Protein AF-A0A822ZJU2-F1 (afdb_monomer_lite)

Sequence (472 aa):
MAMVLAILSFLSIFSFTVSFGQLDDYEWPGPEYSVVGDPGMRNSNLRLAIDSWNYCNKVGSEAPKMGSPAAADCFDVHPKTFSFIQGTTHLSHLNDPDLYAVQKELYLGSKCEVHGNDLRFISDYYQFWMITLRNGNLDTHAGLCPSKGRKVGPFEHSEDGFSCFGKGCMNQPLMFHNYTSLQTVGKENFLRGRVTRNISYYSVSWEKKLGEDKSWAFHHFLRTSDKYPSLKLTLKSDTAGGKFGYGTRGMTKDLTISPDFEVIFTLNVLKGGGANSQFNLLEMRSCWRNEGLRCEGNSRIDVNRYFRMILSPNTTALCSPTNLKACPPYHITRGGSPPIYRNDTANFPYEAYHSYCAPSNAEHLQELYQLCDPYSNPMPQEIIKILPHPVWESYGFPKKQGDGWIGDSRKWKLKAGQLAFTLPFYQDPGTVPIDRSWDSIGVGTEVFMNPDQVVEWTISDFDILMHPRPHD

Foldseek 3Di:
DDDDDDDPDPPPPPPPPPQPDQPQPPDFPDDWDFLFLQFQQQAPFAFEKEFEFELQPQCLDPPPPQAGLIDIAGWHDDPPDTDQQDDDDDQPPPPDRRSSNLVVLVSSLVRQKDADDDPPDPQRIAGHWYKYKYFHADALQPQRGAFLLHRDHRDDDDPDDHQHYDPPLRHIFHWDWDHWDWDDDPNWIKTKIKTDDPPDQKMWMWMDTPPDSFHIKIKIKGAFASSGQWMWIWTKFFDAQDPPRSRRHGRRRDWAWFQFKKKKKWKAWAFQWDLQKWWFQKKFKAKDFQQQHHDDNRSNGIEMEIETETQALNQFAPQACVQVQFPDQFFQFSGSPPTHGSPNNPPGPRRFWNGWAAWPNDPDDDPSHHHDGRGSHSHTYIYTYTYQDCSQVVQQGHHHHPACHHPHIDITIGSCRHVVVRDDHHHHPPHDHHRDTTRMMITIMIRGSGHGIMIIMMMTRITMIGRDDPPD

Secondary structure (DSSP, 8-state):
----------------------GGG---SS--EE-BSSGGG--SS-EEEEEEEESSSS-SSPPTT-----EEEEEEEETTEEEE---------TT-HHHHHHHHHHHHHHHH-EE-S-TT-TT-EE--EEEEEEE----TTTT-S-BTTB-----PPPTTS-S--STTTTPPPPP-EEEEEEEEETTEEEEEEEE--TT-SEEEEEEEETTS----EEEEEEE-BTTB--EEEEEEEEBTT-SSSS----SB-S-EETTSEEEEEEEEEEEE--TTEEEEEEEEEEEEETTS-B--S-TTTEEEEEEEEE--TTPPPS--TT-GGGS-SEE--TTTPPPEETT-TTTS-GGGEEEEEB-TT-SSPPSS--BPPSSSSSS-EEEEEE---GGGGGGT--SSTTTTSTT--EEEEE-HHHHHHHS-----TTSPPP--EESEEEEEEEE-S-TT-EEEEEEEEEEEEE---TT-

InterPro domains:
  IPR056122 Domain of unknown function DUF7705 [PF24804] (34-83)
  IPR056122 Domain of unknown function DUF7705 [PF24804] (90-466)

pLDDT: mean 80.73, std 18.38, range [27.17, 98.69]

Organism: Nelumbo nucifera (NCBI:txid4432)

Structure (mmCIF, N/CA/C/O backbone):
data_AF-A0A822ZJU2-F1
#
_entry.id   AF-A0A822ZJU2-F1
#
loop_
_atom_site.group_PDB
_atom_site.id
_atom_site.type_symbol
_atom_site.label_atom_id
_atom_site.label_alt_id
_atom_site.label_comp_id
_atom_site.label_asym_id
_atom_site.label_entity_id
_atom_site.label_seq_id
_atom_site.pdbx_PDB_ins_code
_atom_site.Cartn_x
_atom_site.Cartn_y
_atom_site.Cartn_z
_atom_site.occupancy
_atom_site.B_iso_or_equiv
_atom_site.auth_seq_id
_atom_site.auth_comp_id
_atom_site.auth_asym_id
_atom_site.auth_atom_id
_atom_site.pdbx_PDB_model_num
ATOM 1 N N . MET A 1 1 ? 24.320 -18.791 -68.225 1.00 34.00 1 MET A N 1
ATOM 2 C CA . MET A 1 1 ? 25.154 -17.586 -68.047 1.00 34.00 1 MET A CA 1
ATOM 3 C C . MET A 1 1 ? 24.195 -16.446 -67.714 1.00 34.00 1 MET A C 1
ATOM 5 O O . MET A 1 1 ? 23.350 -16.185 -68.552 1.00 34.00 1 MET A O 1
ATOM 9 N N . ALA A 1 2 ? 24.287 -15.894 -66.492 1.00 31.38 2 ALA A N 1
ATOM 10 C CA . ALA A 1 2 ? 23.481 -14.802 -65.891 1.00 31.38 2 ALA A CA 1
ATOM 11 C C . ALA A 1 2 ? 21.956 -15.074 -65.760 1.00 31.38 2 ALA A C 1
ATOM 13 O O . ALA A 1 2 ? 21.286 -15.292 -66.756 1.00 31.38 2 ALA A O 1
ATOM 14 N N . MET A 1 3 ? 21.320 -15.229 -64.588 1.00 29.36 3 MET A N 1
ATOM 15 C CA . MET A 1 3 ? 21.315 -14.455 -63.329 1.00 29.36 3 MET A CA 1
ATOM 16 C C . MET A 1 3 ? 20.769 -13.033 -63.517 1.00 29.36 3 MET A C 1
ATOM 18 O O . MET A 1 3 ? 21.531 -12.184 -63.945 1.00 29.36 3 MET A O 1
ATOM 22 N N . VAL A 1 4 ? 19.486 -12.804 -63.187 1.00 31.48 4 VAL A N 1
ATOM 23 C CA . VAL A 1 4 ? 18.978 -11.721 -62.308 1.00 31.48 4 VAL A CA 1
ATOM 24 C C . VAL A 1 4 ? 17.553 -12.099 -61.857 1.00 31.48 4 VAL A C 1
ATOM 26 O O . VAL A 1 4 ? 16.622 -12.144 -62.656 1.00 31.48 4 VAL A O 1
ATOM 29 N N . LEU A 1 5 ? 17.412 -12.386 -60.558 1.00 32.22 5 LEU A N 1
ATOM 30 C CA . LEU A 1 5 ? 16.151 -12.398 -59.816 1.00 32.22 5 LEU A CA 1
ATOM 31 C C . LEU A 1 5 ? 15.711 -10.950 -59.550 1.00 32.22 5 LEU A C 1
ATOM 33 O O . LEU A 1 5 ? 16.522 -10.145 -59.101 1.00 32.22 5 LEU A O 1
ATOM 37 N N . ALA A 1 6 ? 14.418 -10.662 -59.688 1.00 29.92 6 ALA A N 1
ATOM 38 C CA . ALA A 1 6 ? 13.771 -9.529 -59.030 1.00 29.92 6 ALA A CA 1
ATOM 39 C C . ALA A 1 6 ? 12.509 -10.042 -58.321 1.00 29.92 6 ALA A C 1
ATOM 41 O O . ALA A 1 6 ? 11.409 -10.016 -58.865 1.00 29.92 6 ALA A O 1
ATOM 42 N N . ILE A 1 7 ? 12.692 -10.576 -57.111 1.00 34.09 7 ILE A N 1
ATOM 43 C CA . ILE A 1 7 ? 11.601 -10.810 -56.164 1.00 34.09 7 ILE A CA 1
ATOM 44 C C . ILE A 1 7 ? 11.430 -9.498 -55.399 1.00 34.09 7 ILE A C 1
ATOM 46 O O . ILE A 1 7 ? 12.267 -9.140 -54.575 1.00 34.09 7 ILE A O 1
ATOM 50 N N . LEU A 1 8 ? 10.360 -8.766 -55.701 1.00 31.50 8 LEU A N 1
ATOM 51 C CA . LEU A 1 8 ? 9.885 -7.654 -54.883 1.00 31.50 8 LEU A CA 1
ATOM 52 C C . LEU A 1 8 ? 9.288 -8.238 -53.596 1.00 31.50 8 LEU A C 1
ATOM 54 O O . LEU A 1 8 ? 8.107 -8.574 -53.533 1.00 31.50 8 LEU A O 1
ATOM 58 N N . SER A 1 9 ? 10.123 -8.400 -52.573 1.00 32.25 9 SER A N 1
ATOM 59 C CA . SER A 1 9 ? 9.675 -8.661 -51.209 1.00 32.25 9 SER A CA 1
ATOM 60 C C . SER A 1 9 ? 9.077 -7.375 -50.639 1.00 32.25 9 SER A C 1
ATOM 62 O O . SER A 1 9 ? 9.806 -6.441 -50.300 1.00 32.25 9 SER A O 1
ATOM 64 N N . PHE A 1 10 ? 7.750 -7.329 -50.530 1.00 31.88 10 PHE A N 1
ATOM 65 C CA . PHE A 1 10 ? 7.046 -6.391 -49.660 1.00 31.88 10 PHE A CA 1
ATOM 66 C C . PHE A 1 10 ? 7.455 -6.677 -48.208 1.00 31.88 10 PHE A C 1
ATOM 68 O O . PHE A 1 10 ? 6.868 -7.514 -47.528 1.00 31.88 10 PHE A O 1
ATOM 75 N N . LEU A 1 11 ? 8.486 -5.986 -47.727 1.00 30.56 11 LEU A N 1
ATOM 76 C CA . LEU A 1 11 ? 8.717 -5.795 -46.301 1.00 30.56 11 LEU A CA 1
ATOM 77 C C . LEU A 1 11 ? 7.651 -4.813 -45.806 1.00 30.56 11 LEU A C 1
ATOM 79 O O . LEU A 1 11 ? 7.868 -3.603 -45.798 1.00 30.56 11 LEU A O 1
ATOM 83 N N . SER A 1 12 ? 6.479 -5.322 -45.415 1.00 32.22 12 SER A N 1
ATOM 84 C CA . SER A 1 12 ? 5.596 -4.557 -44.537 1.00 32.22 12 SER A CA 1
ATOM 85 C C . SER A 1 12 ? 6.270 -4.502 -43.169 1.00 32.22 12 SER A C 1
ATOM 87 O O . SER A 1 12 ? 6.099 -5.385 -42.327 1.00 32.22 12 SER A O 1
ATOM 89 N N . ILE A 1 13 ? 7.086 -3.477 -42.957 1.00 33.44 13 ILE A N 1
ATOM 90 C CA . ILE A 1 13 ? 7.473 -3.062 -41.617 1.00 33.44 13 ILE A CA 1
ATOM 91 C C . ILE A 1 13 ? 6.196 -2.479 -41.008 1.00 33.44 13 ILE A C 1
ATOM 93 O O . ILE A 1 13 ? 5.903 -1.295 -41.155 1.00 33.44 13 ILE A O 1
ATOM 97 N N . PHE A 1 14 ? 5.385 -3.331 -40.381 1.00 29.89 14 PHE A N 1
ATOM 98 C CA . PHE A 1 14 ? 4.414 -2.871 -39.401 1.00 29.89 14 PHE A CA 1
ATOM 99 C C . PHE A 1 14 ? 5.224 -2.390 -38.198 1.00 29.89 14 PHE A C 1
ATOM 101 O O . PHE A 1 14 ? 5.493 -3.139 -37.261 1.00 29.89 14 PHE A O 1
ATOM 108 N N . SER A 1 15 ? 5.657 -1.133 -38.250 1.00 28.06 15 SER A N 1
ATOM 109 C CA . SER A 1 15 ? 6.011 -0.392 -37.050 1.00 28.06 15 SER A CA 1
ATOM 110 C C . SER A 1 15 ? 4.733 -0.266 -36.230 1.00 28.06 15 SER A C 1
ATOM 112 O O . SER A 1 15 ? 3.952 0.661 -36.423 1.00 28.06 15 SER A O 1
ATOM 114 N N . PHE A 1 16 ? 4.486 -1.219 -35.332 1.00 29.39 16 PHE A N 1
ATOM 115 C CA . PHE A 1 16 ? 3.587 -0.993 -34.209 1.00 29.39 16 PHE A CA 1
ATOM 116 C C . PHE A 1 16 ? 4.266 0.029 -33.295 1.00 29.39 16 PHE A C 1
ATOM 118 O O . PHE A 1 16 ? 4.914 -0.312 -32.309 1.00 29.39 16 PHE A O 1
ATOM 125 N N . THR A 1 17 ? 4.158 1.311 -33.643 1.00 27.17 17 THR A N 1
ATOM 126 C CA . THR A 1 17 ? 4.259 2.369 -32.646 1.00 27.17 17 THR A CA 1
ATOM 127 C C . THR A 1 17 ? 3.085 2.151 -31.705 1.00 27.17 17 THR A C 1
ATOM 129 O O . THR A 1 17 ? 1.946 2.478 -32.041 1.00 27.17 17 THR A O 1
ATOM 132 N N . VAL A 1 18 ? 3.345 1.543 -30.547 1.00 35.56 18 VAL A N 1
ATOM 133 C CA . VAL A 1 18 ? 2.448 1.668 -29.401 1.00 35.56 18 VAL A CA 1
ATOM 134 C C . VAL A 1 18 ? 2.401 3.161 -29.118 1.00 35.56 18 VAL A C 1
ATOM 136 O O . VAL A 1 18 ? 3.343 3.728 -28.568 1.00 35.56 18 VAL A O 1
ATOM 139 N N . SER A 1 19 ? 1.357 3.822 -29.611 1.00 34.81 19 SER A N 1
ATOM 140 C CA . SER A 1 19 ? 1.091 5.208 -29.276 1.00 34.81 19 SER A CA 1
ATOM 141 C C . SER A 1 19 ? 0.711 5.196 -27.805 1.00 34.81 19 SER A C 1
ATOM 143 O O . SER A 1 19 ? -0.436 4.919 -27.459 1.00 34.81 19 SER A O 1
ATOM 145 N N . PHE A 1 20 ? 1.683 5.433 -26.927 1.00 44.81 20 PHE A N 1
ATOM 146 C CA . PHE A 1 20 ? 1.380 5.904 -25.587 1.00 44.81 20 PHE A CA 1
ATOM 147 C C . PHE A 1 20 ? 0.645 7.224 -25.798 1.00 44.81 20 PHE A C 1
ATOM 149 O O . PHE A 1 20 ? 1.258 8.221 -26.173 1.00 44.81 20 PHE A O 1
ATOM 156 N N . GLY A 1 21 ? -0.688 7.186 -25.710 1.00 44.06 21 GLY A N 1
ATOM 157 C CA . GLY A 1 21 ? -1.522 8.374 -25.827 1.00 44.06 21 GLY A CA 1
ATOM 158 C C . GLY A 1 21 ? -0.946 9.472 -24.941 1.00 44.06 21 GLY A C 1
ATOM 159 O O . GLY A 1 21 ? -0.522 9.212 -23.815 1.00 44.06 21 GLY A O 1
ATOM 160 N N . GLN A 1 22 ? -0.863 10.672 -25.502 1.00 45.41 22 GLN A N 1
ATOM 161 C CA . GLN A 1 22 ? -0.286 11.854 -24.884 1.00 45.41 22 GLN A CA 1
ATOM 162 C C . GLN A 1 22 ? -1.045 12.152 -23.575 1.00 45.41 22 GLN A C 1
ATOM 164 O O . GLN A 1 22 ? -2.127 12.727 -23.585 1.00 45.41 22 GLN A O 1
ATOM 169 N N . LEU A 1 23 ? -0.506 11.702 -22.437 1.00 52.94 23 LEU A N 1
ATOM 170 C CA . LEU A 1 23 ? -1.070 11.897 -21.088 1.00 52.94 23 LEU A CA 1
ATOM 171 C C . LEU A 1 23 ? -0.929 13.345 -20.582 1.00 52.94 23 LEU A C 1
ATOM 173 O O . LEU A 1 23 ? -1.247 13.628 -19.427 1.00 52.94 23 LEU A O 1
ATOM 177 N N . ASP A 1 24 ? -0.405 14.248 -21.410 1.00 47.53 24 ASP A N 1
ATOM 178 C CA . ASP A 1 24 ? 0.019 15.582 -20.985 1.00 47.53 24 ASP A CA 1
ATOM 179 C C . ASP A 1 24 ? -1.141 16.494 -20.620 1.00 47.53 24 ASP A C 1
ATOM 181 O O . ASP A 1 24 ? -1.054 17.174 -19.597 1.00 47.53 24 ASP A O 1
ATOM 185 N N . ASP A 1 25 ? -2.241 16.385 -21.367 1.00 46.97 25 ASP A N 1
ATOM 186 C CA . ASP A 1 25 ? -3.433 17.227 -21.252 1.00 46.97 25 ASP A CA 1
ATOM 187 C C . ASP A 1 25 ? -4.718 16.387 -21.183 1.00 46.97 25 ASP A C 1
ATOM 189 O O . ASP A 1 25 ? -5.765 16.796 -21.684 1.00 46.97 25 ASP A O 1
ATOM 193 N N . TYR A 1 26 ? -4.668 15.185 -20.587 1.00 54.19 26 TYR A N 1
ATOM 194 C CA . TYR A 1 26 ? -5.906 14.456 -20.296 1.00 54.19 26 TYR A CA 1
ATOM 195 C C . TYR A 1 26 ? -6.662 15.194 -19.184 1.00 54.19 26 TYR A C 1
ATOM 197 O O . TYR A 1 26 ? -6.456 14.964 -17.988 1.00 54.19 26 TYR A O 1
ATOM 205 N N . GLU A 1 27 ? -7.489 16.147 -19.597 1.00 57.91 27 GLU A N 1
ATOM 206 C CA . GLU A 1 27 ? -8.479 16.797 -18.760 1.00 57.91 27 GLU A CA 1
ATOM 207 C C . GLU A 1 27 ? -9.646 15.826 -18.594 1.00 57.91 27 GLU A C 1
ATOM 209 O O . GLU A 1 27 ? -10.268 15.391 -19.564 1.00 57.91 27 GLU A O 1
ATOM 214 N N . TRP A 1 28 ? -9.884 15.422 -17.349 1.00 65.94 28 TRP A N 1
ATOM 215 C CA . TRP A 1 28 ? -10.928 14.473 -17.001 1.00 65.94 28 TRP A CA 1
ATOM 216 C C . TRP A 1 28 ? -12.298 15.006 -17.449 1.00 65.94 28 TRP A C 1
ATOM 218 O O . TRP A 1 28 ? -12.710 16.082 -17.007 1.00 65.94 28 TRP A O 1
ATOM 228 N N . PRO A 1 29 ? -13.017 14.293 -18.331 1.00 62.03 29 PRO A N 1
ATOM 229 C CA . PRO A 1 29 ? -14.309 14.746 -18.812 1.00 62.03 29 PRO A CA 1
ATOM 230 C C . PRO A 1 29 ? -15.370 14.481 -17.743 1.00 62.03 29 PRO A C 1
ATOM 232 O O . PRO A 1 29 ? -15.975 13.417 -17.684 1.00 62.03 29 PRO A O 1
ATOM 235 N N . GLY A 1 30 ? -15.603 15.472 -16.889 1.00 65.69 30 GLY A N 1
ATOM 236 C CA . GLY A 1 30 ? -16.678 15.456 -15.899 1.00 65.69 30 GLY A CA 1
ATOM 237 C C . GLY A 1 30 ? -16.194 15.587 -14.455 1.00 65.69 30 GLY A C 1
ATOM 238 O O . GLY A 1 30 ? -14.993 15.578 -14.188 1.00 65.69 30 GLY A O 1
ATOM 239 N N . PRO A 1 31 ? -17.129 15.770 -13.507 1.00 78.38 31 PRO A N 1
ATOM 240 C CA . PRO A 1 31 ? -16.784 15.899 -12.101 1.00 78.38 31 PRO A CA 1
ATOM 241 C C . PRO A 1 31 ? -16.247 14.574 -11.549 1.00 78.38 31 PRO A C 1
ATOM 243 O O . PRO A 1 31 ? -16.819 13.510 -11.785 1.00 78.38 31 PRO A O 1
ATOM 246 N N . GLU A 1 32 ? -15.167 14.663 -10.775 1.00 87.00 32 GLU A N 1
ATOM 247 C CA . GLU A 1 32 ? -14.633 13.542 -10.004 1.00 87.00 32 GLU A CA 1
ATOM 248 C C . GLU A 1 32 ? -15.671 13.025 -8.994 1.00 87.00 32 GLU A C 1
ATOM 250 O O . GLU A 1 32 ? -16.449 13.802 -8.428 1.00 87.00 32 GLU A O 1
ATOM 255 N N . TYR A 1 33 ? -15.685 11.716 -8.746 1.00 89.38 33 TYR A N 1
ATOM 256 C CA . TYR A 1 33 ? -16.562 11.096 -7.751 1.00 89.38 33 TYR A CA 1
ATOM 257 C C . TYR A 1 33 ? -15.796 10.104 -6.881 1.00 89.38 33 TYR A C 1
ATOM 259 O O . TYR A 1 33 ? -14.865 9.437 -7.330 1.00 89.38 33 TYR A O 1
ATOM 267 N N . SER A 1 34 ? -16.189 10.000 -5.611 1.00 91.69 34 SER A N 1
ATOM 268 C CA . SER A 1 34 ? -15.578 9.033 -4.703 1.00 91.69 34 SER A CA 1
ATOM 269 C C . SER A 1 34 ? -16.083 7.622 -4.982 1.00 91.69 34 SER A C 1
ATOM 271 O O . SER A 1 34 ? -17.292 7.356 -4.987 1.00 91.69 34 SER A O 1
ATOM 273 N N . VAL A 1 35 ? -15.136 6.701 -5.126 1.00 90.81 35 VAL A N 1
ATOM 274 C CA . VAL A 1 35 ? -15.409 5.259 -5.179 1.00 90.81 35 VAL A CA 1
ATOM 275 C C . VAL A 1 35 ? -15.316 4.593 -3.815 1.00 90.81 35 VAL A C 1
ATOM 277 O O . VAL A 1 35 ? -15.510 3.390 -3.699 1.00 90.81 35 VAL A O 1
ATOM 280 N N . VAL A 1 36 ? -15.046 5.351 -2.759 1.00 91.62 36 VAL A N 1
ATOM 281 C CA . VAL A 1 36 ? -14.978 4.858 -1.383 1.00 91.62 36 VAL A CA 1
ATOM 282 C C . VAL A 1 36 ? -16.385 4.912 -0.777 1.00 91.62 36 VAL A C 1
ATOM 284 O O . VAL A 1 36 ? -17.151 5.844 -1.018 1.00 91.62 36 VAL A O 1
ATOM 287 N N . GLY A 1 37 ? -16.778 3.890 -0.016 1.00 90.75 37 GLY A N 1
ATOM 288 C CA . GLY A 1 37 ? -18.068 3.855 0.687 1.00 90.75 37 GLY A CA 1
ATOM 289 C C . GLY A 1 37 ? -18.197 4.899 1.802 1.00 90.75 37 GLY A C 1
ATOM 290 O O . GLY A 1 37 ? -19.300 5.323 2.142 1.00 90.75 37 GLY A O 1
ATOM 291 N N . ASP A 1 38 ? -17.057 5.352 2.320 1.00 92.06 38 ASP A N 1
ATOM 292 C CA . ASP A 1 38 ? -16.899 6.387 3.340 1.00 92.06 38 ASP A CA 1
ATOM 293 C C . ASP A 1 38 ? -15.934 7.494 2.849 1.00 92.06 38 ASP A C 1
ATOM 295 O O . ASP A 1 38 ? -14.773 7.537 3.273 1.00 92.06 38 ASP A O 1
ATOM 299 N N . PRO A 1 39 ? -16.374 8.371 1.922 1.00 94.06 39 PRO A N 1
ATOM 300 C CA . PRO A 1 39 ? -15.524 9.398 1.320 1.00 94.06 39 PRO A CA 1
ATOM 301 C C . PRO A 1 39 ? -14.883 10.310 2.370 1.00 94.06 39 PRO A C 1
ATOM 303 O O . PRO A 1 39 ? -15.565 10.908 3.212 1.00 94.06 39 PRO A O 1
ATOM 306 N N . GLY A 1 40 ? -13.554 10.406 2.343 1.00 95.50 40 GLY A N 1
ATOM 307 C CA . GLY A 1 40 ? -12.786 11.209 3.291 1.00 95.50 40 GLY A CA 1
ATOM 308 C C . GLY A 1 40 ? -12.901 10.739 4.744 1.00 95.50 40 GLY A C 1
ATOM 309 O O . GLY A 1 40 ? -12.647 11.536 5.647 1.00 95.50 40 GLY A O 1
ATOM 310 N N . MET A 1 41 ? -13.323 9.493 4.986 1.00 95.69 41 MET A N 1
ATOM 311 C CA . MET A 1 41 ? -13.547 8.927 6.322 1.00 95.69 41 MET A CA 1
ATOM 312 C C . MET A 1 41 ? -14.532 9.747 7.181 1.00 95.69 41 MET A C 1
ATOM 314 O O . MET A 1 41 ? -14.347 9.936 8.392 1.00 95.69 41 MET A O 1
ATOM 318 N N . ARG A 1 42 ? -15.562 10.331 6.563 1.00 93.81 42 ARG A N 1
ATOM 319 C CA . ARG A 1 42 ? -16.474 11.286 7.216 1.00 93.81 42 ARG A CA 1
ATOM 320 C C . ARG A 1 42 ? -17.709 10.651 7.835 1.00 93.81 42 ARG A C 1
ATOM 322 O O . ARG A 1 42 ? -18.309 11.266 8.720 1.00 93.81 42 ARG A O 1
ATOM 329 N N . ASN A 1 43 ? -18.067 9.431 7.474 1.00 90.56 43 ASN A N 1
ATOM 330 C CA . ASN A 1 43 ? -19.219 8.745 8.033 1.00 90.56 43 ASN A CA 1
ATOM 331 C C . ASN A 1 43 ? -19.002 8.458 9.527 1.00 90.56 43 ASN A C 1
ATOM 333 O O . ASN A 1 43 ? -17.966 7.943 9.938 1.00 90.56 43 ASN A O 1
ATOM 337 N N . SER A 1 44 ? -19.969 8.811 10.377 1.00 90.50 44 SER A N 1
ATOM 338 C CA . SER A 1 44 ? -19.897 8.477 11.810 1.00 90.50 44 SER A CA 1
ATOM 339 C C . SER A 1 44 ? -20.143 6.989 12.077 1.00 90.50 44 SER A C 1
ATOM 341 O O . SER A 1 44 ? -19.749 6.488 13.130 1.00 90.50 44 SER A O 1
ATOM 343 N N . ASN A 1 45 ? -20.763 6.284 11.130 1.00 90.75 45 ASN A N 1
ATOM 344 C CA . ASN A 1 45 ? -20.959 4.842 11.174 1.00 90.75 45 ASN A CA 1
ATOM 345 C C . ASN A 1 45 ? -19.650 4.166 10.765 1.00 90.75 45 ASN A C 1
ATOM 347 O O . ASN A 1 45 ? -19.336 4.066 9.579 1.00 90.75 45 ASN A O 1
ATOM 351 N N . LEU A 1 46 ? -18.856 3.742 11.749 1.00 92.25 46 LEU A N 1
ATOM 352 C CA . LEU A 1 46 ? -17.567 3.121 11.469 1.00 92.25 46 LEU A CA 1
ATOM 353 C C . LEU A 1 46 ? -17.775 1.743 10.846 1.00 92.25 46 LEU A C 1
ATOM 355 O O . LEU A 1 46 ? -18.631 0.967 11.287 1.00 92.25 46 LEU A O 1
ATOM 359 N N . ARG A 1 47 ? -16.935 1.434 9.861 1.00 93.12 47 ARG A N 1
ATOM 360 C CA . ARG A 1 47 ? -16.709 0.082 9.372 1.00 93.12 47 ARG A CA 1
ATOM 361 C C . ARG A 1 47 ? -15.215 -0.189 9.295 1.00 93.12 47 ARG A C 1
ATOM 363 O O . ARG A 1 47 ? -14.521 0.344 8.429 1.00 93.12 47 ARG A O 1
ATOM 370 N N . LEU A 1 48 ? -14.719 -0.998 10.220 1.00 92.50 48 LEU A N 1
ATOM 371 C CA . LEU A 1 48 ? -13.298 -1.283 10.356 1.00 92.50 48 LEU A CA 1
ATOM 372 C C . LEU A 1 48 ? -13.080 -2.780 10.540 1.00 92.50 48 LEU A C 1
ATOM 374 O O . LEU A 1 48 ? -13.710 -3.390 11.397 1.00 92.50 48 LEU A O 1
ATOM 378 N N . ALA A 1 49 ? -12.145 -3.354 9.794 1.00 89.94 49 ALA A N 1
ATOM 379 C CA . ALA A 1 49 ? -11.604 -4.673 10.071 1.00 89.94 49 ALA A CA 1
ATOM 380 C C . ALA A 1 49 ? -10.132 -4.565 10.447 1.00 89.94 49 ALA A C 1
ATOM 382 O O . ALA A 1 49 ? -9.390 -3.721 9.937 1.00 89.94 49 ALA A O 1
ATOM 383 N N . ILE A 1 50 ? -9.713 -5.449 11.342 1.00 87.62 50 ILE A N 1
ATOM 384 C CA . ILE A 1 50 ? -8.318 -5.628 11.706 1.00 87.62 50 ILE A CA 1
ATOM 385 C C . ILE A 1 50 ? -7.950 -7.060 11.388 1.00 87.62 50 ILE A C 1
ATOM 387 O O . ILE A 1 50 ? -8.657 -7.996 11.759 1.00 87.62 50 ILE A O 1
ATOM 391 N N . ASP A 1 51 ? -6.820 -7.207 10.724 1.00 83.75 51 ASP A N 1
ATOM 392 C CA . ASP A 1 51 ? -6.356 -8.479 10.232 1.00 83.75 51 ASP A CA 1
ATOM 393 C C . ASP A 1 51 ? -4.851 -8.628 10.467 1.00 83.75 51 ASP A C 1
ATOM 395 O O . ASP A 1 51 ? -4.086 -7.672 10.319 1.00 83.75 51 ASP A O 1
ATOM 399 N N . SER A 1 52 ? -4.413 -9.802 10.910 1.00 79.38 52 SER A N 1
ATOM 400 C CA . SER A 1 52 ? -3.012 -10.054 11.271 1.00 79.38 52 SER A CA 1
ATOM 401 C C . SER A 1 52 ? -2.528 -11.368 10.664 1.00 79.38 52 SER A C 1
ATOM 403 O O . SER A 1 52 ? -3.045 -12.431 10.970 1.00 79.38 52 SER A O 1
ATOM 405 N N . TRP A 1 53 ? -1.508 -11.341 9.814 1.00 72.25 53 TRP A N 1
ATOM 406 C CA . TRP A 1 53 ? -1.016 -12.563 9.161 1.00 72.25 53 TRP A CA 1
ATOM 407 C C . TRP A 1 53 ? 0.501 -12.654 9.166 1.00 72.25 53 TRP A C 1
ATOM 409 O O . TRP A 1 53 ? 1.220 -11.671 9.339 1.00 72.25 53 TRP A O 1
ATOM 419 N N . ASN A 1 54 ? 1.016 -13.851 8.912 1.00 68.81 54 ASN A N 1
ATOM 420 C CA . ASN A 1 54 ? 2.394 -14.022 8.467 1.00 68.81 54 ASN A CA 1
ATOM 421 C C . ASN A 1 54 ? 2.463 -13.765 6.950 1.00 68.81 54 ASN A C 1
ATOM 423 O O . ASN A 1 54 ? 1.441 -13.669 6.265 1.00 68.81 54 ASN A O 1
ATOM 427 N N . TYR A 1 55 ? 3.670 -13.586 6.416 1.00 61.81 55 TYR A N 1
ATOM 428 C CA . TYR A 1 55 ? 3.849 -13.367 4.972 1.00 61.81 55 TYR A CA 1
ATOM 429 C C . TYR A 1 55 ? 3.598 -14.641 4.142 1.00 61.81 55 TYR A C 1
ATOM 431 O O . TYR A 1 55 ? 3.348 -14.560 2.941 1.00 61.81 55 TYR A O 1
ATOM 439 N N . CYS A 1 56 ? 3.553 -15.815 4.774 1.00 60.94 56 CYS A N 1
ATOM 440 C CA . CYS A 1 56 ? 3.131 -17.046 4.116 1.00 60.94 56 CYS A CA 1
ATOM 441 C C . CYS A 1 56 ? 1.609 -17.117 4.026 1.00 60.94 56 CYS A C 1
ATOM 443 O O . CYS A 1 56 ? 0.939 -17.587 4.939 1.00 60.94 56 CYS A O 1
ATOM 445 N N . ASN A 1 57 ? 1.038 -16.630 2.926 1.00 51.97 57 ASN A N 1
ATOM 446 C CA . ASN A 1 57 ? -0.410 -16.711 2.758 1.00 51.97 57 ASN A CA 1
ATOM 447 C C . ASN A 1 57 ? -0.859 -18.177 2.574 1.00 51.97 57 ASN A C 1
ATOM 449 O O . ASN A 1 57 ? -0.321 -18.895 1.726 1.00 51.97 57 ASN A O 1
ATOM 453 N N . LYS A 1 58 ? -1.935 -18.525 3.297 1.00 48.91 58 LYS A N 1
ATOM 454 C CA . LYS A 1 58 ? -2.501 -19.862 3.571 1.00 48.91 58 LYS A CA 1
ATOM 455 C C . LYS A 1 58 ? -1.728 -20.588 4.658 1.00 48.91 58 LYS A C 1
ATOM 457 O O . LYS A 1 58 ? -0.522 -20.787 4.549 1.00 48.91 58 LYS A O 1
ATOM 462 N N . VAL A 1 59 ? -2.434 -20.934 5.729 1.00 44.34 59 VAL A N 1
ATOM 463 C CA . VAL A 1 59 ? -1.794 -21.234 6.999 1.00 44.34 59 VAL A CA 1
ATOM 464 C C . VAL A 1 59 ? -1.029 -22.545 6.924 1.00 44.34 59 VAL A C 1
ATOM 466 O O . VAL A 1 59 ? -0.021 -22.663 7.609 1.00 44.34 59 VAL A O 1
ATOM 469 N N . GLY A 1 60 ? -1.429 -23.489 6.060 1.00 42.12 60 GLY A N 1
ATOM 470 C CA . GLY A 1 60 ? -0.767 -24.786 5.858 1.00 42.12 60 GLY A CA 1
ATOM 471 C C . GLY A 1 60 ? -0.933 -25.694 7.081 1.00 42.12 60 GLY A C 1
ATOM 472 O O . GLY A 1 60 ? -1.448 -26.802 6.982 1.00 42.12 60 GLY A O 1
ATOM 473 N N . SER A 1 61 ? -0.554 -25.169 8.242 1.00 42.34 61 SER A N 1
ATOM 474 C CA . SER A 1 61 ? -1.002 -25.471 9.591 1.00 42.34 61 SER A CA 1
ATOM 475 C C . SER A 1 61 ? -0.840 -24.202 10.447 1.00 42.34 61 SER A C 1
ATOM 477 O O . SER A 1 61 ? 0.265 -23.655 10.513 1.00 42.34 61 SER A O 1
ATOM 479 N N . GLU A 1 62 ? -1.890 -23.735 11.137 1.00 46.53 62 GLU A N 1
ATOM 480 C CA . GLU A 1 62 ? -1.723 -22.732 12.208 1.00 46.53 62 GLU A CA 1
ATOM 481 C C . GLU A 1 62 ? -0.666 -23.223 13.202 1.00 46.53 62 GLU A C 1
ATOM 483 O O . GLU A 1 62 ? -0.631 -24.413 13.535 1.00 46.53 62 GLU A O 1
ATOM 488 N N . ALA A 1 63 ? 0.161 -22.319 13.747 1.00 46.62 63 ALA A N 1
ATOM 489 C CA . ALA A 1 63 ? 0.845 -22.691 14.980 1.00 46.62 63 ALA A CA 1
ATOM 490 C C . ALA A 1 63 ? -0.257 -23.035 16.004 1.00 46.62 63 ALA A C 1
ATOM 492 O O . ALA A 1 63 ? -1.204 -22.253 16.145 1.00 46.62 63 ALA A O 1
ATOM 493 N N . PRO A 1 64 ? -0.191 -24.193 16.684 1.00 41.38 64 PRO A N 1
ATOM 494 C CA . PRO A 1 64 ? -1.300 -24.678 17.494 1.00 41.38 64 PRO A CA 1
ATOM 495 C C . PRO A 1 64 ? -1.837 -23.605 18.451 1.00 41.38 64 PRO A C 1
ATOM 497 O O . PRO A 1 64 ? -1.057 -23.003 19.191 1.00 41.38 64 PRO A O 1
ATOM 500 N N . LYS A 1 65 ? -3.169 -23.427 18.482 1.00 46.91 65 LYS A N 1
ATOM 501 C CA . LYS A 1 65 ? -3.908 -22.499 19.369 1.00 46.91 65 LYS A CA 1
ATOM 502 C C . LYS A 1 65 ? -3.813 -21.004 19.016 1.00 46.91 65 LYS A C 1
ATOM 504 O O . LYS A 1 65 ? -4.088 -20.177 19.884 1.00 46.91 65 LYS A O 1
ATOM 509 N N . MET A 1 66 ? -3.429 -20.644 17.791 1.00 53.03 66 MET A N 1
ATOM 510 C CA . MET A 1 66 ? -3.361 -19.236 17.383 1.00 53.03 66 MET A CA 1
ATOM 511 C C . MET A 1 66 ? -4.731 -18.668 16.986 1.00 53.03 66 MET A C 1
ATOM 513 O O . MET A 1 66 ? -5.050 -17.553 17.397 1.00 53.03 66 MET A O 1
ATOM 517 N N . GLY A 1 67 ? -5.555 -19.449 16.274 1.00 54.84 67 GLY A N 1
ATOM 518 C CA . GLY A 1 67 ? -6.818 -18.998 15.692 1.00 54.84 67 GLY A CA 1
ATOM 519 C C . GLY A 1 67 ? -6.622 -17.903 14.636 1.00 54.84 67 GLY A C 1
ATOM 520 O O . GLY A 1 67 ? -5.573 -17.270 14.559 1.00 54.84 67 GLY A O 1
ATOM 521 N N . SER A 1 68 ? -7.667 -17.613 13.853 1.00 62.50 68 SER A N 1
ATOM 522 C CA . SER A 1 68 ? -7.662 -16.457 12.945 1.00 62.50 68 SER A CA 1
ATOM 523 C C . SER A 1 68 ? -7.638 -15.149 13.755 1.00 62.50 68 SER A C 1
ATOM 525 O O . SER A 1 68 ? -8.620 -14.857 14.458 1.00 62.50 68 SER A O 1
ATOM 527 N N . PRO A 1 69 ? -6.585 -14.318 13.659 1.00 74.62 69 PRO A N 1
ATOM 528 C CA . PRO A 1 69 ? -6.486 -13.047 14.372 1.00 74.62 69 PRO A CA 1
ATOM 529 C C . PRO A 1 69 ? -7.170 -11.920 13.574 1.00 74.62 69 PRO A C 1
ATOM 531 O O . PRO A 1 69 ? -6.627 -10.832 13.427 1.00 74.62 69 PRO A O 1
ATOM 534 N N . ALA A 1 70 ? -8.359 -12.196 13.037 1.00 81.06 70 ALA A N 1
ATOM 535 C CA . ALA A 1 70 ? -9.221 -11.199 12.419 1.00 81.06 70 ALA A CA 1
ATOM 536 C C . ALA A 1 70 ? -10.269 -10.691 13.423 1.00 81.06 70 ALA A C 1
ATOM 538 O O . ALA A 1 70 ? -10.826 -11.469 14.211 1.00 81.06 70 ALA A O 1
ATOM 539 N N . ALA A 1 71 ? -10.571 -9.400 13.382 1.00 84.94 71 ALA A N 1
ATOM 540 C CA . ALA A 1 71 ? -11.649 -8.765 14.134 1.00 84.94 71 ALA A CA 1
ATOM 541 C C . ALA A 1 71 ? -12.294 -7.661 13.294 1.00 84.94 71 ALA A C 1
ATOM 543 O O . ALA A 1 71 ? -11.718 -7.206 12.308 1.00 84.94 71 ALA A O 1
ATOM 544 N N . ALA A 1 72 ? -13.484 -7.217 13.692 1.00 88.69 72 ALA A N 1
ATOM 545 C CA . ALA A 1 72 ? -14.123 -6.060 13.084 1.00 88.69 72 ALA A CA 1
ATOM 546 C C . ALA A 1 72 ? -14.838 -5.205 14.129 1.00 88.69 72 ALA A C 1
ATOM 548 O O . ALA A 1 72 ? -15.319 -5.716 15.142 1.00 88.69 72 ALA A O 1
ATOM 549 N N . ASP A 1 73 ? -14.913 -3.907 13.857 1.00 91.00 73 ASP A N 1
ATOM 550 C CA . ASP A 1 73 ? -15.636 -2.904 14.626 1.00 91.00 73 ASP A CA 1
ATOM 551 C C . ASP A 1 73 ? -16.575 -2.144 13.686 1.00 91.00 73 ASP A C 1
ATOM 553 O O . ASP A 1 73 ? -16.146 -1.306 12.887 1.00 91.00 73 ASP A O 1
ATOM 557 N N . CYS A 1 74 ? -17.853 -2.520 13.733 1.00 90.75 74 CYS A N 1
ATOM 558 C CA . CYS A 1 74 ? -18.877 -2.053 12.809 1.00 90.75 74 CYS A CA 1
ATOM 559 C C . CYS A 1 74 ? -20.160 -1.735 13.576 1.00 90.75 74 CYS A C 1
ATOM 561 O O . CYS A 1 74 ? -20.729 -2.596 14.256 1.00 90.75 74 CYS A O 1
ATOM 563 N N . PHE A 1 75 ? -20.596 -0.481 13.492 1.00 89.25 75 PHE A N 1
ATOM 564 C CA . PHE A 1 75 ? -21.773 0.018 14.198 1.00 89.25 75 PHE A CA 1
ATOM 565 C C . PHE A 1 75 ? -22.386 1.212 13.474 1.00 89.25 75 PHE A C 1
ATOM 567 O O . PHE A 1 75 ? -21.719 1.918 12.717 1.00 89.25 75 PHE A O 1
ATOM 574 N N . ASP A 1 76 ? -23.650 1.478 13.784 1.00 86.94 76 ASP A N 1
ATOM 575 C CA . ASP A 1 76 ? -24.367 2.647 13.290 1.00 86.94 76 ASP A CA 1
ATOM 576 C C . ASP A 1 76 ? -24.728 3.579 14.443 1.00 86.94 76 ASP A C 1
ATOM 578 O O . ASP A 1 76 ? -25.264 3.159 15.477 1.00 86.94 76 ASP A O 1
ATOM 582 N N . VAL A 1 77 ? -24.460 4.868 14.262 1.00 82.25 77 VAL A N 1
ATOM 583 C CA . VAL A 1 77 ? -24.814 5.908 15.226 1.00 82.25 77 VAL A CA 1
ATOM 584 C C . VAL A 1 77 ? -26.269 6.293 15.005 1.00 82.25 77 VAL A C 1
ATOM 586 O O . VAL A 1 77 ? -26.612 6.876 13.980 1.00 82.25 77 VAL A O 1
ATOM 589 N N . HIS A 1 78 ? -27.134 5.994 15.976 1.00 75.88 78 HIS A N 1
ATOM 590 C CA . HIS A 1 78 ? -28.527 6.431 15.941 1.00 75.88 78 HIS A CA 1
ATOM 591 C C . HIS A 1 78 ? -28.741 7.610 16.904 1.00 75.88 78 HIS A C 1
ATOM 593 O O . HIS A 1 78 ? -28.115 7.655 17.964 1.00 75.88 78 HIS A O 1
ATOM 599 N N . PRO A 1 79 ? -29.676 8.538 16.616 1.00 57.28 79 PRO A N 1
ATOM 600 C CA . PRO A 1 79 ? -29.913 9.731 17.440 1.00 57.28 79 PRO A CA 1
ATOM 601 C C . PRO A 1 79 ? -30.282 9.473 18.915 1.00 57.28 79 PRO A C 1
ATOM 603 O O . PRO A 1 79 ? -30.343 10.420 19.695 1.00 57.28 79 PRO A O 1
ATOM 606 N N . LYS A 1 80 ? -30.586 8.224 19.304 1.00 48.81 80 LYS A N 1
ATOM 607 C CA . LYS A 1 80 ? -31.034 7.850 20.659 1.00 48.81 80 LYS A CA 1
ATOM 608 C C . LYS A 1 80 ? -30.354 6.605 21.248 1.00 48.81 80 LYS A C 1
ATOM 610 O O . LYS A 1 80 ? -30.542 6.340 22.431 1.00 48.81 80 LYS A O 1
ATOM 615 N N . THR A 1 81 ? -29.574 5.855 20.469 1.00 51.09 81 THR A N 1
ATOM 616 C CA . THR A 1 81 ? -28.959 4.582 20.887 1.00 51.09 81 THR A CA 1
ATOM 617 C C . THR A 1 81 ? -27.713 4.274 20.054 1.00 51.09 81 THR A C 1
ATOM 619 O O . THR A 1 81 ? -27.636 4.623 18.881 1.00 51.09 81 THR A O 1
ATOM 622 N N . PHE A 1 82 ? -26.742 3.577 20.645 1.00 51.72 82 PHE A N 1
ATOM 623 C CA . PHE A 1 82 ? -25.702 2.878 19.887 1.00 51.72 82 PHE A CA 1
ATOM 624 C C . PHE A 1 82 ? -26.163 1.442 19.676 1.00 51.72 82 PHE A C 1
ATOM 626 O O . PHE A 1 82 ? -26.408 0.731 20.651 1.00 51.72 82 PHE A O 1
ATOM 633 N N . SER A 1 83 ? -26.302 1.017 18.423 1.00 49.47 83 SER A N 1
ATOM 634 C CA . SER A 1 83 ? -26.619 -0.371 18.086 1.00 49.47 83 SER A CA 1
ATOM 635 C C . SER A 1 83 ? -25.434 -1.008 17.375 1.00 49.47 83 SER A C 1
ATOM 637 O O . SER A 1 83 ? -25.023 -0.562 16.304 1.00 49.47 83 SER A O 1
ATOM 639 N N . PHE A 1 84 ? -24.892 -2.066 17.973 1.00 52.72 84 PHE A N 1
ATOM 640 C CA . PHE A 1 84 ? -23.935 -2.940 17.304 1.00 52.72 84 PHE A CA 1
ATOM 641 C C . PHE A 1 84 ? -24.668 -3.813 16.285 1.00 52.72 84 PHE A C 1
ATOM 643 O O . PHE A 1 84 ? -25.722 -4.374 16.596 1.00 52.72 84 PHE A O 1
ATOM 650 N N . ILE A 1 85 ? -24.097 -3.971 15.091 1.00 53.78 85 ILE A N 1
ATOM 651 C CA . ILE A 1 85 ? -24.654 -4.866 14.075 1.00 53.78 85 ILE A CA 1
ATOM 652 C C . ILE A 1 85 ? -24.293 -6.307 14.462 1.00 53.78 85 ILE A C 1
ATOM 654 O O . ILE A 1 85 ? -23.139 -6.736 14.383 1.00 53.78 85 ILE A O 1
ATOM 658 N N . GLN A 1 86 ? -25.285 -7.075 14.914 1.00 41.84 86 GLN A N 1
ATOM 659 C CA . GLN A 1 86 ? -25.140 -8.508 15.166 1.00 41.84 86 GLN A CA 1
ATOM 660 C C . GLN A 1 86 ? -25.702 -9.311 13.990 1.00 41.84 86 GLN A C 1
ATOM 662 O O . GLN A 1 86 ? -26.873 -9.672 13.966 1.00 41.84 86 GLN A O 1
ATOM 667 N N . GLY A 1 87 ? -24.842 -9.643 13.027 1.00 42.84 87 GLY A N 1
ATOM 668 C CA . GLY A 1 87 ? -25.102 -10.752 12.110 1.00 42.84 87 GLY A CA 1
ATOM 669 C C . GLY A 1 87 ? -24.972 -12.091 12.844 1.00 42.84 87 GLY A C 1
ATOM 670 O O . GLY A 1 87 ? -24.022 -12.294 13.613 1.00 42.84 87 GLY A O 1
ATOM 671 N N . THR A 1 88 ? -25.906 -13.012 12.611 1.00 38.59 88 THR A N 1
ATOM 672 C CA . THR A 1 88 ? -25.798 -14.408 13.049 1.00 38.59 88 THR A CA 1
ATOM 673 C C . THR A 1 88 ? -25.417 -15.268 11.848 1.00 38.59 88 THR A C 1
ATOM 675 O O . THR A 1 88 ? -26.229 -15.527 10.969 1.00 38.59 88 THR A O 1
ATOM 678 N N . THR A 1 89 ? -24.168 -15.727 11.797 1.00 50.31 89 THR A N 1
ATOM 679 C CA . THR A 1 89 ? -23.798 -16.871 10.955 1.00 50.31 89 THR A CA 1
ATOM 680 C C . THR A 1 89 ? -23.147 -17.919 11.830 1.00 50.31 89 THR A C 1
ATOM 682 O O . THR A 1 89 ? -22.309 -17.611 12.680 1.00 50.31 89 THR A O 1
ATOM 685 N N . HIS A 1 90 ? -23.541 -19.166 11.620 1.00 51.88 90 HIS A N 1
ATOM 686 C CA . HIS A 1 90 ? -22.956 -20.303 12.302 1.00 51.88 90 HIS A CA 1
ATOM 687 C C . HIS A 1 90 ? -21.564 -20.559 11.710 1.00 51.88 90 HIS A C 1
ATOM 689 O O . HIS A 1 90 ? -21.454 -20.998 10.568 1.00 51.88 90 HIS A O 1
ATOM 695 N N . LEU A 1 91 ? -20.498 -20.269 12.463 1.00 61.19 91 LEU A N 1
ATOM 696 C CA . LEU A 1 91 ? -19.148 -20.676 12.071 1.00 61.19 91 LEU A CA 1
ATOM 697 C C . LEU A 1 91 ? -19.096 -22.207 12.127 1.00 61.19 91 LEU A C 1
ATOM 699 O O . LEU A 1 91 ? -19.379 -22.819 13.158 1.00 61.19 91 LEU A O 1
ATOM 703 N N . SER A 1 92 ? -18.802 -22.830 10.995 1.00 58.09 92 SER A N 1
ATOM 704 C CA . SER A 1 92 ? -18.638 -24.278 10.861 1.00 58.09 92 SER A CA 1
ATOM 705 C C . SER A 1 92 ? -17.142 -24.593 10.731 1.00 58.09 92 SER A C 1
ATOM 707 O O . SER A 1 92 ? -16.334 -23.695 10.537 1.00 58.09 92 SER A O 1
ATOM 709 N N . HIS A 1 93 ? -16.731 -25.852 10.885 1.00 61.94 93 HIS A N 1
ATOM 710 C CA . HIS A 1 93 ? -15.323 -26.260 10.712 1.00 61.94 93 HIS A CA 1
ATOM 711 C C . HIS A 1 93 ? -14.318 -25.684 11.728 1.00 61.94 93 HIS A C 1
ATOM 713 O O . HIS A 1 93 ? -13.194 -25.356 11.373 1.00 61.94 93 HIS A O 1
ATOM 719 N N . LEU A 1 94 ? -14.655 -25.691 13.024 1.00 64.00 94 LEU A N 1
ATOM 720 C CA . LEU A 1 94 ? -13.694 -25.398 14.109 1.00 64.00 94 LEU A CA 1
ATOM 721 C C . LEU A 1 94 ? -12.432 -26.292 14.093 1.00 64.00 94 LEU A C 1
ATOM 723 O O . LEU A 1 94 ? -11.449 -25.977 14.757 1.00 64.00 94 LEU A O 1
ATOM 727 N N . ASN A 1 95 ? -12.469 -27.403 13.350 1.00 68.31 95 ASN A N 1
ATOM 728 C CA . ASN A 1 95 ? -11.377 -28.366 13.234 1.00 68.31 95 ASN A CA 1
ATOM 729 C C . ASN A 1 95 ? -10.466 -28.128 12.012 1.00 68.31 95 ASN A C 1
ATOM 731 O O . ASN A 1 95 ? -9.416 -28.762 11.938 1.00 68.31 95 ASN A O 1
ATOM 735 N N . ASP A 1 96 ? -10.852 -27.262 11.065 1.00 70.12 96 ASP A N 1
ATOM 736 C CA . ASP A 1 96 ? -10.028 -26.884 9.908 1.00 70.12 96 ASP A CA 1
ATOM 737 C C . ASP A 1 96 ? -9.704 -25.382 9.998 1.00 70.12 96 ASP A C 1
ATOM 739 O O . ASP A 1 96 ? -10.580 -24.550 9.753 1.00 70.12 96 ASP A O 1
ATOM 743 N N . PRO A 1 97 ? -8.472 -25.012 10.384 1.00 66.19 97 PRO A N 1
ATOM 744 C CA . PRO A 1 97 ? -8.113 -23.619 10.621 1.00 66.19 97 PRO A CA 1
ATOM 745 C C . PRO A 1 97 ? -8.099 -22.768 9.344 1.00 66.19 97 PRO A C 1
ATOM 747 O O . PRO A 1 97 ? -8.444 -21.587 9.408 1.00 66.19 97 PRO A O 1
ATOM 750 N N . ASP A 1 98 ? -7.753 -23.348 8.188 1.00 68.00 98 ASP A N 1
ATOM 751 C CA . ASP A 1 98 ? -7.753 -22.624 6.913 1.00 68.00 98 ASP A CA 1
ATOM 752 C C . ASP A 1 98 ? -9.197 -22.274 6.526 1.00 68.00 98 ASP A C 1
ATOM 754 O O . ASP A 1 98 ? -9.500 -21.118 6.220 1.00 68.00 98 ASP A O 1
ATOM 758 N N . LEU A 1 99 ? -10.120 -23.240 6.621 1.00 71.94 99 LEU A N 1
ATOM 759 C CA . LEU A 1 99 ? -11.545 -22.993 6.370 1.00 71.94 99 LEU A CA 1
ATOM 760 C C . LEU A 1 99 ? -12.172 -22.073 7.420 1.00 71.94 99 LEU A C 1
ATOM 762 O O . LEU A 1 99 ? -12.971 -21.203 7.071 1.00 71.94 99 LEU A O 1
ATOM 766 N N . TYR A 1 100 ? -11.813 -22.227 8.692 1.00 73.19 100 TYR A N 1
ATOM 767 C CA . TYR A 1 100 ? -12.304 -21.359 9.758 1.00 73.19 100 TYR A CA 1
ATOM 768 C C . TYR A 1 100 ? -11.907 -19.900 9.523 1.00 73.19 100 TYR A C 1
ATOM 770 O O . TYR A 1 100 ? -12.742 -19.008 9.678 1.00 73.19 100 TYR A O 1
ATOM 778 N N . ALA A 1 101 ? -10.660 -19.640 9.120 1.00 74.12 101 ALA A N 1
ATOM 779 C CA . ALA A 1 101 ? -10.204 -18.288 8.829 1.00 74.12 101 ALA A CA 1
ATOM 780 C C . ALA A 1 101 ? -10.987 -17.661 7.664 1.00 74.12 101 ALA A C 1
ATOM 782 O O . ALA A 1 101 ? -11.433 -16.520 7.788 1.00 74.12 101 ALA A O 1
ATOM 783 N N . VAL A 1 102 ? -11.238 -18.433 6.598 1.00 75.00 102 VAL A N 1
ATOM 784 C CA . VAL A 1 102 ? -12.097 -18.027 5.469 1.00 75.00 102 VAL A CA 1
ATOM 785 C C . VAL A 1 102 ? -13.487 -17.636 5.962 1.00 75.00 102 VAL A C 1
ATOM 787 O O . VAL A 1 102 ? -13.968 -16.533 5.703 1.00 75.00 102 VAL A O 1
ATOM 790 N N . GLN A 1 103 ? -14.141 -18.536 6.699 1.00 77.38 103 GLN A N 1
ATOM 791 C CA . GLN A 1 103 ? -15.510 -18.328 7.169 1.00 77.38 103 GLN A CA 1
ATOM 792 C C . GLN A 1 103 ? -15.612 -17.163 8.148 1.00 77.38 103 GLN A C 1
ATOM 794 O O . GLN A 1 103 ? -16.589 -16.415 8.113 1.00 77.38 103 GLN A O 1
ATOM 799 N N . LYS A 1 104 ? -14.606 -16.979 9.006 1.00 79.19 104 LYS A N 1
ATOM 800 C CA . LYS A 1 104 ? -14.554 -15.855 9.935 1.00 79.19 104 LYS A CA 1
ATOM 801 C C . LYS A 1 104 ? -14.412 -14.529 9.194 1.00 79.19 104 LYS A C 1
ATOM 803 O O . LYS A 1 104 ? -15.120 -13.591 9.544 1.00 79.19 104 LYS A O 1
ATOM 808 N N . GLU A 1 105 ? -13.555 -14.437 8.180 1.00 78.44 105 GLU A N 1
ATOM 809 C CA . GLU A 1 105 ? -13.412 -13.205 7.391 1.00 78.44 105 GLU A CA 1
ATOM 810 C C . GLU A 1 105 ? -14.715 -12.860 6.655 1.00 78.44 105 GLU A C 1
ATOM 812 O O . GLU A 1 105 ? -15.191 -11.729 6.749 1.00 78.44 105 GLU A O 1
ATOM 817 N N . LEU A 1 106 ? -15.357 -13.852 6.023 1.00 79.50 106 LEU A N 1
ATOM 818 C CA . LEU A 1 106 ? -16.669 -13.689 5.385 1.00 79.50 106 LEU A CA 1
ATOM 819 C C . LEU A 1 106 ? -17.746 -13.247 6.386 1.00 79.50 106 LEU A C 1
ATOM 821 O O . LEU A 1 106 ? -18.541 -12.353 6.093 1.00 79.50 106 LEU A O 1
ATOM 825 N N . TYR A 1 107 ? -17.752 -13.830 7.586 1.00 82.06 107 TYR A N 1
ATOM 826 C CA . TYR A 1 107 ? -18.661 -13.429 8.656 1.00 82.06 107 TYR A CA 1
ATOM 827 C C . TYR A 1 107 ? -18.451 -11.972 9.075 1.00 82.06 107 TYR A C 1
ATOM 829 O O . TYR A 1 107 ? -19.415 -11.209 9.167 1.00 82.06 107 TYR A O 1
ATOM 837 N N . LEU A 1 108 ? -17.202 -11.569 9.319 1.00 83.94 108 LEU A N 1
ATOM 838 C CA . LEU A 1 108 ? -16.874 -10.188 9.671 1.00 83.94 108 LEU A CA 1
ATOM 839 C C . LEU A 1 108 ? -17.266 -9.221 8.544 1.00 83.94 108 LEU A C 1
ATOM 841 O O . LEU A 1 108 ? -17.864 -8.187 8.832 1.00 83.94 108 LEU A O 1
ATOM 845 N N . GLY A 1 109 ? -17.034 -9.595 7.282 1.00 83.88 109 GLY A N 1
ATOM 846 C CA . GLY A 1 109 ? -17.533 -8.880 6.105 1.00 83.88 109 GLY A CA 1
ATOM 847 C C . GLY A 1 109 ? -19.041 -8.662 6.160 1.00 83.88 109 GLY A C 1
ATOM 848 O O . GLY A 1 109 ? -19.494 -7.522 6.114 1.00 83.88 109 GLY A O 1
ATOM 849 N N . SER A 1 110 ? -19.813 -9.731 6.371 1.00 82.56 110 SER A N 1
ATOM 850 C CA . SER A 1 110 ? -21.282 -9.657 6.429 1.00 82.56 110 SER A CA 1
ATOM 851 C C . SER A 1 110 ? -21.820 -8.746 7.543 1.00 82.56 110 SER A C 1
ATOM 853 O O . SER A 1 110 ? -22.872 -8.138 7.380 1.00 82.56 110 SER A O 1
ATOM 855 N N . LYS A 1 111 ? -21.103 -8.599 8.666 1.00 82.12 111 LYS A N 1
ATOM 856 C CA . LYS A 1 111 ? -21.478 -7.663 9.744 1.00 82.12 111 LYS A CA 1
ATOM 857 C C . LYS A 1 111 ? -21.263 -6.198 9.397 1.00 82.12 111 LYS A C 1
ATOM 859 O O . LYS A 1 111 ? -21.904 -5.332 9.984 1.00 82.12 111 LYS A O 1
ATOM 864 N N . CYS A 1 112 ? -20.296 -5.932 8.537 1.00 87.19 112 CYS A N 1
ATOM 865 C CA . CYS A 1 112 ? -19.871 -4.587 8.188 1.00 87.19 112 CYS A CA 1
ATOM 866 C C . CYS A 1 112 ? -20.448 -4.126 6.854 1.00 87.19 112 CYS A C 1
ATOM 868 O O . CYS A 1 112 ? -20.325 -2.952 6.525 1.00 87.19 112 CYS A O 1
ATOM 870 N N . GLU A 1 113 ? -21.056 -5.037 6.098 1.00 87.50 113 GLU A N 1
ATOM 871 C CA . GLU A 1 113 ? -21.625 -4.759 4.791 1.00 87.50 113 GLU A CA 1
ATOM 872 C C . GLU A 1 113 ? -22.688 -3.658 4.878 1.00 87.50 113 GLU A C 1
ATOM 874 O O . GLU A 1 113 ? -23.601 -3.687 5.706 1.00 87.50 113 GLU A O 1
ATOM 879 N N . VAL A 1 114 ? -22.531 -2.657 4.022 1.00 86.56 114 VAL A N 1
ATOM 880 C CA . VAL A 1 114 ? -23.477 -1.569 3.811 1.00 86.56 114 VAL A CA 1
ATOM 881 C C . VAL A 1 114 ? -23.926 -1.643 2.369 1.00 86.56 114 VAL A C 1
ATOM 883 O O . VAL A 1 114 ? -23.093 -1.572 1.473 1.00 86.56 114 VAL A O 1
ATOM 886 N N . HIS A 1 115 ? -25.233 -1.756 2.154 1.00 81.25 115 HIS A N 1
ATOM 887 C CA . HIS A 1 115 ? -25.833 -1.706 0.827 1.00 81.25 115 HIS A CA 1
ATOM 888 C C . HIS A 1 115 ? -26.259 -0.278 0.477 1.00 81.25 115 HIS A C 1
ATOM 890 O O . HIS A 1 115 ? -26.804 0.442 1.316 1.00 81.25 115 HIS A O 1
ATOM 896 N N . GLY A 1 116 ? -26.013 0.110 -0.767 1.00 67.38 116 GLY A N 1
ATOM 897 C CA . GLY A 1 116 ? -26.504 1.327 -1.392 1.00 67.38 116 GLY A CA 1
ATOM 898 C C . GLY A 1 116 ? -27.983 1.232 -1.754 1.00 67.38 116 GLY A C 1
ATOM 899 O O . GLY A 1 116 ? -28.619 0.182 -1.641 1.00 67.38 116 GLY A O 1
ATOM 900 N N . ASN A 1 117 ? -28.538 2.369 -2.169 1.00 57.78 117 ASN A N 1
ATOM 901 C CA . ASN A 1 117 ? -29.961 2.514 -2.472 1.00 57.78 117 ASN A CA 1
ATOM 902 C C . ASN A 1 117 ? -30.270 2.415 -3.980 1.00 57.78 117 ASN A C 1
ATOM 904 O O . ASN A 1 117 ? -31.451 2.390 -4.335 1.00 57.78 117 ASN A O 1
ATOM 908 N N . ASP A 1 118 ? -29.266 2.385 -4.869 1.00 50.41 118 ASP A N 1
ATOM 909 C CA . ASP A 1 118 ? -29.475 2.398 -6.322 1.00 50.41 118 ASP A CA 1
ATOM 910 C C . ASP A 1 118 ? -29.280 1.004 -6.939 1.00 50.41 118 ASP A C 1
ATOM 912 O O . ASP A 1 118 ? -28.181 0.556 -7.253 1.00 50.41 118 ASP A O 1
ATOM 916 N N . LEU A 1 119 ? -30.399 0.310 -7.159 1.00 45.72 119 LEU A N 1
ATOM 917 C CA . LEU A 1 119 ? -30.448 -1.050 -7.713 1.00 45.72 119 LEU A CA 1
ATOM 918 C C . LEU A 1 119 ? -29.990 -1.158 -9.184 1.00 45.72 119 LEU A C 1
ATOM 920 O O . LEU A 1 119 ? -30.015 -2.256 -9.743 1.00 45.72 119 LEU A O 1
ATOM 924 N N . ARG A 1 120 ? -29.613 -0.052 -9.843 1.00 46.53 120 ARG A N 1
ATOM 925 C CA . ARG A 1 120 ? -29.130 -0.054 -11.239 1.00 46.53 120 ARG A CA 1
ATOM 926 C C . ARG A 1 120 ? -27.685 -0.532 -11.377 1.00 46.53 120 ARG A C 1
ATOM 928 O O . ARG A 1 120 ? -27.307 -0.961 -12.465 1.00 46.53 120 ARG A O 1
ATOM 935 N N . PHE A 1 121 ? -26.909 -0.512 -10.294 1.00 50.00 121 PHE A N 1
ATOM 936 C CA . PHE A 1 121 ? -25.534 -0.999 -10.268 1.00 50.00 121 PHE A CA 1
ATOM 937 C C . PHE A 1 121 ? -25.444 -2.250 -9.387 1.00 50.00 121 PHE A C 1
ATOM 939 O O . PHE A 1 121 ? -25.795 -2.241 -8.211 1.00 50.00 121 PHE A O 1
ATOM 946 N N . ILE A 1 122 ? -24.951 -3.354 -9.953 1.00 45.28 122 ILE A N 1
ATOM 947 C CA . ILE A 1 122 ? -24.755 -4.641 -9.254 1.00 45.28 122 ILE A CA 1
ATOM 948 C C . ILE A 1 122 ? -23.689 -4.530 -8.119 1.00 45.28 122 ILE A C 1
ATOM 950 O O . ILE A 1 122 ? -23.520 -5.468 -7.338 1.00 45.28 122 ILE A O 1
ATOM 954 N N . SER A 1 123 ? -22.999 -3.384 -7.984 1.00 53.47 123 SER A N 1
ATOM 955 C CA . SER A 1 123 ? -21.822 -3.130 -7.128 1.00 53.47 123 SER A CA 1
ATOM 956 C C . SER A 1 123 ? -22.029 -2.175 -5.938 1.00 53.47 123 SER A C 1
ATOM 958 O O . SER A 1 123 ? -21.055 -1.787 -5.302 1.00 53.47 123 SER A O 1
ATOM 960 N N . ASP A 1 124 ? -23.258 -1.804 -5.581 1.00 66.00 124 ASP A N 1
ATOM 961 C CA . ASP A 1 124 ? -23.502 -0.651 -4.695 1.00 66.00 124 ASP A CA 1
ATOM 962 C C . ASP A 1 124 ? -23.254 -0.900 -3.187 1.00 66.00 124 ASP A C 1
ATOM 964 O O . ASP A 1 124 ? -23.879 -0.269 -2.342 1.00 66.00 124 ASP A O 1
ATOM 968 N N . TYR A 1 125 ? -22.384 -1.834 -2.795 1.00 79.25 125 TYR A N 1
ATOM 969 C CA . TYR A 1 125 ? -22.136 -2.162 -1.387 1.00 79.25 125 TYR A CA 1
ATOM 970 C C . TYR A 1 125 ? -20.640 -2.154 -1.037 1.00 79.25 125 TYR A C 1
ATOM 972 O O . TYR A 1 125 ? -19.777 -2.416 -1.871 1.00 79.25 125 TYR A O 1
ATOM 980 N N . TYR A 1 126 ? -20.331 -1.855 0.222 1.00 87.19 126 TYR A N 1
ATOM 981 C CA . TYR A 1 126 ? -18.970 -1.812 0.767 1.00 87.19 126 TYR A CA 1
ATOM 982 C C . TYR A 1 126 ? -18.947 -2.401 2.175 1.00 87.19 126 TYR A C 1
ATOM 984 O O . TYR A 1 126 ? -19.984 -2.486 2.832 1.00 87.19 126 TYR A O 1
ATOM 992 N N . GLN A 1 127 ? -17.776 -2.816 2.654 1.00 86.75 127 GLN A N 1
ATOM 993 C CA . GLN A 1 127 ? -17.619 -3.348 4.009 1.00 86.75 127 GLN A CA 1
ATOM 994 C C . GLN A 1 127 ? -16.802 -2.388 4.854 1.00 86.75 127 GLN A C 1
ATOM 996 O O . GLN A 1 127 ? -17.380 -1.512 5.477 1.00 86.75 127 GLN A O 1
ATOM 1001 N N . PHE A 1 128 ? -15.478 -2.521 4.899 1.00 89.94 128 PHE A N 1
ATOM 1002 C CA . PHE A 1 128 ? -14.664 -1.860 5.919 1.00 89.94 128 PHE A CA 1
ATOM 1003 C C . PHE A 1 128 ? -13.352 -1.284 5.386 1.00 89.94 128 PHE A C 1
ATOM 1005 O O . PHE A 1 128 ? -12.779 -1.770 4.408 1.00 89.94 128 PHE A O 1
ATOM 1012 N N . TRP A 1 129 ? -12.846 -0.273 6.094 1.00 93.88 129 TRP A N 1
ATOM 1013 C CA . TRP A 1 129 ? -11.423 0.054 6.093 1.00 93.88 129 TRP A CA 1
ATOM 1014 C C . TRP A 1 129 ? -10.652 -1.119 6.696 1.00 93.88 129 TRP A C 1
ATOM 1016 O O . TRP A 1 129 ? -11.130 -1.743 7.647 1.00 93.88 129 TRP A O 1
ATOM 1026 N N . MET A 1 130 ? -9.461 -1.420 6.184 1.00 91.50 130 MET A N 1
ATOM 1027 C CA . MET A 1 130 ? -8.681 -2.550 6.682 1.00 91.50 130 MET A CA 1
ATOM 1028 C C . MET A 1 130 ? -7.364 -2.106 7.306 1.00 91.50 130 MET A C 1
ATOM 1030 O O . MET A 1 130 ? -6.504 -1.531 6.640 1.00 91.50 130 MET A O 1
ATOM 1034 N N . ILE A 1 131 ? -7.189 -2.438 8.583 1.00 93.38 131 ILE A N 1
ATOM 1035 C CA . ILE A 1 131 ? -5.892 -2.422 9.255 1.00 93.38 131 ILE A CA 1
ATOM 1036 C C . ILE A 1 131 ? -5.273 -3.801 9.077 1.00 93.38 131 ILE A C 1
ATOM 1038 O O . ILE A 1 131 ? -5.854 -4.806 9.482 1.00 93.38 131 ILE A O 1
ATOM 1042 N N . THR A 1 132 ? -4.073 -3.857 8.514 1.00 89.75 132 THR A N 1
ATOM 1043 C CA . THR A 1 132 ? -3.334 -5.112 8.375 1.00 89.75 132 THR A CA 1
ATOM 1044 C C . THR A 1 132 ? -2.001 -5.033 9.087 1.00 89.75 132 THR A C 1
ATOM 1046 O O . THR A 1 132 ? -1.192 -4.154 8.793 1.00 89.75 132 THR A O 1
ATOM 1049 N N . LEU A 1 133 ? -1.764 -5.996 9.975 1.00 89.31 133 LEU A N 1
ATOM 1050 C CA . LEU A 1 133 ? -0.450 -6.317 10.510 1.00 89.31 133 LEU A CA 1
ATOM 1051 C C . LEU A 1 133 ? 0.106 -7.537 9.765 1.00 89.31 133 LEU A C 1
ATOM 1053 O O . LEU A 1 133 ? -0.555 -8.571 9.668 1.00 89.31 133 LEU A O 1
ATOM 1057 N N . ARG A 1 134 ? 1.330 -7.448 9.253 1.00 85.88 134 ARG A N 1
ATOM 1058 C CA . ARG A 1 134 ? 2.067 -8.598 8.727 1.00 85.88 134 ARG A CA 1
ATOM 1059 C C . ARG A 1 134 ? 3.333 -8.830 9.538 1.00 85.88 134 ARG A C 1
ATOM 1061 O O . ARG A 1 134 ? 4.055 -7.884 9.839 1.00 85.88 134 ARG A O 1
ATOM 1068 N N . ASN A 1 135 ? 3.605 -10.090 9.861 1.00 80.44 135 ASN A N 1
ATOM 1069 C CA . ASN A 1 135 ? 4.831 -10.527 10.527 1.00 80.44 135 ASN A CA 1
ATOM 1070 C C . ASN A 1 135 ? 5.721 -11.307 9.554 1.00 80.44 135 ASN A C 1
ATOM 1072 O O . ASN A 1 135 ? 5.341 -12.396 9.119 1.00 80.44 135 ASN A O 1
ATOM 1076 N N . GLY A 1 136 ? 6.885 -10.737 9.229 1.00 76.00 136 GLY A N 1
ATOM 1077 C CA . GLY A 1 136 ? 7.864 -11.274 8.274 1.00 76.00 136 GLY A CA 1
ATOM 1078 C C . GLY A 1 136 ? 8.714 -12.417 8.816 1.00 76.00 136 GLY A C 1
ATOM 1079 O O . GLY A 1 136 ? 9.563 -12.939 8.102 1.00 76.00 136 GLY A O 1
ATOM 1080 N N . ASN A 1 137 ? 8.511 -12.813 10.067 1.00 74.56 137 ASN A N 1
ATOM 1081 C CA . ASN A 1 137 ? 9.182 -13.969 10.631 1.00 74.56 137 ASN A CA 1
ATOM 1082 C C . ASN A 1 137 ? 8.688 -15.258 9.975 1.00 74.56 137 ASN A C 1
ATOM 1084 O O . ASN A 1 137 ? 7.483 -15.500 9.923 1.00 74.56 137 ASN A O 1
ATOM 1088 N N . LEU A 1 138 ? 9.632 -16.081 9.519 1.00 73.12 138 LEU A N 1
ATOM 1089 C CA . LEU A 1 138 ? 9.379 -17.267 8.714 1.00 73.12 138 LEU A CA 1
ATOM 1090 C C . LEU A 1 138 ? 10.146 -18.482 9.246 1.00 73.12 138 LEU A C 1
ATOM 1092 O O . LEU A 1 138 ? 11.366 -18.489 9.186 1.00 73.12 138 LEU A O 1
ATOM 1096 N N . ASP A 1 139 ? 9.438 -19.531 9.683 1.00 72.19 139 ASP A N 1
ATOM 1097 C CA . ASP A 1 139 ? 10.041 -20.841 9.972 1.00 72.19 139 ASP A CA 1
ATOM 1098 C C . ASP A 1 139 ? 10.257 -21.640 8.671 1.00 72.19 139 ASP A C 1
ATOM 1100 O O . ASP A 1 139 ? 9.357 -22.334 8.186 1.00 72.19 139 ASP A O 1
ATOM 1104 N N . THR A 1 140 ? 11.457 -21.535 8.096 1.00 72.25 140 THR A N 1
ATOM 1105 C CA . THR A 1 140 ? 11.829 -22.225 6.846 1.00 72.25 140 THR A CA 1
ATOM 1106 C C . THR A 1 140 ? 11.947 -23.744 7.002 1.00 72.25 140 THR A C 1
ATOM 1108 O O . THR A 1 140 ? 11.858 -24.472 6.013 1.00 72.25 140 THR A O 1
ATOM 1111 N N . HIS A 1 141 ? 12.096 -24.247 8.233 1.00 73.25 141 HIS A N 1
ATOM 1112 C CA . HIS A 1 141 ? 12.230 -25.678 8.514 1.00 73.25 141 HIS A CA 1
ATOM 1113 C C . HIS A 1 141 ? 10.876 -26.375 8.663 1.00 73.25 141 HIS A C 1
ATOM 1115 O O . HIS A 1 141 ? 10.799 -27.598 8.559 1.00 73.25 141 HIS A O 1
ATOM 1121 N N . ALA A 1 142 ? 9.797 -25.617 8.872 1.00 72.69 142 ALA A N 1
ATOM 1122 C CA . ALA A 1 142 ? 8.451 -26.171 8.959 1.00 72.69 142 ALA A CA 1
ATOM 1123 C C . ALA A 1 142 ? 7.908 -26.659 7.600 1.00 72.69 142 ALA A C 1
ATOM 1125 O O . ALA A 1 142 ? 6.966 -27.447 7.573 1.00 72.69 142 ALA A O 1
ATOM 1126 N N . GLY A 1 143 ? 8.468 -26.191 6.473 1.00 72.75 143 GLY A N 1
ATOM 1127 C CA . GLY A 1 143 ? 7.999 -26.554 5.125 1.00 72.75 143 GLY A CA 1
ATOM 1128 C C . GLY A 1 143 ? 6.557 -26.112 4.826 1.00 72.75 143 GLY A C 1
ATOM 1129 O O . GLY A 1 143 ? 5.884 -26.705 3.987 1.00 72.75 143 GLY A O 1
ATOM 1130 N N . LEU A 1 144 ? 6.051 -25.104 5.547 1.00 71.69 144 LEU A N 1
ATOM 1131 C CA . LEU A 1 144 ? 4.661 -24.641 5.428 1.00 71.69 144 LEU A CA 1
ATOM 1132 C C . LEU A 1 144 ? 4.467 -23.625 4.303 1.00 71.69 144 LEU A C 1
ATOM 1134 O O . LEU A 1 144 ? 3.378 -23.522 3.740 1.00 71.69 144 LEU A O 1
ATOM 1138 N N . CYS A 1 145 ? 5.512 -22.872 3.973 1.00 72.06 145 CYS A N 1
ATOM 1139 C CA . CYS A 1 145 ? 5.404 -21.754 3.052 1.00 72.06 145 CYS A CA 1
ATOM 1140 C C . CYS A 1 145 ? 5.639 -22.206 1.613 1.00 72.06 145 CYS A C 1
ATOM 1142 O O . CYS A 1 145 ? 6.689 -22.780 1.317 1.00 72.06 145 CYS A O 1
ATOM 1144 N N . PRO A 1 146 ? 4.685 -21.965 0.699 1.00 72.12 146 PRO A N 1
ATOM 1145 C CA . PRO A 1 146 ? 4.883 -22.291 -0.700 1.00 72.12 146 PRO A CA 1
ATOM 1146 C C . PRO A 1 146 ? 5.925 -21.363 -1.332 1.00 72.12 146 PRO A C 1
ATOM 1148 O O . PRO A 1 146 ? 6.043 -20.197 -0.970 1.00 72.12 146 PRO A O 1
ATOM 1151 N N . SER A 1 147 ? 6.624 -21.877 -2.340 1.00 76.38 147 SER A N 1
ATOM 1152 C CA . SER A 1 147 ? 7.474 -21.091 -3.232 1.00 76.38 147 SER A CA 1
ATOM 1153 C C . SER A 1 147 ? 6.778 -20.980 -4.582 1.00 76.38 147 SER A C 1
ATOM 1155 O O . SER A 1 147 ? 6.535 -22.005 -5.228 1.00 76.38 147 SER A O 1
ATOM 1157 N N . LYS A 1 148 ? 6.418 -19.764 -5.014 1.00 72.31 148 LYS A N 1
ATOM 1158 C CA . LYS A 1 148 ? 5.788 -19.524 -6.336 1.00 72.31 148 LYS A CA 1
ATOM 1159 C C . LYS A 1 148 ? 4.579 -20.443 -6.601 1.00 72.31 148 LYS A C 1
ATOM 1161 O O . LYS A 1 148 ? 4.464 -21.085 -7.647 1.00 72.31 148 LYS A O 1
ATOM 1166 N N . GLY A 1 149 ? 3.731 -20.612 -5.594 1.00 70.31 149 GLY A N 1
ATOM 1167 C CA . GLY A 1 149 ? 2.507 -21.410 -5.677 1.00 70.31 149 GLY A CA 1
ATOM 1168 C C . GLY A 1 149 ? 2.718 -22.916 -5.563 1.00 70.31 149 GLY A C 1
ATOM 1169 O O . GLY A 1 149 ? 1.750 -23.672 -5.672 1.00 70.31 149 GLY A O 1
ATOM 1170 N N . ARG A 1 150 ? 3.954 -23.372 -5.336 1.00 74.38 150 ARG A N 1
ATOM 1171 C CA . ARG A 1 150 ? 4.307 -24.786 -5.179 1.00 74.38 150 ARG A CA 1
ATOM 1172 C C . ARG A 1 150 ? 4.627 -25.077 -3.720 1.00 74.38 150 ARG A C 1
ATOM 1174 O O . ARG A 1 150 ? 5.400 -24.352 -3.101 1.00 74.38 150 ARG A O 1
ATOM 1181 N N . LYS A 1 151 ? 4.056 -26.156 -3.177 1.00 76.56 151 LYS A N 1
ATOM 1182 C CA . LYS A 1 151 ? 4.487 -26.682 -1.877 1.00 76.56 151 LYS A CA 1
ATOM 1183 C C . LYS A 1 151 ? 5.954 -27.084 -1.992 1.00 76.56 151 LYS A C 1
ATOM 1185 O O . LYS A 1 151 ? 6.305 -27.847 -2.892 1.00 76.56 151 LYS A O 1
ATOM 1190 N N . VAL A 1 152 ? 6.779 -26.558 -1.103 1.00 74.19 152 VAL A N 1
ATOM 1191 C CA . VAL A 1 152 ? 8.188 -26.924 -0.972 1.00 74.19 152 VAL A CA 1
ATOM 1192 C C . VAL A 1 152 ? 8.401 -27.514 0.415 1.00 74.19 152 VAL A C 1
ATOM 1194 O O . VAL A 1 152 ? 7.653 -27.205 1.339 1.00 74.19 152 VAL A O 1
ATOM 1197 N N . GLY A 1 153 ? 9.369 -28.420 0.540 1.00 77.19 153 GLY A N 1
ATOM 1198 C CA . GLY A 1 153 ? 9.773 -28.933 1.845 1.00 77.19 153 GLY A CA 1
ATOM 1199 C C . GLY A 1 153 ? 10.537 -27.880 2.656 1.00 77.19 153 GLY A C 1
ATOM 1200 O O . GLY A 1 153 ? 10.621 -26.721 2.245 1.00 77.19 153 GLY A O 1
ATOM 1201 N N . PRO A 1 154 ? 11.124 -28.287 3.791 1.00 78.00 154 PRO A N 1
ATOM 1202 C CA . PRO A 1 154 ? 12.111 -27.479 4.495 1.00 78.00 154 PRO A CA 1
ATOM 1203 C C . PRO A 1 154 ? 13.199 -26.982 3.537 1.00 78.00 154 PRO A C 1
ATOM 1205 O O . PRO A 1 154 ? 13.643 -27.735 2.666 1.00 78.00 154 PRO A O 1
ATOM 1208 N N . PHE A 1 155 ? 13.630 -25.735 3.697 1.00 73.69 155 PHE A N 1
ATOM 1209 C CA . PHE A 1 155 ? 14.705 -25.161 2.893 1.00 73.69 155 PHE A CA 1
ATOM 1210 C C . PHE A 1 155 ? 15.702 -24.395 3.766 1.00 73.69 155 PHE A C 1
ATOM 1212 O O . PHE A 1 155 ? 15.325 -23.713 4.722 1.00 73.69 155 PHE A O 1
ATOM 1219 N N . GLU A 1 156 ? 16.985 -24.524 3.426 1.00 69.44 156 GLU A N 1
ATOM 1220 C CA . GLU A 1 156 ? 18.064 -23.735 4.022 1.00 69.44 156 GLU A CA 1
ATOM 1221 C C . GLU A 1 156 ? 18.119 -22.358 3.354 1.00 69.44 156 GLU A C 1
ATOM 1223 O O . GLU A 1 156 ? 17.901 -22.232 2.145 1.00 69.44 156 GLU A O 1
ATOM 1228 N N . HIS A 1 157 ? 18.372 -21.312 4.139 1.00 60.62 157 HIS A N 1
ATOM 1229 C CA . HIS A 1 157 ? 18.424 -19.947 3.624 1.00 60.62 157 HIS A CA 1
ATOM 1230 C C . HIS A 1 157 ? 19.858 -19.569 3.224 1.00 60.62 157 HIS A C 1
ATOM 1232 O O . HIS A 1 157 ? 20.804 -19.856 3.952 1.00 60.62 157 HIS A O 1
ATOM 1238 N N . SER A 1 158 ? 20.017 -18.876 2.090 1.00 52.97 158 SER A N 1
ATOM 1239 C CA . SER A 1 158 ? 21.219 -18.083 1.789 1.00 52.97 158 SER A CA 1
ATOM 1240 C C . SER A 1 158 ? 21.313 -16.873 2.731 1.00 52.97 158 SER A C 1
ATOM 1242 O O . SER A 1 158 ? 20.279 -16.346 3.119 1.00 52.97 158 SER A O 1
ATOM 1244 N N . GLU A 1 159 ? 22.516 -16.406 3.056 1.00 46.28 159 GLU A N 1
ATOM 1245 C CA . GLU A 1 159 ? 22.879 -15.516 4.184 1.00 46.28 159 GLU A CA 1
ATOM 1246 C C . GLU A 1 159 ? 22.127 -14.158 4.351 1.00 46.28 159 GLU A C 1
ATOM 1248 O O . GLU A 1 159 ? 22.368 -13.464 5.333 1.00 46.28 159 GLU A O 1
ATOM 1253 N N . ASP A 1 160 ? 21.160 -13.798 3.492 1.00 50.31 160 ASP A N 1
ATOM 1254 C CA . ASP A 1 160 ? 20.572 -12.447 3.383 1.00 50.31 160 ASP A CA 1
ATOM 1255 C C . ASP A 1 160 ? 19.031 -12.325 3.592 1.00 50.31 160 ASP A C 1
ATOM 1257 O O . ASP A 1 160 ? 18.449 -11.310 3.197 1.00 50.31 160 ASP A O 1
ATOM 1261 N N . GLY A 1 161 ? 18.310 -13.295 4.183 1.00 54.34 161 GLY A N 1
ATOM 1262 C CA . GLY A 1 161 ? 16.834 -13.196 4.298 1.00 54.34 161 GLY A CA 1
ATOM 1263 C C . GLY A 1 161 ? 16.163 -13.766 5.559 1.00 54.34 161 GLY A C 1
ATOM 1264 O O . GLY A 1 161 ? 16.635 -14.730 6.145 1.00 54.34 161 GLY A O 1
ATOM 1265 N N . PHE A 1 162 ? 15.054 -13.104 5.942 1.00 58.03 162 PHE A N 1
ATOM 1266 C CA . PHE A 1 162 ? 14.039 -13.367 6.991 1.00 58.03 162 PHE A CA 1
ATOM 1267 C C . PHE A 1 162 ? 14.513 -13.891 8.358 1.00 58.03 162 PHE A C 1
ATOM 1269 O O . PHE A 1 162 ? 15.020 -14.985 8.494 1.00 58.03 162 PHE A O 1
ATOM 1276 N N . SER A 1 163 ? 14.225 -13.167 9.439 1.00 59.53 163 SER A N 1
ATOM 1277 C CA . SER A 1 163 ? 14.937 -13.327 10.719 1.00 59.53 163 SER A CA 1
ATOM 1278 C C . SER A 1 163 ? 14.637 -14.557 11.603 1.00 59.53 163 SER A C 1
ATOM 1280 O O . SER A 1 163 ? 15.219 -14.621 12.683 1.00 59.53 163 SER A O 1
ATOM 1282 N N . CYS A 1 164 ? 13.732 -15.493 11.274 1.00 61.25 164 CYS A N 1
ATOM 1283 C CA . CYS A 1 164 ? 13.178 -16.382 12.318 1.00 61.25 164 CYS A CA 1
ATOM 1284 C C . CYS A 1 164 ? 13.434 -17.891 12.163 1.00 61.25 164 CYS A C 1
ATOM 1286 O O . CYS A 1 164 ? 12.609 -18.636 11.646 1.00 61.25 164 CYS A O 1
ATOM 1288 N N . PHE A 1 165 ? 14.528 -18.369 12.762 1.00 60.81 165 PHE A N 1
ATOM 1289 C CA . PHE A 1 165 ? 15.022 -19.742 12.601 1.00 60.81 165 PHE A CA 1
ATOM 1290 C C . PHE A 1 165 ? 14.996 -20.562 13.901 1.00 60.81 165 PHE A C 1
ATOM 1292 O O . PHE A 1 165 ? 16.016 -20.793 14.547 1.00 60.81 165 PHE A O 1
ATOM 1299 N N . GLY A 1 166 ? 13.808 -21.028 14.290 1.00 50.91 166 GLY A N 1
ATOM 1300 C CA . GLY A 1 166 ? 13.625 -21.953 15.408 1.00 50.91 166 GLY A CA 1
ATOM 1301 C C . GLY A 1 166 ? 12.156 -22.298 15.648 1.00 50.91 166 GLY A C 1
ATOM 1302 O O . GLY A 1 166 ? 11.251 -21.585 15.212 1.00 50.91 166 GLY A O 1
ATOM 1303 N N . LYS A 1 167 ? 11.898 -23.394 16.373 1.00 53.78 167 LYS A N 1
ATOM 1304 C CA . LYS A 1 167 ? 10.533 -23.853 16.675 1.00 53.78 167 LYS A CA 1
ATOM 1305 C C . LYS A 1 167 ? 9.717 -22.733 17.340 1.00 53.78 167 LYS A C 1
ATOM 1307 O O . LYS A 1 167 ? 10.010 -22.337 18.466 1.00 53.78 167 LYS A O 1
ATOM 1312 N N . GLY A 1 168 ? 8.656 -22.272 16.671 1.00 57.50 168 GLY A N 1
ATOM 1313 C CA . GLY A 1 168 ? 7.722 -21.261 17.198 1.00 57.50 168 GLY A CA 1
ATOM 1314 C C . GLY A 1 168 ? 7.851 -19.852 16.604 1.00 57.50 168 GLY A C 1
ATOM 1315 O O . GLY A 1 168 ? 7.186 -18.937 17.090 1.00 57.50 168 GLY A O 1
ATOM 1316 N N . CYS A 1 169 ? 8.658 -19.691 15.556 1.00 61.91 169 CYS A N 1
ATOM 1317 C CA . CYS A 1 169 ? 8.951 -18.431 14.871 1.00 61.91 169 CYS A CA 1
ATOM 1318 C C . CYS A 1 169 ? 7.802 -17.809 14.053 1.00 61.91 169 CYS A C 1
ATOM 1320 O O . CYS A 1 169 ? 7.807 -16.615 13.771 1.00 61.91 169 CYS A O 1
ATOM 1322 N N . MET A 1 170 ? 6.780 -18.601 13.735 1.00 60.84 170 MET A N 1
ATOM 1323 C CA . MET A 1 170 ? 5.606 -18.191 12.953 1.00 60.84 170 MET A CA 1
ATOM 1324 C C . MET A 1 170 ? 4.434 -17.685 13.809 1.00 60.84 170 MET A C 1
ATOM 1326 O O . MET A 1 170 ? 3.297 -17.670 13.341 1.00 60.84 170 MET A O 1
ATOM 1330 N N . ASN A 1 171 ? 4.661 -17.311 15.074 1.00 65.69 171 ASN A N 1
ATOM 1331 C CA . ASN A 1 171 ? 3.583 -16.806 15.926 1.00 65.69 171 ASN A CA 1
ATOM 1332 C C . ASN A 1 171 ? 3.165 -15.377 15.555 1.00 65.69 171 ASN A C 1
ATOM 1334 O O . ASN A 1 171 ? 3.995 -14.519 15.279 1.00 65.69 171 ASN A O 1
ATOM 1338 N N . GLN A 1 172 ? 1.859 -15.111 15.547 1.00 69.06 172 GLN A N 1
ATOM 1339 C CA . GLN A 1 172 ? 1.347 -13.747 15.448 1.00 69.06 172 GLN A CA 1
ATOM 1340 C C . GLN A 1 172 ? 1.320 -13.086 16.827 1.00 69.06 172 GLN A C 1
ATOM 1342 O O . GLN A 1 172 ? 1.041 -13.757 17.831 1.00 69.06 172 GLN A O 1
ATOM 1347 N N . PRO A 1 173 ? 1.556 -11.765 16.909 1.00 70.19 173 PRO A N 1
ATOM 1348 C CA . PRO A 1 173 ? 1.170 -10.996 18.079 1.00 70.19 173 PRO A CA 1
ATOM 1349 C C . PRO A 1 173 ? -0.323 -11.188 18.369 1.00 70.19 173 PRO A C 1
ATOM 1351 O O . PRO A 1 173 ? -1.157 -11.134 17.468 1.00 70.19 173 PRO A O 1
ATOM 1354 N N . LEU A 1 174 ? -0.667 -11.401 19.640 1.00 75.38 174 LEU A N 1
ATOM 1355 C CA . LEU A 1 174 ? -2.067 -11.460 20.056 1.00 75.38 174 LEU A CA 1
ATOM 1356 C C . LEU A 1 174 ? -2.750 -10.112 19.801 1.00 75.38 174 LEU A C 1
ATOM 1358 O O . LEU A 1 174 ? -2.174 -9.054 20.064 1.00 75.38 174 LEU A O 1
ATOM 1362 N N . MET A 1 175 ? -4.001 -10.165 19.351 1.00 80.88 175 MET A N 1
ATOM 1363 C CA . MET A 1 175 ? -4.842 -8.990 19.159 1.00 80.88 175 MET A CA 1
ATOM 1364 C C . MET A 1 175 ? -5.703 -8.737 20.398 1.00 80.88 175 MET A C 1
ATOM 1366 O O . MET A 1 175 ? -6.395 -9.632 20.881 1.00 80.88 175 MET A O 1
ATOM 1370 N N . PHE A 1 176 ? -5.690 -7.496 20.885 1.00 84.19 176 PHE A N 1
ATOM 1371 C CA . PHE A 1 176 ? -6.547 -7.034 21.978 1.00 84.19 176 PHE A CA 1
ATOM 1372 C C . PHE A 1 176 ? -7.388 -5.867 21.480 1.00 84.19 176 PHE A C 1
ATOM 1374 O O . PHE A 1 176 ? -6.906 -4.739 21.408 1.00 84.19 176 PHE A O 1
ATOM 1381 N N . HIS A 1 177 ? -8.626 -6.153 21.092 1.00 86.81 177 HIS A N 1
ATOM 1382 C CA . HIS A 1 177 ? -9.541 -5.167 20.527 1.00 86.81 177 HIS A CA 1
ATOM 1383 C C . HIS A 1 177 ? -10.492 -4.636 21.599 1.00 86.81 177 HIS A C 1
ATOM 1385 O O . HIS A 1 177 ? -11.268 -5.386 22.190 1.00 86.81 177 HIS A O 1
ATOM 1391 N N . ASN A 1 178 ? -10.435 -3.326 21.822 1.00 87.88 178 ASN A N 1
ATOM 1392 C CA . ASN A 1 178 ? -11.450 -2.585 22.551 1.00 87.88 178 ASN A CA 1
ATOM 1393 C C . ASN A 1 178 ? -12.388 -1.932 21.536 1.00 87.88 178 ASN A C 1
ATOM 1395 O O . ASN A 1 178 ? -11.979 -1.008 20.825 1.00 87.88 178 ASN A O 1
ATOM 1399 N N . TYR A 1 179 ? -13.630 -2.415 21.514 1.00 89.12 179 TYR A N 1
ATOM 1400 C CA . TYR A 1 179 ? -14.690 -1.883 20.667 1.00 89.12 179 TYR A CA 1
ATOM 1401 C C . TYR A 1 179 ? -14.917 -0.395 20.901 1.00 89.12 179 TYR A C 1
ATOM 1403 O O . TYR A 1 179 ? -14.733 0.124 22.009 1.00 89.12 179 TYR A O 1
ATOM 1411 N N . THR A 1 180 ? -15.350 0.264 19.836 1.00 91.12 180 THR A N 1
ATOM 1412 C CA . THR A 1 180 ? -15.670 1.680 19.841 1.00 91.12 180 THR A CA 1
ATOM 1413 C C . THR A 1 180 ? -16.745 1.985 20.874 1.00 91.12 180 THR A C 1
ATOM 1415 O O . THR A 1 180 ? -17.778 1.318 20.946 1.00 91.12 180 THR A O 1
ATOM 1418 N N . SER A 1 181 ? -16.506 3.017 21.677 1.00 90.00 181 SER A N 1
ATOM 1419 C CA . SER A 1 181 ? -17.466 3.524 22.650 1.00 90.00 181 SER A CA 1
ATOM 1420 C C . SER A 1 181 ? -17.567 5.042 22.588 1.00 90.00 181 SER A C 1
ATOM 1422 O O . SER A 1 181 ? -16.633 5.737 22.176 1.00 90.00 181 SER A O 1
ATOM 1424 N N . LEU A 1 182 ? -18.725 5.557 23.005 1.00 89.12 182 LEU A N 1
ATOM 1425 C CA . LEU A 1 182 ? -18.919 6.980 23.234 1.00 89.12 182 LEU A CA 1
ATOM 1426 C C . LEU A 1 182 ? -18.201 7.394 24.520 1.00 89.12 182 LEU A C 1
ATOM 1428 O O . LEU A 1 182 ? -18.443 6.827 25.585 1.00 89.12 182 LEU A O 1
ATOM 1432 N N . GLN A 1 183 ? -17.353 8.410 24.423 1.00 89.12 183 GLN A N 1
ATOM 1433 C CA . GLN A 1 183 ? -16.623 8.986 25.544 1.00 89.12 183 GLN A CA 1
ATOM 1434 C C . GLN A 1 183 ? -16.858 10.494 25.591 1.00 89.12 183 GLN A C 1
ATOM 1436 O O . GLN A 1 183 ? -16.634 11.197 24.605 1.00 89.12 183 GLN A O 1
ATOM 1441 N N . THR A 1 184 ? -17.280 10.996 26.749 1.00 88.56 184 THR A N 1
ATOM 1442 C CA . THR A 1 184 ? -17.462 12.431 26.984 1.00 88.56 184 THR A CA 1
ATOM 1443 C C . THR A 1 184 ? -16.227 12.991 27.680 1.00 88.56 184 THR A C 1
ATOM 1445 O O . THR A 1 184 ? -15.868 12.549 28.772 1.00 88.56 184 THR A O 1
ATOM 1448 N N . VAL A 1 185 ? -15.573 13.968 27.053 1.00 87.38 185 VAL A N 1
ATOM 1449 C CA . VAL A 1 185 ? -14.414 14.680 27.604 1.00 87.38 185 VAL A CA 1
ATOM 1450 C C . VAL A 1 185 ? -14.780 16.156 27.712 1.00 87.38 185 VAL A C 1
ATOM 1452 O O . VAL A 1 185 ? -14.927 16.857 26.713 1.00 87.38 185 VAL A O 1
ATOM 1455 N N . GLY A 1 186 ? -14.973 16.637 28.942 1.00 88.88 186 GLY A N 1
ATOM 1456 C CA . GLY A 1 186 ? -15.489 17.985 29.176 1.00 88.88 186 GLY A CA 1
ATOM 1457 C C . GLY A 1 186 ? -16.907 18.146 28.618 1.00 88.88 186 GLY A C 1
ATOM 1458 O O . GLY A 1 186 ? -17.829 17.484 29.086 1.00 88.88 186 GLY A O 1
ATOM 1459 N N . LYS A 1 187 ? -17.080 19.032 27.628 1.00 84.50 187 LYS A N 1
ATOM 1460 C CA . LYS A 1 187 ? -18.360 19.268 26.925 1.00 84.50 187 LYS A CA 1
ATOM 1461 C C . LYS A 1 187 ? -18.443 18.571 25.563 1.00 84.50 187 LYS A C 1
ATOM 1463 O O . LYS A 1 187 ? -19.419 18.760 24.843 1.00 84.50 187 LYS A O 1
ATOM 1468 N N . GLU A 1 188 ? -17.419 17.812 25.192 1.00 86.94 188 GLU A N 1
ATOM 1469 C CA . GLU A 1 188 ? -17.289 17.225 23.864 1.00 86.94 188 GLU A CA 1
ATOM 1470 C C . GLU A 1 188 ? -17.478 15.711 23.910 1.00 86.94 188 GLU A C 1
ATOM 1472 O O . GLU A 1 188 ? -17.082 15.043 24.866 1.00 86.94 188 GLU A O 1
ATOM 1477 N N . ASN A 1 189 ? -18.080 15.175 22.853 1.00 86.69 189 ASN A N 1
ATOM 1478 C CA . ASN A 1 189 ? -18.363 13.756 22.704 1.00 86.69 189 ASN A CA 1
ATOM 1479 C C . ASN A 1 189 ? -17.493 13.170 21.593 1.00 86.69 189 ASN A C 1
ATOM 1481 O O . ASN A 1 189 ? -17.490 13.674 20.469 1.00 86.69 189 ASN A O 1
ATOM 1485 N N . PHE A 1 190 ? -16.794 12.083 21.901 1.00 89.00 190 PHE A N 1
ATOM 1486 C CA . PHE A 1 190 ? -15.906 11.382 20.982 1.00 89.00 190 PHE A CA 1
ATOM 1487 C C . PHE A 1 190 ? -16.324 9.924 20.843 1.00 89.00 190 PHE A C 1
ATOM 1489 O O . PHE A 1 190 ? -16.652 9.269 21.830 1.00 89.00 190 PHE A O 1
ATOM 1496 N N . LEU A 1 191 ? -16.250 9.398 19.626 1.00 85.62 191 LEU A N 1
ATOM 1497 C CA . LEU A 1 191 ? -16.211 7.961 19.393 1.00 85.62 191 LEU A CA 1
ATOM 1498 C C . LEU A 1 191 ? -14.760 7.519 19.375 1.00 85.62 191 LEU A C 1
ATOM 1500 O O . LEU A 1 191 ? -13.962 8.096 18.636 1.00 85.62 191 LEU A O 1
ATOM 1504 N N . ARG A 1 192 ? -14.419 6.521 20.192 1.00 90.31 192 ARG A N 1
ATOM 1505 C CA . ARG A 1 192 ? -13.048 6.015 20.305 1.00 90.31 192 ARG A CA 1
ATOM 1506 C C . ARG A 1 192 ? -13.015 4.505 20.420 1.00 90.31 192 ARG A C 1
ATOM 1508 O O . ARG A 1 192 ? -13.704 3.943 21.269 1.00 90.31 192 ARG A O 1
ATOM 1515 N N . GLY A 1 193 ? -12.152 3.877 19.636 1.00 85.75 193 GLY A N 1
ATOM 1516 C CA . GLY A 1 193 ? -11.789 2.470 19.768 1.00 85.75 193 GLY A CA 1
ATOM 1517 C C . GLY A 1 193 ? -10.282 2.289 19.623 1.00 85.75 193 GLY A C 1
ATOM 1518 O O . GLY A 1 193 ? -9.556 3.219 19.253 1.00 85.75 193 GLY A O 1
ATOM 1519 N N . ARG A 1 194 ? -9.784 1.111 20.002 1.00 89.75 194 ARG A N 1
ATOM 1520 C CA . ARG A 1 194 ? -8.350 0.811 19.917 1.00 89.75 194 ARG A CA 1
ATOM 1521 C C . ARG A 1 194 ? -8.063 -0.680 19.859 1.00 89.75 194 ARG A C 1
ATOM 1523 O O . ARG A 1 194 ? -8.733 -1.475 20.515 1.00 89.75 194 ARG A O 1
ATOM 1530 N N . VAL A 1 195 ? -6.983 -1.039 19.182 1.00 78.12 195 VAL A N 1
ATOM 1531 C CA . VAL A 1 195 ? -6.324 -2.341 19.304 1.00 78.12 195 VAL A CA 1
ATOM 1532 C C . VAL A 1 195 ? -5.038 -2.139 20.086 1.00 78.12 195 VAL A C 1
ATOM 1534 O O . VAL A 1 195 ? -4.115 -1.542 19.549 1.00 78.12 195 VAL A O 1
ATOM 1537 N N . THR A 1 196 ? -4.981 -2.556 21.354 1.00 83.50 196 THR A N 1
ATOM 1538 C CA . THR A 1 196 ? -3.778 -2.422 22.198 1.00 83.50 196 THR A CA 1
ATOM 1539 C C . THR A 1 196 ? -3.900 -3.149 23.544 1.00 83.50 196 THR A C 1
ATOM 1541 O O . THR A 1 196 ? -4.989 -3.422 24.049 1.00 83.50 196 THR A O 1
ATOM 1544 N N . ARG A 1 197 ? -2.748 -3.388 24.169 1.00 75.19 197 ARG A N 1
ATOM 1545 C CA . ARG A 1 197 ? -2.489 -3.858 25.542 1.00 75.19 197 ARG A CA 1
ATOM 1546 C C . ARG A 1 197 ? -1.125 -3.309 25.989 1.00 75.19 197 ARG A C 1
ATOM 1548 O O . ARG A 1 197 ? -0.284 -3.035 25.139 1.00 75.19 197 ARG A O 1
ATOM 1555 N N . ASN A 1 198 ? -0.855 -3.224 27.293 1.00 66.88 198 ASN A N 1
ATOM 1556 C CA . ASN A 1 198 ? 0.368 -2.617 27.862 1.00 66.88 198 ASN A CA 1
ATOM 1557 C C . ASN A 1 198 ? 1.721 -3.106 27.288 1.00 66.88 198 ASN A C 1
ATOM 1559 O O . ASN A 1 198 ? 2.720 -2.423 27.461 1.00 66.88 198 ASN A O 1
ATOM 1563 N N . ILE A 1 199 ? 1.767 -4.269 26.629 1.00 66.00 199 ILE A N 1
ATOM 1564 C CA . ILE A 1 199 ? 2.979 -4.891 26.062 1.00 66.00 199 ILE A CA 1
ATOM 1565 C C . ILE A 1 199 ? 2.930 -5.021 24.526 1.00 66.00 199 ILE A C 1
ATOM 1567 O O . ILE A 1 199 ? 3.577 -5.899 23.961 1.00 66.00 199 ILE A O 1
ATOM 1571 N N . SER A 1 200 ? 2.095 -4.234 23.841 1.00 73.06 200 SER A N 1
ATOM 1572 C CA . SER A 1 200 ? 1.800 -4.473 22.419 1.00 73.06 200 SER A CA 1
ATOM 1573 C C . SER A 1 200 ? 2.911 -4.009 21.481 1.00 73.06 200 SER A C 1
ATOM 1575 O O . SER A 1 200 ? 3.435 -2.907 21.616 1.00 73.06 200 SER A O 1
ATOM 1577 N N . TYR A 1 201 ? 3.198 -4.840 20.477 1.00 84.75 201 TYR A N 1
ATOM 1578 C CA . TYR A 1 201 ? 4.081 -4.517 19.351 1.00 84.75 201 TYR A CA 1
ATOM 1579 C C . TYR A 1 201 ? 3.426 -3.588 18.334 1.00 84.75 201 TYR A C 1
ATOM 1581 O O . TYR A 1 201 ? 4.104 -2.986 17.517 1.00 84.75 201 TYR A O 1
ATOM 1589 N N . TYR A 1 202 ? 2.106 -3.459 18.366 1.00 90.62 202 TYR A N 1
ATOM 1590 C CA . TYR A 1 202 ? 1.395 -2.483 17.564 1.00 90.62 202 TYR A CA 1
ATOM 1591 C C . TYR A 1 202 ? 0.201 -1.949 18.340 1.00 90.62 202 TYR A C 1
ATOM 1593 O O . TYR A 1 202 ? -0.336 -2.617 19.227 1.00 90.62 202 TYR A O 1
ATOM 1601 N N . SER A 1 203 ? -0.203 -0.733 18.011 1.00 93.19 203 SER A N 1
ATOM 1602 C CA . SER A 1 203 ? -1.444 -0.157 18.488 1.00 93.19 203 SER A CA 1
ATOM 1603 C C . SER A 1 203 ? -2.050 0.675 17.383 1.00 93.19 203 SER A C 1
ATOM 1605 O O . SER A 1 203 ? -1.367 1.507 16.792 1.00 93.19 203 SER A O 1
ATOM 1607 N N . VAL A 1 204 ? -3.338 0.481 17.131 1.00 95.81 204 VAL A N 1
ATOM 1608 C CA . VAL A 1 204 ? -4.102 1.394 16.281 1.00 95.81 204 VAL A CA 1
ATOM 1609 C C . VAL A 1 204 ? -5.287 1.885 17.076 1.00 95.81 204 VAL A C 1
ATOM 1611 O O . VAL A 1 204 ? -6.063 1.083 17.590 1.00 95.81 204 VAL A O 1
ATOM 1614 N N . SER A 1 205 ? -5.400 3.197 17.215 1.00 96.69 205 SER A N 1
ATOM 1615 C CA . SER A 1 205 ? -6.572 3.847 17.789 1.00 96.69 20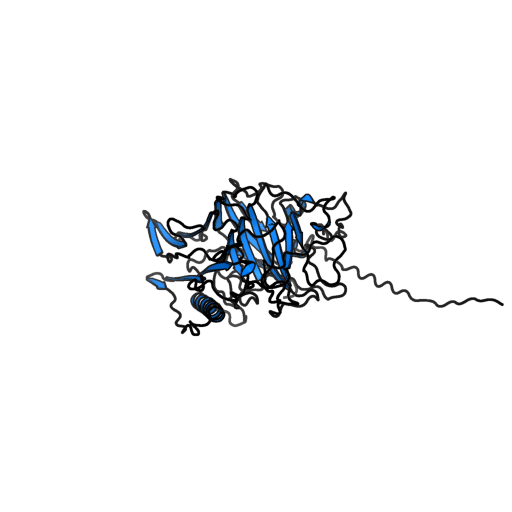5 SER A CA 1
ATOM 1616 C C . SER A 1 205 ? -7.226 4.718 16.742 1.00 96.69 205 SER A C 1
ATOM 1618 O O . SER A 1 205 ? -6.541 5.339 15.933 1.00 96.69 205 SER A O 1
ATOM 1620 N N . TRP A 1 206 ? -8.544 4.784 16.784 1.00 96.81 206 TRP A N 1
ATOM 1621 C CA . TRP A 1 206 ? -9.329 5.637 15.908 1.00 96.81 206 TRP A CA 1
ATOM 1622 C C . TRP A 1 206 ? -10.226 6.512 16.758 1.00 96.81 206 TRP A C 1
ATOM 1624 O O . TRP A 1 206 ? -10.801 6.059 17.756 1.00 96.81 206 TRP A O 1
ATOM 1634 N N . GLU A 1 207 ? -10.330 7.773 16.366 1.00 95.81 207 GLU A N 1
ATOM 1635 C CA . GLU A 1 207 ? -11.223 8.707 17.022 1.00 95.81 207 GLU A CA 1
ATOM 1636 C C . GLU A 1 207 ? -11.942 9.623 16.045 1.00 95.81 207 GLU A C 1
ATOM 1638 O O . GLU A 1 207 ? -11.422 9.981 14.987 1.00 95.81 207 GLU A O 1
ATOM 1643 N N . LYS A 1 208 ? -13.156 10.011 16.428 1.00 93.88 208 LYS A N 1
ATOM 1644 C CA . LYS A 1 208 ? -13.949 11.020 15.734 1.00 93.88 208 LYS A CA 1
ATOM 1645 C C . LYS A 1 208 ? -14.737 11.821 16.751 1.00 93.88 208 LYS A C 1
ATOM 1647 O O . LYS A 1 208 ? -15.363 11.258 17.651 1.00 93.88 208 LYS A O 1
ATOM 1652 N N . LYS A 1 209 ? -14.728 13.141 16.595 1.00 89.94 209 LYS A N 1
ATOM 1653 C CA . LYS A 1 209 ? -15.590 14.034 17.367 1.00 89.94 209 LYS A CA 1
ATOM 1654 C C . LYS A 1 209 ? -17.007 13.996 16.795 1.00 89.94 209 LYS A C 1
ATOM 1656 O O . LYS A 1 209 ? -17.191 14.177 15.594 1.00 89.94 209 LYS A O 1
ATOM 1661 N N . LEU A 1 210 ? -18.002 13.749 17.643 1.00 85.19 210 LEU A N 1
ATOM 1662 C CA . LEU A 1 210 ? -19.403 13.709 17.229 1.00 85.19 210 LEU A CA 1
ATOM 1663 C C . LEU A 1 210 ? -19.975 15.110 17.017 1.00 85.19 210 LEU A C 1
ATOM 1665 O O . LEU A 1 210 ? -19.668 16.036 17.764 1.00 85.19 210 LEU A O 1
ATOM 1669 N N . GLY A 1 211 ? -20.872 15.227 16.035 1.00 77.81 211 GLY A N 1
ATOM 1670 C CA . GLY A 1 211 ? -21.587 16.469 15.728 1.00 77.81 211 GLY A CA 1
ATOM 1671 C C . GLY A 1 211 ? -20.814 17.455 14.849 1.00 77.81 211 GLY A C 1
ATOM 1672 O O . GLY A 1 211 ? -21.333 18.529 14.564 1.00 77.81 211 GLY A O 1
ATOM 1673 N N . GLU A 1 212 ? -19.610 17.099 14.398 1.00 80.31 212 GLU A N 1
ATOM 1674 C CA . GLU A 1 212 ? -18.830 17.875 13.432 1.00 80.31 212 GLU A CA 1
ATOM 1675 C C . GLU A 1 212 ? -18.620 17.062 12.146 1.00 80.31 212 GLU A C 1
ATOM 1677 O O . GLU A 1 212 ? -18.421 15.847 12.201 1.00 80.31 212 GLU A O 1
ATOM 1682 N N . ASP A 1 213 ? -18.620 17.735 10.990 1.00 84.56 213 ASP A N 1
ATOM 1683 C CA . ASP A 1 213 ? -18.249 17.138 9.697 1.00 84.56 213 ASP A CA 1
ATOM 1684 C C . ASP A 1 213 ? -16.719 17.003 9.590 1.00 84.56 213 ASP A C 1
ATOM 1686 O O . ASP A 1 213 ? -16.041 17.722 8.855 1.00 84.56 213 ASP A O 1
ATOM 1690 N N . LYS A 1 214 ? -16.150 16.134 10.430 1.00 90.38 214 LYS A N 1
ATOM 1691 C CA . LYS A 1 214 ? -14.711 15.844 10.492 1.00 90.38 214 LYS A CA 1
ATOM 1692 C C . LYS A 1 214 ? -14.427 14.403 10.115 1.00 90.38 214 LYS A C 1
ATOM 1694 O O . LYS A 1 214 ? -15.206 13.515 10.441 1.00 90.38 214 LYS A O 1
ATOM 1699 N N . SER A 1 215 ? -13.277 14.157 9.500 1.00 95.75 215 SER A N 1
ATOM 1700 C CA . SER A 1 215 ? -12.767 12.806 9.255 1.00 95.75 215 SER A CA 1
ATOM 1701 C C . SER A 1 215 ? -12.544 12.026 10.560 1.00 95.75 215 SER A C 1
ATOM 1703 O O . SER A 1 215 ? -12.223 12.614 11.595 1.00 95.75 215 SER A O 1
ATOM 1705 N N . TRP A 1 216 ? -12.648 10.695 10.509 1.00 97.00 216 TRP A N 1
ATOM 1706 C CA . TRP A 1 216 ? -11.962 9.829 11.472 1.00 97.00 216 TRP A CA 1
ATOM 1707 C C . TRP A 1 216 ? -10.455 10.085 11.421 1.00 97.00 216 TRP A C 1
ATOM 1709 O O . TRP A 1 216 ? -9.890 10.289 10.344 1.00 97.00 216 TRP A O 1
ATOM 1719 N N . ALA A 1 217 ? -9.804 10.053 12.578 1.00 97.50 217 ALA A N 1
ATOM 1720 C CA . ALA A 1 217 ? -8.354 10.099 12.687 1.00 97.50 217 ALA A CA 1
ATOM 1721 C C . ALA A 1 217 ? -7.850 8.751 13.201 1.00 97.50 217 ALA A C 1
ATOM 1723 O O . ALA A 1 217 ? -8.186 8.338 14.314 1.00 97.50 217 ALA A O 1
ATOM 1724 N N . PHE A 1 218 ? -7.042 8.067 12.393 1.00 98.31 218 PHE A N 1
ATOM 1725 C CA . PHE A 1 218 ? -6.395 6.818 12.777 1.00 98.31 218 PHE A CA 1
ATOM 1726 C C . PHE A 1 218 ? -4.963 7.094 13.206 1.00 98.31 218 PHE A C 1
ATOM 1728 O O . PHE A 1 218 ? -4.150 7.558 12.408 1.00 98.31 218 PHE A O 1
ATOM 1735 N N . HIS A 1 219 ? -4.642 6.761 14.448 1.00 98.38 219 HIS A N 1
ATOM 1736 C CA . HIS A 1 219 ? -3.302 6.832 15.007 1.00 98.38 219 HIS A CA 1
ATOM 1737 C C . HIS A 1 219 ? -2.695 5.434 15.074 1.00 98.38 219 HIS A C 1
ATOM 1739 O O . HIS A 1 219 ? -3.207 4.554 15.769 1.00 98.38 219 HIS A O 1
ATOM 1745 N N . HIS A 1 220 ? -1.588 5.250 14.367 1.00 97.75 220 HIS A N 1
ATOM 1746 C CA . HIS A 1 220 ? -0.868 3.996 14.251 1.00 97.75 220 HIS A CA 1
ATOM 1747 C C . HIS A 1 220 ? 0.445 4.074 15.012 1.00 97.75 220 HIS A C 1
ATOM 1749 O O . HIS A 1 220 ? 1.184 5.051 14.925 1.00 97.75 220 HIS A O 1
ATOM 1755 N N . PHE A 1 221 ? 0.749 2.993 15.711 1.00 95.62 221 PHE A N 1
ATOM 1756 C CA . PHE A 1 221 ? 1.997 2.774 16.409 1.00 95.62 221 PHE A CA 1
ATOM 1757 C C . PHE A 1 221 ? 2.472 1.357 16.103 1.00 95.62 221 PHE A C 1
ATOM 1759 O O . PHE A 1 221 ? 1.708 0.399 16.241 1.00 95.62 221 PHE A O 1
ATOM 1766 N N . LEU A 1 222 ? 3.735 1.221 15.721 1.00 94.31 222 LEU A N 1
ATOM 1767 C CA . LEU A 1 222 ? 4.406 -0.050 15.496 1.00 94.31 222 LEU A CA 1
ATOM 1768 C C . LEU A 1 222 ? 5.741 -0.047 16.236 1.00 94.31 222 LEU A C 1
ATOM 1770 O O . LEU A 1 222 ? 6.515 0.902 16.123 1.00 94.31 222 LEU A O 1
ATOM 1774 N N . ARG A 1 223 ? 6.016 -1.126 16.961 1.00 91.69 223 ARG A N 1
ATOM 1775 C CA . ARG A 1 223 ? 7.267 -1.382 17.660 1.00 91.69 223 ARG A CA 1
ATOM 1776 C C . ARG A 1 223 ? 7.766 -2.790 17.354 1.00 91.69 223 ARG A C 1
ATOM 1778 O O . ARG A 1 223 ? 7.085 -3.766 17.665 1.00 91.69 223 ARG A O 1
ATOM 1785 N N . THR A 1 224 ? 8.970 -2.898 16.806 1.00 89.19 224 THR A N 1
ATOM 1786 C CA . THR A 1 224 ? 9.652 -4.186 16.623 1.00 89.19 224 THR A CA 1
ATOM 1787 C C . THR A 1 224 ? 10.420 -4.602 17.879 1.00 89.19 224 THR A C 1
ATOM 1789 O O . THR A 1 224 ? 10.573 -3.837 18.833 1.00 89.19 224 THR A O 1
ATOM 1792 N N . SER A 1 225 ? 10.873 -5.852 17.910 1.00 85.62 225 SER A N 1
ATOM 1793 C CA . SER A 1 225 ? 11.711 -6.425 18.976 1.00 85.62 225 SER A CA 1
ATOM 1794 C C . SER A 1 225 ? 12.533 -7.579 18.422 1.00 85.62 225 SER A C 1
ATOM 1796 O O . SER A 1 225 ? 12.254 -8.022 17.312 1.00 85.62 225 SER A O 1
ATOM 1798 N N . ASP A 1 226 ? 13.447 -8.142 19.207 1.00 81.94 226 ASP A N 1
ATOM 1799 C CA . ASP A 1 226 ? 14.194 -9.345 18.808 1.00 81.94 226 ASP A CA 1
ATOM 1800 C C . ASP A 1 226 ? 13.282 -10.510 18.406 1.00 81.94 226 ASP A C 1
ATOM 1802 O O . ASP A 1 226 ? 13.605 -11.291 17.515 1.00 81.94 226 ASP A O 1
ATOM 1806 N N . LYS A 1 227 ? 12.101 -10.612 19.032 1.00 77.50 227 LYS A N 1
ATOM 1807 C CA . LYS A 1 227 ? 11.119 -11.644 18.687 1.00 77.50 227 LYS A CA 1
ATOM 1808 C C . LYS A 1 227 ? 10.348 -11.320 17.412 1.00 77.50 227 LYS A C 1
ATOM 1810 O O . LYS A 1 227 ? 9.949 -12.239 16.713 1.00 77.50 227 LYS A O 1
ATOM 1815 N N . TYR A 1 228 ? 10.120 -10.044 17.115 1.00 81.56 228 TYR A N 1
ATOM 1816 C CA . TYR A 1 228 ? 9.387 -9.587 15.930 1.00 81.56 228 TYR A CA 1
ATOM 1817 C C . TYR A 1 228 ? 10.165 -8.461 15.237 1.00 81.56 228 TYR A C 1
ATOM 1819 O O . TYR A 1 228 ? 9.760 -7.297 15.317 1.00 81.56 228 TYR A O 1
ATOM 1827 N N . PRO A 1 229 ? 11.314 -8.780 14.617 1.00 83.19 229 PRO A N 1
ATOM 1828 C CA . PRO A 1 229 ? 12.187 -7.784 14.001 1.00 83.19 229 PRO A CA 1
ATOM 1829 C C . PRO A 1 229 ? 11.672 -7.328 12.632 1.00 83.19 229 PRO A C 1
ATOM 1831 O O . PRO A 1 229 ? 12.126 -6.304 12.125 1.00 83.19 229 PRO A O 1
ATOM 1834 N N . SER A 1 230 ? 10.732 -8.078 12.042 1.00 86.06 230 SER A N 1
ATOM 1835 C CA . SER A 1 230 ? 10.119 -7.774 10.750 1.00 86.06 230 SER A CA 1
ATOM 1836 C C . SER A 1 230 ? 8.606 -7.638 10.886 1.00 86.06 230 SER A C 1
ATOM 1838 O O . SER A 1 230 ? 7.891 -8.639 10.961 1.00 86.06 230 SER A O 1
ATOM 1840 N N . LEU A 1 231 ? 8.109 -6.404 10.919 1.00 89.31 231 LEU A N 1
ATOM 1841 C CA . LEU A 1 231 ? 6.681 -6.110 11.030 1.00 89.31 231 LEU A CA 1
ATOM 1842 C C . LEU A 1 231 ? 6.265 -5.068 9.999 1.00 89.31 231 LEU A C 1
ATOM 1844 O O . LEU A 1 231 ? 6.962 -4.079 9.777 1.00 89.31 231 LEU A O 1
ATOM 1848 N N . LYS A 1 232 ? 5.073 -5.247 9.440 1.00 92.31 232 LYS A N 1
ATOM 1849 C CA . LYS A 1 232 ? 4.425 -4.278 8.562 1.00 92.31 232 LYS A CA 1
ATOM 1850 C C . LYS A 1 232 ? 3.041 -3.954 9.082 1.00 92.31 232 LYS A C 1
ATOM 1852 O O . LYS A 1 232 ? 2.288 -4.860 9.416 1.00 92.31 232 LYS A O 1
ATOM 1857 N N . LEU A 1 233 ? 2.709 -2.673 9.145 1.00 94.75 233 LEU A N 1
ATOM 1858 C CA . LEU A 1 233 ? 1.408 -2.191 9.594 1.00 94.75 233 LEU A CA 1
ATOM 1859 C C . LEU A 1 233 ? 0.886 -1.163 8.595 1.00 94.75 233 LEU A C 1
ATOM 1861 O O . LEU A 1 233 ? 1.568 -0.183 8.294 1.00 94.75 233 LEU A O 1
ATOM 1865 N N . THR A 1 234 ? -0.318 -1.399 8.086 1.00 95.38 234 THR A N 1
ATOM 1866 C CA . THR A 1 234 ? -0.929 -0.604 7.012 1.00 95.38 234 THR A CA 1
ATOM 1867 C C . THR A 1 234 ? -2.408 -0.361 7.267 1.00 95.38 234 THR A C 1
ATOM 1869 O O . THR A 1 234 ? -3.089 -1.269 7.744 1.00 95.38 234 THR A O 1
ATOM 1872 N N . LEU A 1 235 ? -2.897 0.811 6.865 1.00 96.88 235 LEU A N 1
ATOM 1873 C CA . LEU A 1 235 ? -4.317 1.091 6.660 1.00 96.88 235 LEU A CA 1
ATOM 1874 C C . LEU A 1 235 ? -4.581 1.132 5.156 1.00 96.88 235 LEU A C 1
ATOM 1876 O O . LEU A 1 235 ? -3.860 1.816 4.425 1.00 96.88 235 LEU A O 1
ATOM 1880 N N . LYS A 1 236 ? -5.594 0.409 4.690 1.00 93.75 236 LYS A N 1
ATOM 1881 C CA . LYS A 1 236 ? -5.889 0.291 3.261 1.00 93.75 236 LYS A CA 1
ATOM 1882 C C . LYS A 1 236 ? -7.384 0.278 2.968 1.00 93.75 236 LYS A C 1
ATOM 1884 O O . LYS A 1 236 ? -8.195 -0.132 3.803 1.00 93.75 236 LYS A O 1
ATOM 1889 N N . SER A 1 237 ? -7.699 0.701 1.751 1.00 92.75 237 SER A N 1
ATOM 1890 C CA . SER A 1 237 ? -8.969 0.462 1.082 1.00 92.75 237 SER A CA 1
ATOM 1891 C C . SER A 1 237 ? -8.789 -0.665 0.071 1.00 92.75 237 SER A C 1
ATOM 1893 O O . SER A 1 237 ? -8.032 -0.522 -0.891 1.00 92.75 237 SER A O 1
ATOM 1895 N N . ASP A 1 238 ? -9.463 -1.785 0.308 1.00 89.50 238 ASP A N 1
ATOM 1896 C CA . ASP A 1 238 ? -9.546 -2.892 -0.645 1.00 89.50 238 ASP A CA 1
ATOM 1897 C C . ASP A 1 238 ? -10.830 -2.770 -1.481 1.00 89.50 238 ASP A C 1
ATOM 1899 O O . ASP A 1 238 ? -11.831 -2.224 -1.010 1.00 89.50 238 ASP A O 1
ATOM 1903 N N . THR A 1 239 ? -10.815 -3.277 -2.713 1.00 85.19 239 THR A N 1
ATOM 1904 C CA . THR A 1 239 ? -11.992 -3.279 -3.592 1.00 85.19 239 THR A CA 1
ATOM 1905 C C . THR A 1 239 ? -13.040 -4.296 -3.159 1.00 85.19 239 THR A C 1
ATOM 1907 O O . THR A 1 239 ? -12.732 -5.427 -2.767 1.00 85.19 239 THR A O 1
ATOM 1910 N N . ALA A 1 240 ? -14.305 -3.906 -3.293 1.00 69.06 240 ALA A N 1
ATOM 1911 C CA . ALA A 1 240 ? -15.456 -4.760 -3.122 1.00 69.06 240 ALA A CA 1
ATOM 1912 C C . ALA A 1 240 ? -15.401 -5.971 -4.078 1.00 69.06 240 ALA A C 1
ATOM 1914 O O . ALA A 1 240 ? -15.359 -5.811 -5.292 1.00 69.06 240 ALA A O 1
ATOM 1915 N N . GLY A 1 241 ? -15.378 -7.203 -3.552 1.00 61.72 241 GLY A N 1
ATOM 1916 C CA . GLY A 1 241 ? -15.346 -8.425 -4.364 1.00 61.72 241 GLY A CA 1
ATOM 1917 C C . GLY A 1 241 ? -13.975 -8.775 -4.959 1.00 61.72 241 GLY A C 1
ATOM 1918 O O . GLY A 1 241 ? -13.910 -9.544 -5.920 1.00 61.72 241 GLY A O 1
ATOM 1919 N N . GLY A 1 242 ? -12.880 -8.236 -4.408 1.00 58.78 242 GLY A N 1
ATOM 1920 C CA . GLY A 1 242 ? -11.519 -8.533 -4.859 1.00 58.78 242 GLY A CA 1
ATOM 1921 C C . GLY A 1 242 ? -11.172 -10.030 -4.822 1.00 58.78 242 GLY A C 1
ATOM 1922 O O . GLY A 1 242 ? -11.573 -10.769 -3.927 1.00 58.78 242 GLY A O 1
ATOM 1923 N N . LYS A 1 243 ? -10.376 -10.498 -5.791 1.00 49.75 243 LYS A N 1
ATOM 1924 C CA . LYS A 1 243 ? -10.027 -11.927 -5.961 1.00 49.75 243 LYS A CA 1
ATOM 1925 C C . LYS A 1 243 ? -8.897 -12.431 -5.050 1.00 49.75 243 LYS A C 1
ATOM 1927 O O . LYS A 1 243 ? -8.483 -13.583 -5.166 1.00 49.75 243 LYS A O 1
ATOM 1932 N N . PHE A 1 244 ? -8.355 -11.579 -4.179 1.00 44.47 244 PHE A N 1
ATOM 1933 C CA . PHE A 1 244 ? -7.183 -11.889 -3.360 1.00 44.47 244 PHE A CA 1
ATOM 1934 C C . PHE A 1 244 ? -7.516 -11.824 -1.870 1.00 44.47 244 PHE A C 1
ATOM 1936 O O . PHE A 1 244 ? -7.920 -10.773 -1.385 1.00 44.47 244 PHE A O 1
ATOM 1943 N N . GLY A 1 245 ? -7.312 -12.931 -1.153 1.00 54.62 245 GLY A N 1
ATOM 1944 C CA . GLY A 1 245 ? -7.933 -13.159 0.156 1.00 54.62 245 GLY A CA 1
ATOM 1945 C C . GLY A 1 245 ? -9.209 -13.986 -0.003 1.00 54.62 245 GLY A C 1
ATOM 1946 O O . GLY A 1 245 ? -9.323 -14.750 -0.964 1.00 54.62 245 GLY A O 1
ATOM 1947 N N . TYR A 1 246 ? -10.165 -13.852 0.914 1.00 53.47 246 TYR A N 1
ATOM 1948 C CA . TYR A 1 246 ? -11.395 -14.656 0.908 1.00 53.47 246 TYR A CA 1
ATOM 1949 C C . TYR A 1 246 ? -12.578 -13.990 0.189 1.00 53.47 246 TYR A C 1
ATOM 1951 O O . TYR A 1 246 ? -13.724 -14.374 0.402 1.00 53.47 246 TYR A O 1
ATOM 1959 N N . GLY A 1 247 ? -12.314 -13.015 -0.689 1.00 55.88 247 GLY A N 1
ATOM 1960 C CA . GLY A 1 247 ? -13.360 -12.325 -1.450 1.00 55.88 247 GLY A CA 1
ATOM 1961 C C . GLY A 1 247 ? -14.090 -11.241 -0.658 1.00 55.88 247 GLY A C 1
ATOM 1962 O O . GLY A 1 247 ? -15.252 -10.955 -0.950 1.00 55.88 247 GLY A O 1
ATOM 1963 N N . THR A 1 248 ? -13.447 -10.663 0.362 1.00 55.28 248 THR A N 1
ATOM 1964 C CA . THR A 1 248 ? -14.055 -9.622 1.192 1.00 55.28 248 THR A CA 1
ATOM 1965 C C . THR A 1 248 ? -14.135 -8.300 0.459 1.00 55.28 248 THR A C 1
ATOM 1967 O O . THR A 1 248 ? -13.286 -7.926 -0.350 1.00 55.28 248 THR A O 1
ATOM 1970 N N . ARG A 1 249 ? -15.261 -7.634 0.663 1.00 68.38 249 ARG A N 1
ATOM 1971 C CA . ARG A 1 249 ? -15.735 -6.586 -0.206 1.00 68.38 249 ARG A CA 1
ATOM 1972 C C . ARG A 1 249 ? -15.436 -5.235 0.429 1.00 68.38 249 ARG A C 1
ATOM 1974 O O . ARG A 1 249 ? -16.300 -4.669 1.083 1.00 68.38 249 ARG A O 1
ATOM 1981 N N . GLY A 1 250 ? -14.178 -4.809 0.312 1.00 82.06 250 GLY A N 1
ATOM 1982 C CA . GLY A 1 250 ? -13.595 -3.705 1.077 1.00 82.06 250 GLY A CA 1
ATOM 1983 C C . GLY A 1 250 ? -14.241 -2.329 0.863 1.00 82.06 250 GLY A C 1
ATOM 1984 O O . GLY A 1 250 ? -15.326 -2.190 0.307 1.00 82.06 250 GLY A O 1
ATOM 1985 N N . MET A 1 251 ? -13.595 -1.290 1.387 1.00 90.50 251 MET A N 1
ATOM 1986 C CA . MET A 1 251 ? -14.148 0.065 1.405 1.00 90.50 251 MET A CA 1
ATOM 1987 C C . MET A 1 251 ? -14.293 0.708 0.009 1.00 90.50 251 MET A C 1
ATOM 1989 O O . MET A 1 251 ? -15.109 1.615 -0.158 1.00 90.50 251 MET A O 1
ATOM 1993 N N . THR A 1 252 ? -13.554 0.251 -1.006 1.00 90.06 252 THR A N 1
ATOM 1994 C CA . THR A 1 252 ? -13.680 0.762 -2.380 1.00 90.06 252 THR A CA 1
ATOM 1995 C C . THR A 1 252 ? -14.783 0.007 -3.129 1.00 90.06 252 THR A C 1
ATOM 1997 O O . THR A 1 252 ? -14.643 -1.184 -3.377 1.00 90.06 252 THR A O 1
ATOM 2000 N N . LYS A 1 253 ? -15.857 0.691 -3.528 1.00 85.12 253 LYS A N 1
ATOM 2001 C CA . LYS A 1 253 ? -17.040 0.127 -4.204 1.00 85.12 253 LYS A CA 1
ATOM 2002 C C . LYS A 1 253 ? -16.776 -0.283 -5.657 1.00 85.12 253 LYS A C 1
ATOM 2004 O O . LYS A 1 253 ? -17.271 -1.314 -6.097 1.00 85.12 253 LYS A O 1
ATOM 2009 N N . ASP A 1 254 ? -15.958 0.492 -6.370 1.00 80.56 254 ASP A N 1
ATOM 2010 C CA . ASP A 1 254 ? -15.699 0.302 -7.802 1.00 80.56 254 ASP A CA 1
ATOM 2011 C C . ASP A 1 254 ? -14.231 -0.046 -8.098 1.00 80.56 254 ASP A C 1
ATOM 2013 O O . ASP A 1 254 ? -13.320 0.209 -7.307 1.00 80.56 254 ASP A O 1
ATOM 2017 N N . LEU A 1 255 ? -13.974 -0.643 -9.264 1.00 79.19 255 LEU A N 1
ATOM 2018 C CA . LEU A 1 255 ? -12.608 -0.938 -9.699 1.00 79.19 255 LEU A CA 1
ATOM 2019 C C . LEU A 1 255 ? -11.857 0.364 -9.993 1.00 79.19 255 LEU A C 1
ATOM 2021 O O . LEU A 1 255 ? -12.223 1.114 -10.892 1.00 79.19 255 LEU A O 1
ATOM 2025 N N . THR A 1 256 ? -10.753 0.594 -9.282 1.00 89.12 256 THR A N 1
ATOM 2026 C CA . THR A 1 256 ? -9.874 1.741 -9.550 1.00 89.12 256 THR A CA 1
ATOM 2027 C C . THR A 1 256 ? -8.976 1.422 -10.737 1.00 89.12 256 THR A C 1
ATOM 2029 O O . THR A 1 256 ? -8.044 0.628 -10.615 1.00 89.12 256 THR A O 1
ATOM 2032 N N . ILE A 1 257 ? -9.285 1.962 -11.915 1.00 89.81 257 ILE A N 1
ATOM 2033 C CA . ILE A 1 257 ? -8.581 1.635 -13.163 1.00 89.81 257 ILE A CA 1
ATOM 2034 C C . ILE A 1 257 ? -7.654 2.786 -13.540 1.00 89.81 257 ILE A C 1
ATOM 2036 O O . ILE A 1 257 ? -8.085 3.924 -13.656 1.00 89.81 257 ILE A O 1
ATOM 2040 N N . SER A 1 258 ? -6.368 2.496 -13.732 1.00 92.06 258 SER A N 1
ATOM 2041 C CA . SER A 1 258 ? -5.410 3.464 -14.269 1.00 92.06 258 SER A CA 1
ATOM 2042 C C . SER A 1 258 ? -5.750 3.819 -15.727 1.00 92.06 258 SER A C 1
ATOM 2044 O O . SER A 1 258 ? -6.054 2.905 -16.494 1.00 92.06 258 SER A O 1
ATOM 2046 N N . PRO A 1 259 ? -5.601 5.089 -16.150 1.00 92.19 259 PRO A N 1
ATOM 2047 C CA . PRO A 1 259 ? -5.038 6.215 -15.398 1.00 92.19 259 PRO A CA 1
ATOM 2048 C C . PRO A 1 259 ? -6.039 7.001 -14.521 1.00 92.19 259 PRO A C 1
ATOM 2050 O O . PRO A 1 259 ? -5.652 8.007 -13.924 1.00 92.19 259 PRO A O 1
ATOM 2053 N N . ASP A 1 260 ? -7.278 6.532 -14.395 1.00 90.81 260 ASP A N 1
ATOM 2054 C CA . ASP A 1 260 ? -8.489 7.334 -14.162 1.00 90.81 260 ASP A CA 1
ATOM 2055 C C . ASP A 1 260 ? -8.824 7.667 -12.709 1.00 90.81 260 ASP A C 1
ATOM 2057 O O . ASP A 1 260 ? -9.987 7.874 -12.365 1.00 90.81 260 ASP A O 1
ATOM 2061 N N . PHE A 1 261 ? -7.819 7.732 -11.833 1.00 94.12 261 PHE A N 1
ATOM 2062 C CA . PHE A 1 261 ? -8.066 8.015 -10.423 1.00 94.12 261 PHE A CA 1
ATOM 2063 C C . PHE A 1 261 ? -6.953 8.760 -9.699 1.00 94.12 261 PHE A C 1
ATOM 2065 O O . PHE A 1 261 ? -5.759 8.689 -10.025 1.00 94.12 261 PHE A O 1
ATOM 2072 N N . GLU A 1 262 ? -7.379 9.422 -8.631 1.00 96.56 262 GLU A N 1
ATOM 2073 C CA . GLU A 1 262 ? -6.542 10.111 -7.666 1.00 96.56 262 GLU A CA 1
ATOM 2074 C C . GLU A 1 262 ? -6.767 9.554 -6.259 1.00 96.56 262 GLU A C 1
ATOM 2076 O O . GLU A 1 262 ? -7.838 9.051 -5.922 1.00 96.56 262 GLU A O 1
ATOM 2081 N N . VAL A 1 263 ? -5.740 9.656 -5.421 1.00 98.19 263 VAL A N 1
ATOM 2082 C CA . VAL A 1 263 ? -5.782 9.232 -4.019 1.00 98.19 263 VAL A CA 1
ATOM 2083 C C . VAL A 1 263 ? -5.526 10.444 -3.138 1.00 98.19 263 VAL A C 1
ATOM 2085 O O . VAL A 1 263 ? -4.552 11.173 -3.346 1.00 98.19 263 VAL A O 1
ATOM 2088 N N . ILE A 1 264 ? -6.398 10.665 -2.158 1.00 98.25 264 ILE A N 1
ATOM 2089 C CA . ILE A 1 264 ? -6.350 11.820 -1.261 1.00 98.25 264 ILE A CA 1
ATOM 2090 C C . ILE A 1 264 ? -6.284 11.327 0.173 1.00 98.25 264 ILE A C 1
ATOM 2092 O O . ILE A 1 264 ? -7.010 10.409 0.524 1.00 98.25 264 ILE A O 1
ATOM 2096 N N . PHE A 1 265 ? -5.431 11.929 0.998 1.00 98.62 265 PHE A N 1
ATOM 2097 C CA . PHE A 1 265 ? -5.420 11.724 2.449 1.00 98.62 265 PHE A CA 1
ATOM 2098 C C . PHE A 1 265 ? -4.558 12.783 3.133 1.00 98.62 265 PHE A C 1
ATOM 2100 O O . PHE A 1 265 ? -3.651 13.357 2.532 1.00 98.62 265 PHE A O 1
ATOM 2107 N N . THR A 1 266 ? -4.801 13.015 4.415 1.00 98.69 266 THR A N 1
ATOM 2108 C CA . THR A 1 266 ? -3.905 13.765 5.295 1.00 98.69 266 THR A CA 1
ATOM 2109 C C . THR A 1 266 ? -3.004 12.784 6.034 1.00 98.69 266 THR A C 1
ATOM 2111 O O . THR A 1 266 ? -3.498 11.874 6.696 1.00 98.69 266 THR A O 1
ATOM 2114 N N . LEU A 1 267 ? -1.687 12.961 5.932 1.00 98.62 267 LEU A N 1
ATOM 2115 C CA . LEU A 1 267 ? -0.680 12.131 6.593 1.00 98.62 267 LEU A CA 1
ATOM 2116 C C . LEU A 1 267 ? 0.202 12.990 7.499 1.00 98.62 267 LEU A C 1
ATOM 2118 O O . LEU A 1 267 ? 0.703 14.037 7.086 1.00 98.62 267 LEU A O 1
ATOM 2122 N N . ASN A 1 268 ? 0.447 12.491 8.707 1.00 98.38 268 ASN A N 1
ATOM 2123 C CA . ASN A 1 268 ? 1.425 13.046 9.634 1.00 98.38 268 ASN A CA 1
ATOM 2124 C C . ASN A 1 268 ? 2.296 11.918 10.194 1.00 98.38 268 ASN A C 1
ATOM 2126 O O . ASN A 1 268 ? 1.811 11.070 10.948 1.00 98.38 268 ASN A O 1
ATOM 2130 N N . VAL A 1 269 ? 3.576 11.898 9.826 1.00 97.94 269 VAL A N 1
ATOM 2131 C CA . VAL A 1 269 ? 4.548 10.945 10.375 1.00 97.94 269 VAL A CA 1
ATOM 2132 C C . VAL A 1 269 ? 5.129 11.529 11.660 1.00 97.94 269 VAL A C 1
ATOM 2134 O O . VAL A 1 269 ? 5.754 12.584 11.650 1.00 97.94 269 VAL A O 1
ATOM 2137 N N . LEU A 1 270 ? 4.936 10.835 12.778 1.00 97.25 270 LEU A N 1
ATOM 2138 C CA . LEU A 1 270 ? 5.394 11.265 14.101 1.00 97.25 270 LEU A CA 1
ATOM 2139 C C . LEU A 1 270 ? 6.763 10.664 14.441 1.00 97.25 270 LEU A C 1
ATOM 2141 O O . LEU A 1 270 ? 7.609 11.337 15.030 1.00 97.25 270 LEU A O 1
ATOM 2145 N N . LYS A 1 271 ? 6.997 9.402 14.055 1.00 95.50 271 LYS A N 1
ATOM 2146 C CA . LYS A 1 271 ? 8.277 8.689 14.208 1.00 95.50 271 LYS A CA 1
ATOM 2147 C C . LYS A 1 271 ? 8.520 7.763 13.022 1.00 95.50 271 LYS A C 1
ATOM 2149 O O . LYS A 1 271 ? 7.603 7.090 12.564 1.00 95.50 271 LYS A O 1
ATOM 2154 N N . GLY A 1 272 ? 9.766 7.713 12.557 1.00 85.69 272 GLY A N 1
ATOM 2155 C CA . GLY A 1 272 ? 10.139 7.159 11.253 1.00 85.69 272 GLY A CA 1
ATOM 2156 C C . GLY A 1 272 ? 10.809 5.783 11.247 1.00 85.69 272 GLY A C 1
ATOM 2157 O O . GLY A 1 272 ? 11.280 5.358 10.195 1.00 85.69 272 GLY A O 1
ATOM 2158 N N . GLY A 1 273 ? 10.886 5.090 12.387 1.00 81.19 273 GLY A N 1
ATOM 2159 C CA . GLY A 1 273 ? 11.718 3.890 12.519 1.00 81.19 273 GLY A CA 1
ATOM 2160 C C . GLY A 1 273 ? 13.210 4.166 12.289 1.00 81.19 273 GLY A C 1
ATOM 2161 O O . GLY A 1 273 ? 13.646 5.315 12.218 1.00 81.19 273 GLY A O 1
ATOM 2162 N N . GLY A 1 274 ? 14.002 3.097 12.205 1.00 78.00 274 GLY A N 1
ATOM 2163 C CA . GLY A 1 274 ? 15.447 3.156 11.953 1.00 78.00 274 GLY A CA 1
ATOM 2164 C C . GLY A 1 274 ? 15.811 3.027 10.475 1.00 78.00 274 GLY A C 1
ATOM 2165 O O . GLY A 1 274 ? 14.946 3.005 9.605 1.00 78.00 274 GLY A O 1
ATOM 2166 N N . ALA A 1 275 ? 17.108 2.872 10.189 1.00 75.19 275 ALA A N 1
ATOM 2167 C CA . ALA A 1 275 ? 17.653 2.845 8.824 1.00 75.19 275 ALA A CA 1
ATOM 2168 C C . ALA A 1 275 ? 17.019 1.787 7.892 1.00 75.19 275 ALA A C 1
ATOM 2170 O O . ALA A 1 275 ? 16.902 2.021 6.694 1.00 75.19 275 ALA A O 1
ATOM 2171 N N . ASN A 1 276 ? 16.548 0.665 8.447 1.00 78.00 276 ASN A N 1
ATOM 2172 C CA . ASN A 1 276 ? 15.917 -0.435 7.700 1.00 78.00 276 ASN A CA 1
ATOM 2173 C C . ASN A 1 276 ? 14.372 -0.387 7.716 1.00 78.00 276 ASN A C 1
ATOM 2175 O O . ASN A 1 276 ? 13.708 -1.401 7.499 1.00 78.00 276 ASN A O 1
ATOM 2179 N N . SER A 1 277 ? 13.786 0.773 8.026 1.00 86.62 277 SER A N 1
ATOM 2180 C CA . SER A 1 277 ? 12.337 1.004 8.011 1.00 86.62 277 SER A CA 1
ATOM 2181 C C . SER A 1 277 ? 11.909 1.687 6.713 1.00 86.62 277 SER A C 1
ATOM 2183 O O . SER A 1 277 ? 12.399 2.766 6.370 1.00 86.62 277 SER A O 1
ATOM 2185 N N . GLN A 1 278 ? 10.954 1.088 6.005 1.00 92.31 278 GLN A N 1
ATOM 2186 C CA . GLN A 1 278 ? 10.338 1.645 4.804 1.00 92.31 278 GLN A CA 1
ATOM 2187 C C . GLN A 1 278 ? 8.913 2.090 5.116 1.00 92.31 278 GLN A C 1
ATOM 2189 O O . GLN A 1 278 ? 7.994 1.275 5.187 1.00 92.31 278 GLN A O 1
ATOM 2194 N N . PHE A 1 279 ? 8.713 3.396 5.257 1.00 96.62 279 PHE A N 1
ATOM 2195 C CA . PHE A 1 279 ? 7.378 3.971 5.285 1.00 96.62 279 PHE A CA 1
ATOM 2196 C C . PHE A 1 279 ? 6.913 4.209 3.853 1.00 96.62 279 PHE A C 1
ATOM 2198 O O . PHE A 1 279 ? 7.553 4.956 3.120 1.00 96.62 279 PHE A O 1
ATOM 2205 N N . ASN A 1 280 ? 5.812 3.594 3.443 1.00 96.44 280 ASN A N 1
ATOM 2206 C CA . ASN A 1 280 ? 5.225 3.785 2.126 1.00 96.44 280 ASN A CA 1
ATOM 2207 C C . ASN A 1 280 ? 4.146 4.868 2.216 1.00 96.44 280 ASN A C 1
ATOM 2209 O O . ASN A 1 280 ? 3.126 4.673 2.881 1.00 96.44 280 ASN A O 1
ATOM 2213 N N . LEU A 1 281 ? 4.371 5.996 1.531 1.00 97.88 281 LEU A N 1
ATOM 2214 C CA . LEU A 1 281 ? 3.353 7.035 1.340 1.00 97.88 281 LEU A CA 1
ATOM 2215 C C . LEU A 1 281 ? 2.129 6.454 0.631 1.00 97.88 281 LEU A C 1
ATOM 2217 O O . LEU A 1 281 ? 1.004 6.812 0.948 1.00 97.88 281 LEU A O 1
ATOM 2221 N N . LEU A 1 282 ? 2.376 5.566 -0.330 1.00 97.75 282 LEU A N 1
ATOM 2222 C CA . LEU A 1 282 ? 1.354 4.864 -1.081 1.00 97.75 282 LEU A CA 1
ATOM 2223 C C . LEU A 1 282 ? 1.859 3.459 -1.403 1.00 97.75 282 LEU A C 1
ATOM 2225 O O . LEU A 1 282 ? 2.964 3.297 -1.926 1.00 97.75 282 LEU A O 1
ATOM 2229 N N . GLU A 1 283 ? 1.045 2.456 -1.105 1.00 96.31 283 GLU A N 1
ATOM 2230 C CA . GLU A 1 283 ? 1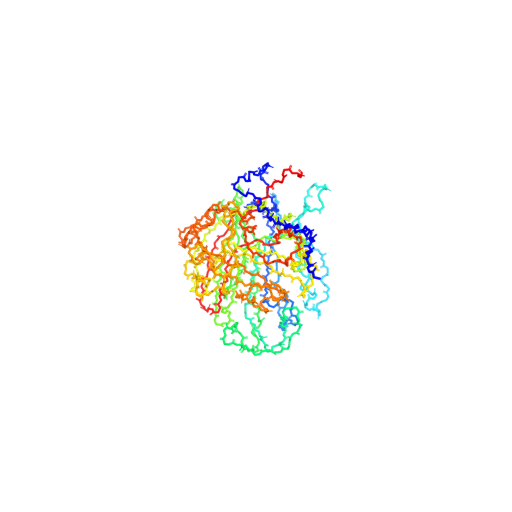.188 1.090 -1.590 1.00 96.31 283 GLU A CA 1
ATOM 2231 C C . GLU A 1 283 ? -0.083 0.708 -2.339 1.00 96.31 283 GLU A C 1
ATOM 2233 O O . GLU A 1 283 ? -1.180 0.746 -1.783 1.00 96.31 283 GLU A O 1
ATOM 2238 N N . MET A 1 284 ? 0.075 0.330 -3.601 1.00 96.12 284 MET A N 1
ATOM 2239 C CA . MET A 1 284 ? -1.007 -0.147 -4.447 1.00 96.12 284 MET A CA 1
ATOM 2240 C C . MET A 1 284 ? -0.712 -1.578 -4.861 1.00 96.12 284 MET A C 1
ATOM 2242 O O . MET A 1 284 ? 0.429 -1.916 -5.190 1.00 96.12 284 MET A O 1
ATOM 2246 N N . ARG A 1 285 ? -1.741 -2.419 -4.861 1.00 92.56 285 ARG A N 1
ATOM 2247 C CA . ARG A 1 285 ? -1.641 -3.819 -5.263 1.00 92.56 285 ARG A CA 1
ATOM 2248 C C . ARG A 1 285 ? -2.704 -4.167 -6.289 1.00 92.56 285 ARG A C 1
ATOM 2250 O O . ARG A 1 285 ? -3.844 -3.717 -6.208 1.00 92.56 285 ARG A O 1
ATOM 2257 N N . SER A 1 286 ? -2.315 -5.013 -7.226 1.00 91.69 286 SER A N 1
ATOM 2258 C CA . SER A 1 286 ? -3.170 -5.552 -8.273 1.00 91.69 286 SER A CA 1
ATOM 2259 C C . SER A 1 286 ? -2.781 -6.994 -8.598 1.00 91.69 286 SER A C 1
ATOM 2261 O O . SER A 1 286 ? -1.741 -7.481 -8.139 1.00 91.69 286 SER A O 1
ATOM 2263 N N . CYS A 1 287 ? -3.603 -7.673 -9.393 1.00 89.94 287 CYS A N 1
ATOM 2264 C CA . CYS A 1 287 ? -3.306 -8.98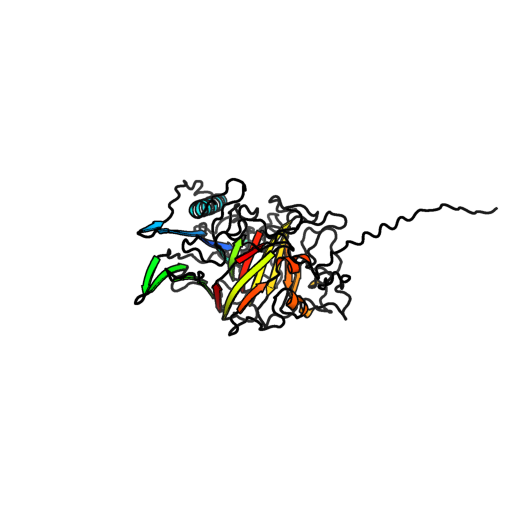3 -9.942 1.00 89.94 287 CYS A CA 1
ATOM 2265 C C . CYS A 1 287 ? -3.708 -9.076 -11.422 1.00 89.94 287 CYS A C 1
ATOM 2267 O O . CYS A 1 287 ? -4.879 -8.919 -11.786 1.00 89.94 287 CYS A O 1
ATOM 2269 N N . TRP A 1 288 ? -2.738 -9.417 -12.271 1.00 92.31 288 TRP A N 1
ATOM 2270 C CA . TRP A 1 288 ? -2.980 -9.845 -13.652 1.00 92.31 288 TRP A CA 1
ATOM 2271 C C . TRP A 1 288 ? -1.950 -10.891 -14.080 1.00 92.31 288 TRP A C 1
ATOM 2273 O O . TRP A 1 288 ? -0.957 -11.119 -13.392 1.00 92.31 288 TRP A O 1
ATOM 2283 N N . ARG A 1 289 ? -2.176 -11.566 -15.198 1.00 93.69 289 ARG A N 1
ATOM 2284 C CA . ARG A 1 289 ? -1.241 -12.554 -15.745 1.00 93.69 289 ARG A CA 1
ATOM 2285 C C . ARG A 1 289 ? -0.301 -11.921 -16.756 1.00 93.69 289 ARG A C 1
ATOM 2287 O O . ARG A 1 289 ? -0.567 -10.826 -17.248 1.00 93.69 289 ARG A O 1
ATOM 2294 N N . ASN A 1 290 ? 0.796 -12.599 -17.060 1.00 94.88 290 ASN A N 1
ATOM 2295 C CA . ASN A 1 290 ? 1.797 -12.081 -17.990 1.00 94.88 290 ASN A CA 1
ATOM 2296 C C . ASN A 1 290 ? 1.230 -11.893 -19.404 1.00 94.88 290 ASN A C 1
ATOM 2298 O O . ASN A 1 290 ? 1.619 -10.946 -20.078 1.00 94.88 290 ASN A O 1
ATOM 2302 N N . GLU A 1 291 ? 0.213 -12.664 -19.786 1.00 93.19 291 GLU A N 1
ATOM 2303 C CA . GLU A 1 291 ? -0.458 -12.570 -21.080 1.00 93.19 291 GLU A CA 1
ATOM 2304 C C . GLU A 1 291 ? -1.526 -11.460 -21.193 1.00 93.19 291 GLU A C 1
ATOM 2306 O O . GLU A 1 291 ? -2.263 -11.405 -22.176 1.00 93.19 291 GLU A O 1
ATOM 2311 N N . GLY A 1 292 ? -1.651 -10.585 -20.188 1.00 91.19 292 GLY A N 1
ATOM 2312 C CA . GLY A 1 292 ? -2.608 -9.471 -20.218 1.00 91.19 292 GLY A CA 1
ATOM 2313 C C . GLY A 1 292 ? -4.044 -9.855 -19.841 1.00 91.19 292 GLY A C 1
ATOM 2314 O O . GLY A 1 292 ? -4.990 -9.158 -20.198 1.00 91.19 292 GLY A O 1
ATOM 2315 N N . LEU A 1 293 ? -4.228 -10.955 -19.101 1.00 91.44 293 LEU A N 1
ATOM 2316 C CA . LEU A 1 293 ? -5.528 -11.395 -18.580 1.00 91.44 293 LEU A CA 1
ATOM 2317 C C . LEU A 1 293 ? -5.674 -11.129 -17.078 1.00 91.44 293 LEU A C 1
ATOM 2319 O O . LEU A 1 293 ? -4.702 -11.073 -16.325 1.00 91.44 293 LEU A O 1
ATOM 2323 N N . ARG A 1 294 ? -6.921 -11.008 -16.615 1.00 88.94 294 ARG A N 1
ATOM 2324 C CA . ARG A 1 294 ? -7.238 -10.895 -15.185 1.00 88.94 294 ARG A CA 1
ATOM 2325 C C . ARG A 1 294 ? -6.910 -12.189 -14.444 1.00 88.94 294 ARG A C 1
ATOM 2327 O O . ARG A 1 294 ? -7.145 -13.282 -14.955 1.00 88.94 294 ARG A O 1
ATOM 2334 N N . CYS A 1 295 ? -6.457 -12.058 -13.201 1.00 88.38 295 CYS A N 1
ATOM 2335 C CA . CYS A 1 295 ? -6.231 -13.213 -12.338 1.00 88.38 295 CYS A CA 1
ATOM 2336 C C . CYS A 1 295 ? -7.511 -14.028 -12.089 1.00 88.38 295 CYS A C 1
ATOM 2338 O O . CYS A 1 295 ? -8.624 -13.484 -12.053 1.00 88.38 295 CYS A O 1
ATOM 2340 N N . GLU A 1 296 ? -7.353 -15.333 -11.874 1.00 86.06 296 GLU A N 1
ATOM 2341 C CA . GLU A 1 296 ? -8.450 -16.267 -11.553 1.00 86.06 296 GLU A CA 1
ATOM 2342 C C . GLU A 1 296 ? -8.272 -16.992 -10.211 1.00 86.06 296 GLU A C 1
ATOM 2344 O O . GLU A 1 296 ? -9.083 -17.842 -9.858 1.00 86.06 296 GLU A O 1
ATOM 2349 N N . GLY A 1 297 ? -7.228 -16.655 -9.453 1.00 80.12 297 GLY A N 1
ATOM 2350 C CA . GLY A 1 297 ? -6.829 -17.358 -8.235 1.00 80.12 297 GLY A CA 1
ATOM 2351 C C . GLY A 1 297 ? -5.870 -18.527 -8.490 1.00 80.12 297 GLY A C 1
ATOM 2352 O O . GLY A 1 297 ? -5.701 -19.382 -7.616 1.00 80.12 297 GLY A O 1
ATOM 2353 N N . ASN A 1 298 ? -5.231 -18.585 -9.660 1.00 83.75 298 ASN A N 1
ATOM 2354 C CA . ASN A 1 298 ? -4.293 -19.637 -10.031 1.00 83.75 298 ASN A CA 1
ATOM 2355 C C . ASN A 1 298 ? -2.860 -19.249 -9.657 1.00 83.75 298 ASN A C 1
ATOM 2357 O O . ASN A 1 298 ? -2.186 -18.508 -10.368 1.00 83.75 298 ASN A O 1
ATOM 2361 N N . SER A 1 299 ? -2.353 -19.833 -8.571 1.00 79.56 299 SER A N 1
ATOM 2362 C CA . SER A 1 299 ? -1.068 -19.455 -7.973 1.00 79.56 299 SER A CA 1
ATOM 2363 C C . SER A 1 299 ? 0.177 -19.693 -8.834 1.00 79.56 299 SER A C 1
ATOM 2365 O O . SER A 1 299 ? 1.268 -19.298 -8.424 1.00 79.56 299 SER A O 1
ATOM 2367 N N . ARG A 1 300 ? 0.051 -20.360 -9.988 1.00 82.38 300 ARG A N 1
ATOM 2368 C CA . ARG A 1 300 ? 1.173 -20.620 -10.902 1.00 82.38 300 ARG A CA 1
ATOM 2369 C C . ARG A 1 300 ? 1.311 -19.574 -12.004 1.00 82.38 300 ARG A C 1
ATOM 2371 O O . ARG A 1 300 ? 2.432 -19.316 -12.437 1.00 82.38 300 ARG A O 1
ATOM 2378 N N . ILE A 1 301 ? 0.193 -19.028 -12.474 1.00 88.12 301 ILE A N 1
ATOM 2379 C CA . ILE A 1 301 ? 0.148 -18.126 -13.637 1.00 88.12 301 ILE A CA 1
ATOM 2380 C C . ILE A 1 301 ? -0.242 -16.701 -13.248 1.00 88.12 301 ILE A C 1
ATOM 2382 O O . ILE A 1 301 ? 0.198 -15.751 -13.889 1.00 88.12 301 ILE A O 1
ATOM 2386 N N . ASP A 1 302 ? -1.014 -16.540 -12.173 1.00 90.50 302 ASP A N 1
ATOM 2387 C CA . ASP A 1 302 ? -1.377 -15.232 -11.652 1.00 90.50 302 ASP A CA 1
ATOM 2388 C C . ASP A 1 302 ? -0.157 -14.546 -11.033 1.00 90.50 302 ASP A C 1
ATOM 2390 O O . ASP A 1 302 ? 0.653 -15.175 -10.346 1.00 90.50 302 ASP A O 1
ATOM 2394 N N . VAL A 1 303 ? -0.037 -13.240 -11.270 1.00 92.19 303 VAL A N 1
ATOM 2395 C CA . VAL A 1 303 ? 1.077 -12.431 -10.782 1.00 92.19 303 VAL A CA 1
ATOM 2396 C C . VAL A 1 303 ? 0.540 -11.259 -9.975 1.00 92.19 303 VAL A C 1
ATOM 2398 O O . VAL A 1 303 ? -0.207 -10.416 -10.481 1.00 92.19 303 VAL A O 1
ATOM 2401 N N . ASN A 1 304 ? 0.968 -11.176 -8.718 1.00 91.69 304 ASN A N 1
ATOM 2402 C CA . ASN A 1 304 ? 0.690 -10.016 -7.883 1.00 91.69 304 ASN A CA 1
ATOM 2403 C C . ASN A 1 304 ? 1.638 -8.887 -8.213 1.00 91.69 304 ASN A C 1
ATOM 2405 O O . ASN A 1 304 ? 2.851 -9.080 -8.263 1.00 91.69 304 ASN A O 1
ATOM 2409 N N . ARG A 1 305 ? 1.094 -7.688 -8.348 1.00 94.75 305 ARG A N 1
ATOM 2410 C CA . ARG A 1 305 ? 1.883 -6.518 -8.698 1.00 94.75 305 ARG A CA 1
ATOM 2411 C C . ARG A 1 305 ? 1.721 -5.437 -7.669 1.00 94.75 305 ARG A C 1
ATOM 2413 O O . ARG A 1 305 ? 0.607 -5.158 -7.230 1.00 94.75 305 ARG A O 1
ATOM 2420 N N . TYR A 1 306 ? 2.848 -4.856 -7.290 1.00 96.06 306 TYR A N 1
ATOM 2421 C CA . TYR A 1 306 ? 2.920 -3.839 -6.261 1.00 96.06 306 TYR A CA 1
ATOM 2422 C C . TYR A 1 306 ? 3.605 -2.596 -6.799 1.00 96.06 306 TYR A C 1
ATOM 2424 O O . TYR A 1 306 ? 4.714 -2.658 -7.332 1.00 96.06 306 TYR A O 1
ATOM 2432 N N . PHE A 1 307 ? 2.960 -1.462 -6.576 1.00 97.56 307 PHE A N 1
ATOM 2433 C CA . PHE A 1 307 ? 3.566 -0.151 -6.704 1.00 97.56 307 PHE A CA 1
ATOM 2434 C C . PHE A 1 307 ? 3.727 0.445 -5.305 1.00 97.56 307 PHE A C 1
ATOM 2436 O O . PHE A 1 307 ? 2.767 0.476 -4.534 1.00 97.56 307 PHE A O 1
ATOM 2443 N N . ARG A 1 308 ? 4.940 0.887 -4.958 1.00 97.88 308 ARG A N 1
ATOM 2444 C CA . ARG A 1 308 ? 5.233 1.506 -3.660 1.00 97.88 308 ARG A CA 1
ATOM 2445 C C . ARG A 1 308 ? 6.025 2.800 -3.818 1.00 97.88 308 ARG A C 1
ATOM 2447 O O . ARG A 1 308 ? 7.066 2.800 -4.469 1.00 97.88 308 ARG A O 1
ATOM 2454 N N . MET A 1 309 ? 5.578 3.868 -3.165 1.00 97.94 309 MET A N 1
ATOM 2455 C CA . MET A 1 309 ? 6.357 5.097 -2.963 1.00 97.94 309 MET A CA 1
ATOM 2456 C C . MET A 1 309 ? 6.898 5.115 -1.535 1.00 97.94 309 MET A C 1
ATOM 2458 O O . MET A 1 309 ? 6.113 5.237 -0.593 1.00 97.94 309 MET A O 1
ATOM 2462 N N . ILE A 1 310 ? 8.218 5.027 -1.368 1.00 97.31 310 ILE A N 1
ATOM 2463 C CA . ILE A 1 310 ? 8.861 5.068 -0.047 1.00 97.31 310 ILE A CA 1
ATOM 2464 C C . ILE A 1 310 ? 9.112 6.523 0.354 1.00 97.31 310 ILE A C 1
ATOM 2466 O O . ILE A 1 310 ? 9.702 7.280 -0.401 1.00 97.31 310 ILE A O 1
ATOM 2470 N N . LEU A 1 311 ? 8.700 6.905 1.559 1.00 95.69 311 LEU A N 1
ATOM 2471 C CA . LEU A 1 311 ? 8.841 8.251 2.116 1.00 95.69 311 LEU A CA 1
ATOM 2472 C C . LEU A 1 311 ? 10.049 8.395 3.055 1.00 95.69 311 LEU A C 1
ATOM 2474 O O . LEU A 1 311 ? 10.516 9.507 3.289 1.00 95.69 311 LEU A O 1
ATOM 2478 N N . SER A 1 312 ? 10.556 7.278 3.591 1.00 94.56 312 SER A N 1
ATOM 2479 C CA . SER A 1 312 ? 11.709 7.250 4.496 1.00 94.56 312 SER A CA 1
ATOM 2480 C C . SER A 1 312 ? 12.921 7.971 3.871 1.00 94.56 312 SER A C 1
ATOM 2482 O O . SER A 1 312 ? 13.466 7.487 2.877 1.00 94.56 312 SER A O 1
ATOM 2484 N N . PRO A 1 313 ? 13.404 9.092 4.442 1.00 92.12 313 PRO A N 1
ATOM 2485 C CA . PRO A 1 313 ? 14.398 9.946 3.787 1.00 92.12 313 PRO A CA 1
ATOM 2486 C C . PRO A 1 313 ? 15.785 9.306 3.691 1.00 92.12 313 PRO A C 1
ATOM 2488 O O . PRO A 1 313 ? 16.554 9.655 2.810 1.00 92.12 313 PRO A O 1
ATOM 2491 N N . ASN A 1 314 ? 16.100 8.349 4.567 1.00 90.00 314 ASN A N 1
ATOM 2492 C CA . ASN A 1 314 ? 17.395 7.664 4.570 1.00 90.00 314 ASN A CA 1
ATOM 2493 C C . ASN A 1 314 ? 17.437 6.456 3.619 1.00 90.00 314 ASN A C 1
ATOM 2495 O O . ASN A 1 314 ? 18.442 5.749 3.573 1.00 90.00 314 ASN A O 1
ATOM 2499 N N . THR A 1 315 ? 16.354 6.168 2.890 1.00 91.56 315 THR A N 1
ATOM 2500 C CA . THR A 1 315 ? 16.337 5.070 1.921 1.00 91.56 315 THR A CA 1
ATOM 2501 C C . THR A 1 315 ? 17.100 5.468 0.665 1.00 91.56 315 THR A C 1
ATOM 2503 O O . THR A 1 315 ? 16.726 6.409 -0.026 1.00 91.56 315 THR A O 1
ATOM 2506 N N . THR A 1 316 ? 18.153 4.727 0.339 1.00 91.69 316 THR A N 1
ATOM 2507 C CA . THR A 1 316 ? 18.958 4.945 -0.866 1.00 91.69 316 THR A CA 1
ATOM 2508 C C . THR A 1 316 ? 18.419 4.156 -2.057 1.00 91.69 316 THR A C 1
ATOM 2510 O O . THR A 1 316 ? 17.764 3.122 -1.899 1.00 91.69 316 THR A O 1
ATOM 2513 N N . ALA A 1 317 ? 18.683 4.635 -3.272 1.00 95.38 317 ALA A N 1
ATOM 2514 C CA . ALA A 1 317 ? 18.362 3.906 -4.493 1.00 95.38 317 ALA A CA 1
ATOM 2515 C C . ALA A 1 317 ? 19.282 2.683 -4.643 1.00 95.38 317 ALA A C 1
ATOM 2517 O O . ALA A 1 317 ? 20.505 2.817 -4.642 1.00 95.38 317 ALA A O 1
ATOM 2518 N N . LEU A 1 318 ? 18.701 1.485 -4.771 1.00 95.81 318 LEU A N 1
ATOM 2519 C CA . LEU A 1 318 ? 19.445 0.294 -5.198 1.00 95.81 318 LEU A CA 1
ATOM 2520 C C . LEU A 1 318 ? 19.575 0.260 -6.721 1.00 95.81 318 LEU A C 1
ATOM 2522 O O . LEU A 1 318 ? 20.545 -0.297 -7.234 1.00 95.81 318 LEU A O 1
ATOM 2526 N N . CYS A 1 319 ? 18.607 0.842 -7.432 1.00 97.44 319 CYS A N 1
ATOM 2527 C CA . CYS A 1 319 ? 18.728 1.129 -8.851 1.00 97.44 319 CYS A CA 1
ATOM 2528 C C . CYS A 1 319 ? 19.812 2.192 -9.068 1.00 97.44 319 CYS A C 1
ATOM 2530 O O . CYS A 1 319 ? 19.733 3.302 -8.548 1.00 97.44 319 CYS A O 1
ATOM 2532 N N . SER A 1 320 ? 20.840 1.843 -9.836 1.00 97.06 320 SER A N 1
ATOM 2533 C CA . SER A 1 320 ? 21.963 2.727 -10.139 1.00 97.06 320 SER A CA 1
ATOM 2534 C C . SER A 1 320 ? 22.604 2.345 -11.477 1.00 97.06 320 SER A C 1
ATOM 2536 O O . SER A 1 320 ? 22.404 1.214 -11.936 1.00 97.06 320 SER A O 1
ATOM 2538 N N . PRO A 1 321 ? 23.444 3.215 -12.072 1.00 95.88 321 PRO A N 1
ATOM 2539 C CA . PRO A 1 321 ? 24.193 2.890 -13.289 1.00 95.88 321 PRO A CA 1
ATOM 2540 C C . PRO A 1 321 ? 25.072 1.635 -13.166 1.00 95.88 321 PRO A C 1
ATOM 2542 O O . PRO A 1 321 ? 25.395 1.000 -14.165 1.00 95.88 321 PRO A O 1
ATOM 2545 N N . THR A 1 322 ? 25.466 1.262 -11.943 1.00 94.81 322 THR A N 1
ATOM 2546 C CA . THR A 1 322 ? 26.289 0.077 -11.655 1.00 94.81 322 THR A CA 1
ATOM 2547 C C . THR A 1 322 ? 25.470 -1.144 -11.228 1.00 94.81 322 THR A C 1
ATOM 2549 O O . THR A 1 322 ? 26.018 -2.241 -11.129 1.00 94.81 322 THR A O 1
ATOM 2552 N N . ASN A 1 323 ? 24.162 -0.990 -11.001 1.00 95.69 323 ASN A N 1
ATOM 2553 C CA . ASN A 1 323 ? 23.259 -2.050 -10.558 1.00 95.69 323 ASN A CA 1
ATOM 2554 C C . ASN A 1 323 ? 21.950 -2.059 -11.367 1.00 95.69 323 ASN A C 1
ATOM 2556 O O . ASN A 1 323 ? 20.845 -1.997 -10.825 1.00 95.69 323 ASN A O 1
ATOM 2560 N N . LEU A 1 324 ? 22.075 -2.182 -12.692 1.00 95.75 324 LEU A N 1
ATOM 2561 C CA . LEU A 1 324 ? 20.942 -2.147 -13.628 1.00 95.75 324 LEU A CA 1
ATOM 2562 C C . LEU A 1 324 ? 19.880 -3.227 -13.367 1.00 95.75 324 LEU A C 1
ATOM 2564 O O . LEU A 1 324 ? 18.713 -3.034 -13.703 1.00 95.75 324 LEU A O 1
ATOM 2568 N N . LYS A 1 325 ? 20.257 -4.343 -12.729 1.00 95.69 325 LYS A N 1
ATOM 2569 C CA . LYS A 1 325 ? 19.330 -5.422 -12.344 1.00 95.69 325 LYS A CA 1
ATOM 2570 C C . LYS A 1 325 ? 18.264 -5.001 -11.334 1.00 95.69 325 LYS A C 1
ATOM 2572 O O . LYS A 1 325 ? 17.200 -5.610 -11.316 1.00 95.69 325 LYS A O 1
ATOM 2577 N N . ALA A 1 326 ? 18.533 -3.962 -10.541 1.00 96.12 326 ALA A N 1
ATOM 2578 C CA . ALA A 1 326 ? 17.573 -3.373 -9.612 1.00 96.12 326 ALA A CA 1
ATOM 2579 C C . ALA A 1 326 ? 16.743 -2.245 -10.249 1.00 96.12 326 ALA A C 1
ATOM 2581 O O . ALA A 1 326 ? 15.887 -1.674 -9.577 1.00 96.12 326 ALA A O 1
ATOM 2582 N N . CYS A 1 327 ? 16.988 -1.904 -11.517 1.00 97.50 327 CYS A N 1
ATOM 2583 C CA . CYS A 1 327 ? 16.269 -0.861 -12.238 1.00 97.50 327 CYS A CA 1
ATOM 2584 C C . CYS A 1 327 ? 15.180 -1.449 -13.136 1.00 97.50 327 CYS A C 1
ATOM 2586 O O . CYS A 1 327 ? 15.408 -2.492 -13.764 1.00 97.50 327 CYS A O 1
ATOM 2588 N N . PRO A 1 328 ? 14.028 -0.769 -13.275 1.00 96.50 328 PRO A N 1
ATOM 2589 C CA . PRO A 1 328 ? 13.065 -1.141 -14.297 1.00 96.50 328 PRO A CA 1
ATOM 2590 C C . PRO A 1 328 ? 13.670 -0.975 -15.703 1.00 96.50 328 PRO A C 1
ATOM 2592 O O . PRO A 1 328 ? 14.614 -0.202 -15.871 1.00 96.50 328 PRO A O 1
ATOM 2595 N N . PRO A 1 329 ? 13.153 -1.682 -16.723 1.00 95.31 329 PRO A N 1
ATOM 2596 C CA . PRO A 1 329 ? 13.769 -1.720 -18.054 1.00 95.31 329 PRO A CA 1
ATOM 2597 C C . PRO A 1 329 ? 13.825 -0.350 -18.749 1.00 95.31 329 PRO A C 1
ATOM 2599 O O . PRO A 1 329 ? 14.764 -0.073 -19.499 1.00 95.31 329 PRO A O 1
ATOM 2602 N N . TYR A 1 330 ? 12.851 0.519 -18.480 1.00 95.06 330 TYR A N 1
ATOM 2603 C CA . TYR A 1 330 ? 12.773 1.868 -19.030 1.00 95.06 330 TYR A CA 1
ATOM 2604 C C . TYR A 1 330 ? 11.974 2.803 -18.113 1.00 95.06 330 TYR A C 1
ATOM 2606 O O . TYR A 1 330 ? 11.250 2.359 -17.227 1.00 95.06 330 TYR A O 1
ATOM 2614 N N . HIS A 1 331 ? 12.106 4.104 -18.335 1.00 95.25 331 HIS A N 1
ATOM 2615 C CA . HIS A 1 331 ? 11.319 5.160 -17.716 1.00 95.25 331 HIS A CA 1
ATOM 2616 C C . HIS A 1 331 ? 10.499 5.872 -18.795 1.00 95.25 331 HIS A C 1
ATOM 2618 O O . HIS A 1 331 ? 11.019 6.172 -19.869 1.00 95.25 331 HIS A O 1
ATOM 2624 N N . ILE A 1 332 ? 9.229 6.154 -18.504 1.00 91.69 332 ILE A N 1
ATOM 2625 C CA . ILE A 1 332 ? 8.375 6.988 -19.352 1.00 91.69 332 ILE A CA 1
ATOM 2626 C C . ILE A 1 332 ? 8.220 8.340 -18.664 1.00 91.69 332 ILE A C 1
ATOM 2628 O O . ILE A 1 332 ? 7.602 8.442 -17.600 1.00 91.69 332 ILE A O 1
ATOM 2632 N N . THR A 1 333 ? 8.766 9.379 -19.289 1.00 83.25 333 THR A N 1
ATOM 2633 C CA . THR A 1 333 ? 8.524 10.757 -18.865 1.00 83.25 333 THR A CA 1
ATOM 2634 C C . THR A 1 333 ? 7.071 11.119 -19.159 1.00 83.25 333 THR A C 1
ATOM 2636 O O . THR A 1 333 ? 6.505 10.700 -20.172 1.00 83.25 333 THR A O 1
ATOM 2639 N N . ARG A 1 334 ? 6.468 11.945 -18.299 1.00 72.12 334 ARG A N 1
ATOM 2640 C CA . ARG A 1 334 ? 5.232 12.654 -18.652 1.00 72.12 334 ARG A CA 1
ATOM 2641 C C . ARG A 1 334 ? 5.475 13.395 -19.972 1.00 72.12 334 ARG A C 1
ATOM 2643 O O . ARG A 1 334 ? 6.484 14.087 -20.085 1.00 72.12 334 ARG A O 1
ATOM 2650 N N . GLY A 1 335 ? 4.666 13.131 -20.986 1.00 65.75 335 GLY A N 1
ATOM 2651 C CA . GLY A 1 335 ? 4.986 13.559 -22.350 1.00 65.75 335 GLY A CA 1
ATOM 2652 C C . GLY A 1 335 ? 4.484 12.611 -23.427 1.00 65.75 335 GLY A C 1
ATOM 2653 O O . GLY A 1 335 ? 4.294 12.977 -24.582 1.00 65.75 335 GLY A O 1
ATOM 2654 N N . GLY A 1 336 ? 4.439 11.321 -23.076 1.00 65.38 336 GLY A N 1
ATOM 2655 C CA . GLY A 1 336 ? 4.539 10.270 -24.090 1.00 65.38 336 GLY A CA 1
ATOM 2656 C C . GLY A 1 336 ? 5.892 10.281 -24.820 1.00 65.38 336 GLY A C 1
ATOM 2657 O O . GLY A 1 336 ? 6.005 9.703 -25.899 1.00 65.38 336 GLY A O 1
ATOM 2658 N N . SER A 1 337 ? 6.920 10.932 -24.251 1.00 76.56 337 SER A N 1
ATOM 2659 C CA . SER A 1 337 ? 8.285 10.900 -24.783 1.00 76.56 337 SER A CA 1
ATOM 2660 C C . SER A 1 337 ? 8.754 9.453 -24.964 1.00 76.5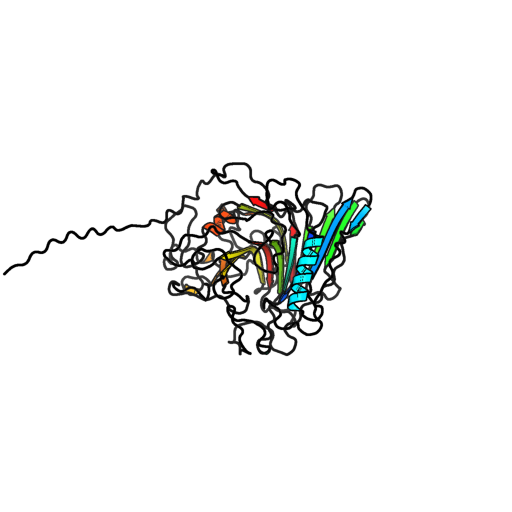6 337 SER A C 1
ATOM 2662 O O . SER A 1 337 ? 8.344 8.582 -24.187 1.00 76.56 337 SER A O 1
ATOM 2664 N N . PRO A 1 338 ? 9.633 9.178 -25.948 1.00 86.31 338 PRO A N 1
ATOM 2665 C CA . PRO A 1 338 ? 10.196 7.848 -26.130 1.00 86.31 338 PRO A CA 1
ATOM 2666 C C . PRO A 1 338 ? 10.746 7.286 -24.809 1.00 86.31 338 PRO A C 1
ATOM 2668 O O . PRO A 1 338 ? 11.342 8.047 -24.039 1.00 86.31 338 PRO A O 1
ATOM 2671 N N . PRO A 1 339 ? 10.570 5.978 -24.534 1.00 92.44 339 PRO A N 1
ATOM 2672 C CA . PRO A 1 339 ? 11.084 5.368 -23.317 1.00 92.44 339 PRO A CA 1
ATOM 2673 C C . PRO A 1 339 ? 12.584 5.628 -23.145 1.00 92.44 339 PRO A C 1
ATOM 2675 O O . PRO A 1 339 ? 13.378 5.369 -24.051 1.00 92.44 339 PRO A O 1
ATOM 2678 N N . ILE A 1 340 ? 12.977 6.102 -21.964 1.00 95.12 340 ILE A N 1
ATOM 2679 C CA . ILE A 1 340 ? 14.383 6.235 -21.581 1.00 95.12 340 ILE A CA 1
ATOM 2680 C C . ILE A 1 340 ? 14.807 4.895 -20.995 1.00 95.12 340 ILE A C 1
ATOM 2682 O O . ILE A 1 340 ? 14.358 4.511 -19.916 1.00 95.12 340 ILE A O 1
ATOM 2686 N N . TYR A 1 341 ? 15.631 4.144 -21.713 1.00 95.25 341 TYR A N 1
ATOM 2687 C CA . TYR A 1 341 ? 16.062 2.821 -21.273 1.00 95.25 341 TYR A CA 1
ATOM 2688 C C . TYR A 1 341 ? 17.104 2.913 -20.162 1.00 95.25 341 TYR A C 1
ATOM 2690 O O . TYR A 1 341 ? 17.941 3.811 -20.145 1.00 95.25 341 TYR A O 1
ATOM 2698 N N . ARG A 1 342 ? 17.111 1.935 -19.253 1.00 95.00 342 ARG A N 1
ATOM 2699 C CA . ARG A 1 342 ? 18.061 1.880 -18.125 1.00 95.00 342 ARG A CA 1
ATOM 2700 C C . ARG A 1 342 ? 19.536 1.754 -18.513 1.00 95.00 342 ARG A C 1
ATOM 2702 O O . ARG A 1 342 ? 20.377 1.712 -17.637 1.00 95.00 342 ARG A O 1
ATOM 2709 N N . ASN A 1 343 ? 19.873 1.592 -19.789 1.00 94.19 343 ASN A N 1
ATOM 2710 C CA . ASN A 1 343 ? 21.259 1.627 -20.265 1.00 94.19 343 ASN A CA 1
ATOM 2711 C C . ASN A 1 343 ? 21.697 3.040 -20.689 1.00 94.19 343 ASN A C 1
ATOM 2713 O O . ASN A 1 343 ? 22.894 3.277 -20.837 1.00 94.19 343 ASN A O 1
ATOM 2717 N N . ASP A 1 344 ? 20.758 3.976 -20.843 1.00 94.56 344 ASP A N 1
ATOM 2718 C CA . ASP A 1 344 ? 21.044 5.394 -21.011 1.00 94.56 344 ASP A CA 1
ATOM 2719 C C . ASP A 1 344 ? 21.406 5.992 -19.646 1.00 94.56 344 ASP A C 1
ATOM 2721 O O . ASP A 1 344 ? 20.575 6.528 -18.910 1.00 94.56 344 ASP A O 1
ATOM 2725 N N . THR A 1 345 ? 22.677 5.847 -19.274 1.00 91.75 345 THR A N 1
ATOM 2726 C CA . THR A 1 345 ? 23.200 6.316 -17.987 1.00 91.75 345 THR A CA 1
ATOM 2727 C C . THR A 1 345 ? 23.179 7.835 -17.835 1.00 91.75 345 THR A C 1
ATOM 2729 O O . THR A 1 345 ? 23.299 8.314 -16.709 1.00 91.75 345 THR A O 1
ATOM 2732 N N . ALA A 1 346 ? 23.016 8.584 -18.929 1.00 91.69 346 ALA A N 1
ATOM 2733 C CA . ALA A 1 346 ? 22.969 10.040 -18.906 1.00 91.69 346 ALA A CA 1
ATOM 2734 C C . ALA A 1 346 ? 21.570 10.571 -18.563 1.00 91.69 346 ALA A C 1
ATOM 2736 O O . ALA A 1 346 ? 21.467 11.593 -17.887 1.00 91.69 346 ALA A O 1
ATOM 2737 N N . ASN A 1 347 ? 20.511 9.886 -19.011 1.00 94.25 347 ASN A N 1
ATOM 2738 C CA . ASN A 1 347 ? 19.142 10.405 -18.920 1.00 94.25 347 ASN A CA 1
ATOM 2739 C C . ASN A 1 347 ? 18.209 9.589 -18.014 1.00 94.25 347 ASN A C 1
ATOM 2741 O O . ASN A 1 347 ? 17.183 10.112 -17.574 1.00 94.25 347 ASN A O 1
ATOM 2745 N N . PHE A 1 348 ? 18.509 8.317 -17.737 1.00 97.06 348 PHE A N 1
ATOM 2746 C CA . PHE A 1 348 ? 17.638 7.495 -16.898 1.00 97.06 348 PHE A CA 1
ATOM 2747 C C . PHE A 1 348 ? 17.624 8.009 -15.444 1.00 97.06 348 PHE A C 1
ATOM 2749 O O . PHE A 1 348 ? 18.691 8.171 -14.844 1.00 97.06 348 PHE A O 1
ATOM 2756 N N . PRO A 1 349 ? 16.449 8.231 -14.821 1.00 96.88 349 PRO A N 1
ATOM 2757 C CA . PRO A 1 349 ? 16.371 8.810 -13.482 1.00 96.88 349 PRO A CA 1
ATOM 2758 C C . PRO A 1 349 ? 16.572 7.738 -12.398 1.00 96.88 349 PRO A C 1
ATOM 2760 O O . PRO A 1 349 ? 15.631 7.363 -11.701 1.00 96.88 349 PRO A O 1
ATOM 2763 N N . TYR A 1 350 ? 17.797 7.226 -12.248 1.00 98.00 350 TYR A N 1
ATOM 2764 C CA . TYR A 1 350 ? 18.120 6.148 -11.296 1.00 98.00 350 TYR A CA 1
ATOM 2765 C C . TYR A 1 350 ? 17.661 6.449 -9.867 1.00 98.00 350 TYR A C 1
ATOM 2767 O O . TYR A 1 350 ? 17.038 5.606 -9.228 1.00 98.00 350 TYR A O 1
ATOM 2775 N N . GLU A 1 351 ? 17.897 7.675 -9.395 1.00 96.88 351 GLU A N 1
ATOM 2776 C CA . GLU A 1 351 ? 17.551 8.117 -8.038 1.00 96.88 351 GLU A CA 1
ATOM 2777 C C . GLU A 1 351 ? 16.039 8.134 -7.771 1.00 96.88 351 GLU A C 1
ATOM 2779 O O . GLU A 1 351 ? 15.610 8.108 -6.619 1.00 96.88 351 GLU A O 1
ATOM 2784 N N . ALA A 1 352 ? 15.215 8.124 -8.823 1.00 97.38 352 ALA A N 1
ATOM 2785 C CA . ALA A 1 352 ? 13.765 8.066 -8.707 1.00 97.38 352 ALA A CA 1
ATOM 2786 C C . ALA A 1 352 ? 13.246 6.663 -8.353 1.00 97.38 352 ALA A C 1
ATOM 2788 O O . ALA A 1 352 ? 12.098 6.529 -7.921 1.00 97.38 352 ALA A O 1
ATOM 2789 N N . TYR A 1 353 ? 14.067 5.622 -8.516 1.00 97.94 353 TYR A N 1
ATOM 2790 C CA . TYR A 1 353 ? 13.705 4.229 -8.278 1.00 97.94 353 TYR A CA 1
ATOM 2791 C C . TYR A 1 353 ? 14.515 3.655 -7.117 1.00 97.94 353 TYR A C 1
ATOM 2793 O O . TYR A 1 353 ? 15.738 3.596 -7.155 1.00 97.94 353 TYR A O 1
ATOM 2801 N N . HIS A 1 354 ? 13.836 3.151 -6.086 1.00 97.12 354 HIS A N 1
ATOM 2802 C CA . HIS A 1 354 ? 14.523 2.372 -5.061 1.00 97.12 354 HIS A CA 1
ATOM 2803 C C . HIS A 1 354 ? 14.929 1.014 -5.629 1.00 97.12 354 HIS A C 1
ATOM 2805 O O . HIS A 1 354 ? 16.106 0.663 -5.594 1.00 97.12 354 HIS A O 1
ATOM 2811 N N . SER A 1 355 ? 13.964 0.256 -6.157 1.00 96.62 355 SER A N 1
ATOM 2812 C CA . SER A 1 355 ? 14.206 -1.060 -6.745 1.00 96.62 355 SER A CA 1
ATOM 2813 C C . SER A 1 355 ? 13.053 -1.546 -7.622 1.00 96.62 355 SER A C 1
ATOM 2815 O O . SER A 1 355 ? 11.893 -1.169 -7.441 1.00 96.62 355 SER A O 1
ATOM 2817 N N . TYR A 1 356 ? 13.393 -2.426 -8.556 1.00 97.31 356 TYR A N 1
ATOM 2818 C CA . TYR A 1 356 ? 12.490 -3.226 -9.368 1.00 97.31 356 TYR A CA 1
ATOM 2819 C C . TYR A 1 356 ? 12.837 -4.704 -9.200 1.00 97.31 356 TYR A C 1
ATOM 2821 O O . TYR A 1 356 ? 14.010 -5.078 -9.255 1.00 97.31 356 TYR A O 1
ATOM 2829 N N . CYS A 1 357 ? 11.823 -5.544 -9.025 1.00 96.38 357 CYS A N 1
ATOM 2830 C CA . CYS A 1 357 ? 11.968 -6.983 -9.179 1.00 96.38 357 CYS A CA 1
ATOM 2831 C C . CYS A 1 357 ? 10.854 -7.533 -10.072 1.00 96.38 357 CYS A C 1
ATOM 2833 O O . CYS A 1 357 ? 9.695 -7.128 -9.970 1.00 96.38 357 CYS A O 1
ATOM 2835 N N . ALA A 1 358 ? 11.239 -8.443 -10.959 1.00 95.75 358 ALA A N 1
ATOM 2836 C CA . ALA A 1 358 ? 10.410 -9.020 -12.000 1.00 95.75 358 ALA A CA 1
ATOM 2837 C C . ALA A 1 358 ? 9.689 -10.295 -11.527 1.00 95.75 358 ALA A C 1
ATOM 2839 O O . ALA A 1 358 ? 10.168 -10.982 -10.607 1.00 95.75 358 ALA A O 1
ATOM 2840 N N . PRO A 1 359 ? 8.574 -10.666 -12.181 1.00 94.62 359 PRO A N 1
ATOM 2841 C CA . PRO A 1 359 ? 7.851 -11.872 -11.836 1.00 94.62 359 PRO A CA 1
ATOM 2842 C C . PRO A 1 359 ? 8.600 -13.127 -12.259 1.00 94.62 359 PRO A C 1
ATOM 2844 O O . PRO A 1 359 ? 9.118 -13.262 -13.361 1.00 94.62 359 PRO A O 1
ATOM 2847 N N . SER A 1 360 ? 8.644 -14.089 -11.341 1.00 90.69 360 SER A N 1
ATOM 2848 C CA . SER A 1 360 ? 9.446 -15.305 -11.500 1.00 90.69 360 SER A CA 1
ATOM 2849 C C . SER A 1 360 ? 8.941 -16.302 -12.548 1.00 90.69 360 SER A C 1
ATOM 2851 O O . SER A 1 360 ? 9.604 -17.311 -12.779 1.00 90.69 360 SER A O 1
ATOM 2853 N N . ASN A 1 361 ? 7.760 -16.056 -13.113 1.00 91.81 361 ASN A N 1
ATOM 2854 C CA . ASN A 1 361 ? 7.122 -16.843 -14.166 1.00 91.81 361 ASN A CA 1
ATOM 2855 C C . ASN A 1 361 ? 7.070 -16.088 -15.510 1.00 91.81 361 ASN A C 1
ATOM 2857 O O . ASN A 1 361 ? 6.318 -16.491 -16.389 1.00 91.81 361 ASN A O 1
ATOM 2861 N N . ALA A 1 362 ? 7.813 -14.986 -15.657 1.00 93.25 362 ALA A N 1
ATOM 2862 C CA . ALA A 1 362 ? 7.969 -14.305 -16.938 1.00 93.25 362 ALA A CA 1
ATOM 2863 C C . ALA A 1 362 ? 8.927 -15.069 -17.860 1.00 93.25 362 ALA A C 1
ATOM 2865 O O . ALA A 1 362 ? 10.024 -15.445 -17.443 1.00 93.25 362 ALA A O 1
ATOM 2866 N N . GLU A 1 363 ? 8.526 -15.255 -19.117 1.00 91.19 363 GLU A N 1
ATOM 2867 C CA . GLU A 1 363 ? 9.291 -16.017 -20.114 1.00 91.19 363 GLU A CA 1
ATOM 2868 C C . GLU A 1 363 ? 10.183 -15.125 -20.994 1.00 91.19 363 GLU A C 1
ATOM 2870 O O . GLU A 1 363 ? 11.134 -15.610 -21.606 1.00 91.19 363 GLU A O 1
ATOM 2875 N N . HIS A 1 364 ? 9.926 -13.812 -21.023 1.00 93.50 364 HIS A N 1
ATOM 2876 C CA . HIS A 1 364 ? 10.565 -12.863 -21.943 1.00 93.50 364 HIS A CA 1
ATOM 2877 C C . HIS A 1 364 ? 11.225 -11.677 -21.225 1.00 93.50 364 HIS A C 1
ATOM 2879 O O . HIS A 1 364 ? 11.198 -10.543 -21.708 1.00 93.50 364 HIS A O 1
ATOM 2885 N N . LEU A 1 365 ? 11.814 -11.914 -20.049 1.00 92.06 365 LEU A N 1
ATOM 2886 C CA . LEU A 1 365 ? 12.517 -10.865 -19.307 1.00 92.06 365 LEU A CA 1
ATOM 2887 C C . LEU A 1 365 ? 13.741 -10.352 -20.073 1.00 92.06 365 LEU A C 1
ATOM 2889 O O . LEU A 1 365 ? 14.594 -11.125 -20.505 1.00 92.06 365 LEU A O 1
ATOM 2893 N N . GLN A 1 366 ? 13.865 -9.028 -20.163 1.00 87.25 366 GLN A N 1
ATOM 2894 C CA . GLN A 1 366 ? 15.070 -8.378 -20.669 1.00 87.25 366 GLN A CA 1
ATOM 2895 C C . GLN A 1 366 ? 16.253 -8.648 -19.726 1.00 87.25 366 GLN A C 1
ATOM 2897 O O . GLN A 1 366 ? 16.142 -8.406 -18.521 1.00 87.25 366 GLN A O 1
ATOM 2902 N N . GLU A 1 367 ? 17.390 -9.096 -20.277 1.00 87.81 367 GLU A N 1
ATOM 2903 C CA . GLU A 1 367 ? 18.631 -9.367 -19.532 1.00 87.81 367 GLU A CA 1
ATOM 2904 C C . GLU A 1 367 ? 19.012 -8.239 -18.569 1.00 87.81 367 GLU A C 1
ATOM 2906 O O . GLU A 1 367 ? 18.744 -7.067 -18.837 1.00 87.81 367 GLU A O 1
ATOM 2911 N N . LEU A 1 368 ? 19.698 -8.599 -17.476 1.00 89.06 368 LEU A N 1
ATOM 2912 C CA . LEU A 1 368 ? 19.925 -7.757 -16.294 1.00 89.06 368 LEU A CA 1
ATOM 2913 C C . LEU A 1 368 ? 18.629 -7.543 -15.507 1.00 89.06 368 LEU A C 1
ATOM 2915 O O . LEU A 1 368 ? 18.199 -6.420 -15.272 1.00 89.06 368 LEU A O 1
ATOM 2919 N N . TYR A 1 369 ? 17.981 -8.629 -15.104 1.00 90.75 369 TYR A N 1
ATOM 2920 C CA . TYR A 1 369 ? 16.815 -8.594 -14.226 1.00 90.75 369 TYR A CA 1
ATOM 2921 C C . TYR A 1 369 ? 17.146 -9.185 -12.855 1.00 90.75 369 TYR A C 1
ATOM 2923 O O . TYR A 1 369 ? 18.079 -9.974 -12.695 1.00 90.75 369 TYR A O 1
ATOM 2931 N N . GLN A 1 370 ? 16.339 -8.823 -11.867 1.00 93.56 370 GLN A N 1
ATOM 2932 C CA . GLN A 1 370 ? 16.270 -9.490 -10.576 1.00 93.56 370 GLN A CA 1
ATOM 2933 C C . GLN A 1 370 ? 14.853 -10.028 -10.396 1.00 93.56 370 GLN A C 1
ATOM 2935 O O . GLN A 1 370 ? 13.885 -9.326 -10.674 1.00 93.56 370 GLN A O 1
ATOM 2940 N N . LEU A 1 371 ? 14.721 -11.270 -9.933 1.00 93.06 371 LEU A N 1
ATOM 2941 C CA . LEU A 1 371 ? 13.416 -11.840 -9.602 1.00 93.06 371 LEU A CA 1
ATOM 2942 C C . LEU A 1 371 ? 12.989 -11.408 -8.201 1.00 93.06 371 LEU A C 1
ATOM 2944 O O . LEU A 1 371 ? 13.829 -11.283 -7.306 1.00 93.06 371 LEU A O 1
ATOM 2948 N N . CYS A 1 372 ? 11.688 -11.202 -8.000 1.00 91.25 372 CYS A N 1
ATOM 2949 C CA . CYS A 1 372 ? 11.167 -10.974 -6.657 1.00 91.25 372 CYS A CA 1
ATOM 2950 C C . CYS A 1 372 ? 11.347 -12.209 -5.767 1.00 91.25 372 CYS A C 1
ATOM 2952 O O . CYS A 1 372 ? 11.377 -13.347 -6.247 1.00 91.25 372 CYS A O 1
ATOM 2954 N N . ASP A 1 373 ? 11.422 -11.961 -4.458 1.00 81.62 373 ASP A N 1
ATOM 2955 C CA . ASP A 1 373 ? 11.462 -13.015 -3.450 1.00 81.62 373 ASP A CA 1
ATOM 2956 C C . ASP A 1 373 ? 10.274 -13.989 -3.628 1.00 81.62 373 ASP A C 1
ATOM 2958 O O . ASP A 1 373 ? 9.119 -13.551 -3.745 1.00 81.62 373 ASP A O 1
ATOM 2962 N N . PRO A 1 374 ? 10.537 -15.308 -3.673 1.00 75.88 374 PRO A N 1
ATOM 2963 C CA . PRO A 1 374 ? 9.513 -16.294 -3.985 1.00 75.88 374 PRO A CA 1
ATOM 2964 C C . PRO A 1 374 ? 8.668 -16.740 -2.782 1.00 75.88 374 PRO A C 1
ATOM 2966 O O . PRO A 1 374 ? 7.786 -17.578 -2.985 1.00 75.88 374 PRO A O 1
ATOM 2969 N N . TYR A 1 375 ? 8.938 -16.237 -1.568 1.00 73.94 375 TYR A N 1
ATOM 2970 C CA . TYR A 1 375 ? 8.353 -16.737 -0.313 1.00 73.94 375 TYR A CA 1
ATOM 2971 C C . TYR A 1 375 ? 7.408 -15.749 0.382 1.00 73.94 375 TYR A C 1
ATOM 2973 O O . TYR A 1 375 ? 6.466 -16.167 1.052 1.00 73.94 375 TYR A O 1
ATOM 2981 N N . SER A 1 376 ? 7.603 -14.444 0.191 1.00 69.06 376 SER A N 1
ATOM 2982 C CA . SER A 1 376 ? 6.799 -13.370 0.798 1.00 69.06 376 SER A CA 1
ATOM 2983 C C . SER A 1 376 ? 5.345 -13.363 0.325 1.00 69.06 376 SER A C 1
ATOM 2985 O O . SER A 1 376 ? 4.512 -12.639 0.870 1.00 69.06 376 SER A O 1
ATOM 2987 N N . ASN A 1 377 ? 5.047 -14.111 -0.738 1.00 72.31 377 ASN A N 1
ATOM 2988 C CA . ASN A 1 377 ? 3.720 -14.273 -1.301 1.00 72.31 377 ASN A CA 1
ATOM 2989 C C . ASN A 1 377 ? 3.621 -15.656 -1.969 1.00 72.31 377 ASN A C 1
ATOM 2991 O O . ASN A 1 377 ? 4.565 -16.080 -2.635 1.00 72.31 377 ASN A O 1
ATOM 2995 N N . PRO A 1 378 ? 2.485 -16.365 -1.849 1.00 67.19 378 PRO A N 1
ATOM 2996 C CA . PRO A 1 378 ? 2.272 -17.657 -2.487 1.00 67.19 378 PRO A CA 1
ATOM 2997 C C . PRO A 1 378 ? 2.192 -17.581 -4.009 1.00 67.19 378 PRO A C 1
ATOM 2999 O O . PRO A 1 378 ? 2.184 -18.632 -4.628 1.00 67.19 378 PRO A O 1
ATOM 3002 N N . MET A 1 379 ? 2.064 -16.406 -4.623 1.00 79.50 379 MET A N 1
ATOM 3003 C CA . MET A 1 379 ? 2.066 -16.250 -6.080 1.00 79.50 379 MET A CA 1
ATOM 3004 C C . MET A 1 379 ? 3.327 -15.512 -6.521 1.00 79.50 379 MET A C 1
ATOM 3006 O O . MET A 1 379 ? 3.869 -14.733 -5.731 1.00 79.50 379 MET A O 1
ATOM 3010 N N . PRO A 1 380 ? 3.779 -15.699 -7.773 1.00 88.75 380 PRO A N 1
ATOM 3011 C CA . PRO A 1 380 ? 4.754 -14.810 -8.390 1.00 88.75 380 PRO A CA 1
ATOM 3012 C C . PRO A 1 380 ? 4.407 -13.332 -8.157 1.00 88.75 380 PRO A C 1
ATOM 3014 O O . PRO A 1 380 ? 3.237 -12.939 -8.161 1.00 88.75 380 PRO A O 1
ATOM 3017 N N . GLN A 1 381 ? 5.436 -12.518 -7.934 1.00 91.62 381 GLN A N 1
ATOM 3018 C CA . GLN A 1 381 ? 5.291 -11.097 -7.634 1.00 91.62 381 GLN A CA 1
ATOM 3019 C C . GLN A 1 381 ? 6.102 -10.255 -8.601 1.00 91.62 381 GLN A C 1
ATOM 3021 O O . GLN A 1 381 ? 7.192 -10.657 -8.987 1.00 91.62 381 GLN A O 1
ATOM 3026 N N . GLU A 1 382 ? 5.614 -9.060 -8.890 1.00 96.00 382 GLU A N 1
ATOM 3027 C CA . GLU A 1 382 ? 6.380 -7.972 -9.480 1.00 96.00 382 GLU A CA 1
ATOM 3028 C C . GLU A 1 382 ? 6.251 -6.743 -8.580 1.00 96.00 382 GLU A C 1
ATOM 3030 O O . GLU A 1 382 ? 5.154 -6.411 -8.118 1.00 96.00 382 GLU A O 1
ATOM 3035 N N . ILE A 1 383 ? 7.361 -6.071 -8.291 1.00 96.94 383 ILE A N 1
ATOM 3036 C CA . ILE A 1 383 ? 7.360 -4.916 -7.390 1.00 96.94 383 ILE A CA 1
ATOM 3037 C C . ILE A 1 383 ? 8.173 -3.793 -8.020 1.00 96.94 383 ILE A C 1
ATOM 3039 O O . ILE A 1 383 ? 9.348 -3.974 -8.337 1.00 96.94 383 ILE A O 1
ATOM 3043 N N . ILE A 1 384 ? 7.554 -2.619 -8.132 1.00 98.12 384 ILE A N 1
ATOM 3044 C CA . ILE A 1 384 ? 8.227 -1.357 -8.439 1.00 98.12 384 ILE A CA 1
ATOM 3045 C C . ILE A 1 384 ? 8.174 -0.480 -7.187 1.00 98.12 384 ILE A C 1
ATOM 3047 O O . ILE A 1 384 ? 7.093 -0.130 -6.704 1.00 98.12 384 ILE A O 1
ATOM 3051 N N . LYS A 1 385 ? 9.349 -0.123 -6.662 1.00 98.06 385 LYS A N 1
ATOM 3052 C CA . LYS A 1 385 ? 9.514 0.801 -5.536 1.00 98.06 385 LYS A CA 1
ATOM 3053 C C . LYS A 1 385 ? 10.179 2.085 -6.029 1.00 98.06 385 LYS A C 1
ATOM 3055 O O . LYS A 1 385 ? 11.283 2.031 -6.570 1.00 98.06 385 LYS A O 1
ATOM 3060 N N . ILE A 1 386 ? 9.538 3.228 -5.816 1.00 98.31 386 ILE A N 1
ATOM 3061 C CA . ILE A 1 386 ? 10.062 4.552 -6.179 1.00 98.31 386 ILE A CA 1
ATOM 3062 C C . ILE A 1 386 ? 10.421 5.373 -4.937 1.00 98.31 386 ILE A C 1
ATOM 3064 O O . ILE A 1 386 ? 9.979 5.067 -3.825 1.00 98.31 386 ILE A O 1
ATOM 3068 N N . LEU A 1 387 ? 11.229 6.407 -5.153 1.00 98.12 387 LEU A N 1
ATOM 3069 C CA . LEU A 1 387 ? 11.667 7.376 -4.150 1.00 98.12 387 LEU A CA 1
ATOM 3070 C C . LEU A 1 387 ? 11.195 8.791 -4.520 1.00 98.12 387 LEU A C 1
ATOM 3072 O O . LEU A 1 387 ? 10.902 9.042 -5.693 1.00 98.12 387 LEU A O 1
ATOM 3076 N N . PRO A 1 388 ? 11.148 9.728 -3.553 1.00 98.00 388 PRO A N 1
ATOM 3077 C CA . PRO A 1 388 ? 10.889 11.138 -3.811 1.00 98.00 388 PRO A CA 1
ATOM 3078 C C . PRO A 1 388 ? 11.858 11.695 -4.852 1.00 98.00 388 PRO A C 1
ATOM 3080 O O . PRO A 1 388 ? 13.072 11.622 -4.665 1.00 98.00 388 PRO A O 1
ATOM 3083 N N . HIS A 1 389 ? 11.328 12.247 -5.942 1.00 97.62 389 HIS A N 1
ATOM 3084 C CA . HIS A 1 389 ? 12.137 12.744 -7.053 1.00 97.62 389 HIS A CA 1
ATOM 3085 C C . HIS A 1 389 ? 11.335 13.734 -7.917 1.00 97.62 389 HIS A C 1
ATOM 3087 O O . HIS A 1 389 ? 10.127 13.539 -8.088 1.00 97.62 389 HIS A O 1
ATOM 3093 N N . PRO A 1 390 ? 11.962 14.759 -8.538 1.00 96.69 390 PRO A N 1
ATOM 3094 C CA . PRO A 1 390 ? 11.244 15.768 -9.323 1.00 96.69 390 PRO A CA 1
ATOM 3095 C C . PRO A 1 390 ? 10.419 15.223 -10.490 1.00 96.69 390 PRO A C 1
ATOM 3097 O O . PRO A 1 390 ? 9.391 15.797 -10.833 1.00 96.69 390 PRO A O 1
ATOM 3100 N N . VAL A 1 391 ? 10.806 14.081 -11.063 1.00 95.44 391 VAL A N 1
ATOM 3101 C CA . VAL A 1 391 ? 10.035 13.437 -12.145 1.00 95.44 391 VAL A CA 1
ATOM 3102 C C . VAL A 1 391 ? 8.623 13.014 -11.711 1.00 95.44 391 VAL A C 1
ATOM 3104 O O . VAL A 1 391 ? 7.748 12.843 -12.558 1.00 95.44 391 VAL A O 1
ATOM 3107 N N . TRP A 1 392 ? 8.367 12.905 -10.401 1.00 95.88 392 TRP A N 1
ATOM 3108 C CA . TRP A 1 392 ? 7.059 12.554 -9.844 1.00 95.88 392 TRP A CA 1
ATOM 3109 C C . TRP A 1 392 ? 6.212 13.761 -9.421 1.00 95.88 392 TRP A C 1
ATOM 3111 O O . TRP A 1 392 ? 5.017 13.602 -9.168 1.00 95.88 392 TRP A O 1
ATOM 3121 N N . GLU A 1 393 ? 6.792 14.966 -9.382 1.00 94.81 393 GLU A N 1
ATOM 3122 C CA . GLU A 1 393 ? 6.159 16.192 -8.863 1.00 94.81 393 GLU A CA 1
ATOM 3123 C C . GLU A 1 393 ? 4.828 16.493 -9.562 1.00 94.81 393 GLU A C 1
ATOM 3125 O O . GLU A 1 393 ? 3.825 16.798 -8.920 1.00 94.81 393 GLU A O 1
ATOM 3130 N N . SER A 1 394 ? 4.783 16.320 -10.884 1.00 92.44 394 SER A N 1
ATOM 3131 C CA . SER A 1 394 ? 3.580 16.577 -11.687 1.00 92.44 394 SER A CA 1
ATOM 3132 C C . SER A 1 394 ? 2.400 15.638 -11.367 1.00 92.44 394 SER A C 1
ATOM 3134 O O . SER A 1 394 ? 1.249 15.945 -11.695 1.00 92.44 394 SER A O 1
ATOM 3136 N N . TYR A 1 395 ? 2.669 14.503 -10.713 1.00 95.56 395 TYR A N 1
ATOM 3137 C CA . TYR A 1 395 ? 1.662 13.564 -10.222 1.00 95.56 395 TYR A CA 1
ATOM 3138 C C . TYR A 1 395 ? 1.260 13.842 -8.761 1.00 95.56 395 TYR A C 1
ATOM 3140 O O . TYR A 1 395 ? 0.496 13.073 -8.185 1.00 95.56 395 TYR A O 1
ATOM 3148 N N . GLY A 1 396 ? 1.764 14.917 -8.144 1.00 96.62 396 GLY A N 1
ATOM 3149 C CA . GLY A 1 396 ? 1.485 15.285 -6.751 1.00 96.62 396 GLY A CA 1
ATOM 3150 C C . GLY A 1 396 ? 2.337 14.546 -5.714 1.00 96.62 396 GLY A C 1
ATOM 3151 O O . GLY A 1 396 ? 2.114 14.700 -4.515 1.00 96.62 396 GLY A O 1
ATOM 3152 N N . PHE A 1 397 ? 3.308 13.744 -6.156 1.00 97.75 397 PHE A N 1
ATOM 3153 C CA . PHE A 1 397 ? 4.193 12.977 -5.282 1.00 97.75 397 PHE A CA 1
ATOM 3154 C C . PHE A 1 397 ? 5.391 13.816 -4.782 1.00 97.75 397 PHE A C 1
ATOM 3156 O O . PHE A 1 397 ? 5.744 14.817 -5.410 1.00 97.75 397 PHE A O 1
ATOM 3163 N N . PRO A 1 398 ? 6.036 13.411 -3.667 1.00 97.88 398 PRO A N 1
ATOM 3164 C CA . PRO A 1 398 ? 7.226 14.063 -3.118 1.00 97.88 398 PRO A CA 1
ATOM 3165 C C . PRO A 1 398 ? 8.321 14.361 -4.156 1.00 97.88 398 PRO A C 1
ATOM 3167 O O . PRO A 1 398 ? 8.728 13.473 -4.911 1.00 97.88 398 PRO A O 1
ATOM 3170 N N . LYS A 1 399 ? 8.850 15.591 -4.143 1.00 96.12 399 LYS A N 1
ATOM 3171 C CA . LYS A 1 399 ? 9.901 16.041 -5.071 1.00 96.12 399 LYS A CA 1
ATOM 3172 C C . LYS A 1 399 ? 11.296 15.653 -4.595 1.00 96.12 399 LYS A C 1
ATOM 3174 O O . LYS A 1 399 ? 12.179 15.420 -5.413 1.00 96.12 399 LYS A O 1
ATOM 3179 N N . LYS A 1 400 ? 11.511 15.625 -3.282 1.00 96.19 400 LYS A N 1
ATOM 3180 C CA . LYS A 1 400 ? 12.805 15.319 -2.661 1.00 96.19 400 LYS A CA 1
ATOM 3181 C C . LYS A 1 400 ? 12.616 14.543 -1.365 1.00 96.19 400 LYS A C 1
ATOM 3183 O O . LYS A 1 400 ? 11.560 14.599 -0.736 1.00 96.19 400 LYS A O 1
ATOM 3188 N N . GLN A 1 401 ? 13.657 13.827 -0.954 1.00 95.19 401 GLN A N 1
ATOM 3189 C CA . GLN A 1 401 ? 13.656 13.112 0.319 1.00 95.19 401 GLN A CA 1
ATOM 3190 C C . GLN A 1 401 ? 13.393 14.079 1.482 1.00 95.19 401 GLN A C 1
ATOM 3192 O O . GLN A 1 401 ? 13.942 15.180 1.529 1.00 95.19 401 GLN A O 1
ATOM 3197 N N . GLY A 1 402 ? 12.531 13.661 2.409 1.00 94.75 402 GLY A N 1
ATOM 3198 C CA . GLY A 1 402 ? 12.097 14.467 3.551 1.00 94.75 402 GLY A CA 1
ATOM 3199 C C . GLY A 1 402 ? 10.791 15.241 3.339 1.00 94.75 402 GLY A C 1
ATOM 3200 O O . GLY A 1 402 ? 10.180 15.623 4.333 1.00 94.75 402 GLY A O 1
ATOM 3201 N N . ASP A 1 403 ? 10.318 15.424 2.099 1.00 96.81 403 ASP A N 1
ATOM 3202 C CA . ASP A 1 403 ? 8.994 16.015 1.854 1.00 96.81 403 ASP A CA 1
ATOM 3203 C C . ASP A 1 403 ? 7.891 15.129 2.455 1.00 96.81 403 ASP A C 1
ATOM 3205 O O . ASP A 1 403 ? 7.781 13.950 2.121 1.00 96.81 403 ASP A O 1
ATOM 3209 N N . GLY A 1 404 ? 7.054 15.703 3.320 1.00 95.81 404 GLY A N 1
ATOM 3210 C CA . GLY A 1 404 ? 5.970 15.005 4.014 1.00 95.81 404 GLY A CA 1
ATOM 3211 C C . GLY A 1 404 ? 6.406 14.047 5.117 1.00 95.81 404 GLY A C 1
ATOM 3212 O O . GLY A 1 404 ? 5.621 13.190 5.530 1.00 95.81 404 GLY A O 1
ATOM 3213 N N . TRP A 1 405 ? 7.665 14.141 5.548 1.00 96.12 405 TRP A N 1
ATOM 3214 C CA . TRP A 1 405 ? 8.199 13.343 6.643 1.00 96.12 405 TRP A CA 1
ATOM 3215 C C . TRP A 1 405 ? 7.903 13.982 8.013 1.00 96.12 405 TRP A C 1
ATOM 3217 O O . TRP A 1 405 ? 6.955 14.746 8.186 1.00 96.12 405 TRP A O 1
ATOM 3227 N N . ILE A 1 406 ? 8.692 13.631 9.027 1.00 96.56 406 ILE A N 1
ATOM 3228 C CA . ILE A 1 406 ? 8.515 14.092 10.406 1.00 96.56 406 ILE A CA 1
ATOM 3229 C C . ILE A 1 406 ? 8.569 15.621 10.489 1.00 96.56 406 ILE A C 1
ATOM 3231 O O . ILE A 1 406 ? 9.536 16.240 10.050 1.00 96.56 406 ILE A O 1
ATOM 3235 N N . GLY A 1 407 ? 7.542 16.212 11.108 1.00 96.81 407 GLY A N 1
ATOM 3236 C CA . GLY A 1 407 ? 7.392 17.666 11.243 1.00 96.81 407 GLY A CA 1
ATOM 3237 C C . GLY A 1 407 ? 6.756 18.349 10.029 1.00 96.81 407 GLY A C 1
ATOM 3238 O O . GLY A 1 407 ? 6.566 19.562 10.053 1.00 96.81 407 GLY A O 1
ATOM 3239 N N . ASP A 1 408 ? 6.392 17.583 9.001 1.00 97.44 408 ASP A N 1
ATOM 3240 C CA . ASP A 1 408 ? 5.852 18.072 7.736 1.00 97.44 408 ASP A CA 1
ATOM 3241 C C . ASP A 1 408 ? 4.536 17.350 7.404 1.00 97.44 408 ASP A C 1
ATOM 3243 O O . ASP A 1 408 ? 4.425 16.570 6.461 1.00 97.44 408 ASP A O 1
ATOM 3247 N N . SER A 1 409 ? 3.525 17.574 8.246 1.00 97.56 409 SER A N 1
ATOM 3248 C CA . SER A 1 409 ? 2.179 17.033 8.037 1.00 97.56 409 SER A CA 1
ATOM 3249 C C . SER A 1 409 ? 1.547 17.649 6.792 1.00 97.56 409 SER A C 1
ATOM 3251 O O . SER A 1 409 ? 1.462 18.873 6.677 1.00 97.56 409 SER A O 1
ATOM 3253 N N . ARG A 1 410 ? 1.030 16.815 5.886 1.00 97.50 410 ARG A N 1
ATOM 3254 C CA . ARG A 1 410 ? 0.480 17.270 4.601 1.00 97.50 410 ARG A CA 1
ATOM 3255 C C . ARG A 1 410 ? -0.809 16.554 4.242 1.00 97.50 410 ARG A C 1
ATOM 3257 O O . ARG A 1 410 ? -0.993 15.377 4.543 1.00 97.50 410 ARG A O 1
ATOM 3264 N N . LYS A 1 411 ? -1.667 17.271 3.519 1.00 98.38 411 LYS A N 1
ATOM 3265 C CA . LYS A 1 411 ? -2.734 16.668 2.726 1.00 98.38 411 LYS A CA 1
ATOM 3266 C C . LYS A 1 411 ? -2.205 16.389 1.326 1.00 98.38 411 LYS A C 1
ATOM 3268 O O . LYS A 1 411 ? -1.789 17.307 0.624 1.00 98.38 411 LYS A O 1
ATOM 3273 N N . TRP A 1 412 ? -2.217 15.125 0.944 1.00 98.38 412 TRP A N 1
ATOM 3274 C CA . TRP A 1 412 ? -1.799 14.644 -0.359 1.00 98.38 412 TRP A CA 1
ATOM 3275 C C . TRP A 1 412 ? -2.997 14.563 -1.299 1.00 98.38 412 TRP A C 1
ATOM 3277 O O . TRP A 1 412 ? -4.076 14.139 -0.889 1.00 98.38 412 TRP A O 1
ATOM 3287 N N . LYS A 1 413 ? -2.791 14.953 -2.559 1.00 97.81 413 LYS A N 1
ATOM 3288 C CA . LYS A 1 413 ? -3.654 14.621 -3.699 1.00 97.81 413 LYS A CA 1
ATOM 3289 C C . LYS A 1 413 ? -2.743 14.039 -4.776 1.00 97.81 413 LYS A C 1
ATOM 3291 O O . LYS A 1 413 ? -1.986 14.766 -5.412 1.00 97.81 413 LYS A O 1
ATOM 3296 N N . LEU A 1 414 ? -2.745 12.715 -4.883 1.00 98.06 414 LEU A N 1
ATOM 3297 C CA . LEU A 1 414 ? -1.826 11.944 -5.714 1.00 98.06 414 LEU A CA 1
ATOM 3298 C C . LEU A 1 414 ? -2.546 11.493 -6.983 1.00 98.06 414 LEU A C 1
ATOM 3300 O O . LEU A 1 414 ? -3.531 10.762 -6.891 1.00 98.06 414 LEU A O 1
ATOM 3304 N N . LYS A 1 415 ? -2.010 11.827 -8.161 1.00 96.56 415 LYS A N 1
ATOM 3305 C CA . LYS A 1 415 ? -2.421 11.273 -9.467 1.00 96.56 415 LYS A CA 1
ATOM 3306 C C . LYS A 1 415 ? -1.883 9.854 -9.635 1.00 96.56 415 LYS A C 1
ATOM 3308 O O . LYS A 1 415 ? -1.103 9.554 -10.539 1.00 96.56 415 LYS A O 1
ATOM 3313 N N . ALA A 1 416 ? -2.257 8.999 -8.688 1.00 96.94 416 ALA A N 1
ATOM 3314 C CA . ALA A 1 416 ? -1.758 7.644 -8.539 1.00 96.94 416 ALA A CA 1
ATOM 3315 C C . ALA A 1 416 ? -2.089 6.781 -9.759 1.00 96.94 416 ALA A C 1
ATOM 3317 O O . ALA A 1 416 ? -1.220 6.044 -10.219 1.00 96.94 416 ALA A O 1
ATOM 3318 N N . GLY A 1 417 ? -3.293 6.926 -10.326 1.00 94.81 417 GLY A N 1
ATOM 3319 C CA . GLY A 1 417 ? -3.695 6.222 -11.538 1.00 94.81 417 GLY A CA 1
ATOM 3320 C C . GLY A 1 417 ? -2.783 6.542 -12.718 1.00 94.81 417 GLY A C 1
ATOM 3321 O O . GLY A 1 417 ? -2.248 5.614 -13.330 1.00 94.81 417 GLY A O 1
ATOM 3322 N N . GLN A 1 418 ? -2.557 7.833 -12.988 1.00 92.81 418 GLN A N 1
ATOM 3323 C CA . GLN A 1 418 ? -1.683 8.300 -14.070 1.00 92.81 418 GLN A CA 1
ATOM 3324 C C . GLN A 1 418 ? -0.234 7.838 -13.877 1.00 92.81 418 GLN A C 1
ATOM 3326 O O . GLN A 1 418 ? 0.355 7.290 -14.805 1.00 92.81 418 GLN A O 1
ATOM 3331 N N . LEU A 1 419 ? 0.338 7.994 -12.676 1.00 95.00 419 LEU A N 1
ATOM 3332 C CA . LEU A 1 419 ? 1.705 7.534 -12.414 1.00 95.00 419 LEU A CA 1
ATOM 3333 C C . LEU A 1 419 ? 1.821 6.016 -12.586 1.00 95.00 419 LEU A C 1
ATOM 3335 O O . LEU A 1 419 ? 2.717 5.529 -13.264 1.00 95.00 419 LEU A O 1
ATOM 3339 N N . ALA A 1 420 ? 0.894 5.246 -12.022 1.00 94.75 420 ALA A N 1
ATOM 3340 C CA . ALA A 1 420 ? 0.941 3.793 -12.115 1.00 94.75 420 ALA A CA 1
ATOM 3341 C C . ALA A 1 420 ? 0.739 3.273 -13.555 1.00 94.75 420 ALA A C 1
ATOM 3343 O O . ALA A 1 420 ? 1.195 2.174 -13.889 1.00 94.75 420 ALA A O 1
ATOM 3344 N N . PHE A 1 421 ? 0.102 4.064 -14.425 1.00 91.94 421 PHE A N 1
ATOM 3345 C CA . PHE A 1 421 ? -0.010 3.781 -15.855 1.00 91.94 421 PHE A CA 1
ATOM 3346 C C . PHE A 1 421 ? 1.336 3.909 -16.587 1.00 91.94 421 PHE A C 1
ATOM 3348 O O . PHE A 1 421 ? 1.628 3.099 -17.463 1.00 91.94 421 PHE A O 1
ATOM 3355 N N . THR A 1 422 ? 2.189 4.864 -16.200 1.00 91.44 422 THR A N 1
ATOM 3356 C CA . THR A 1 422 ? 3.509 5.066 -16.831 1.00 91.44 422 THR A CA 1
ATOM 3357 C C . THR A 1 422 ? 4.583 4.107 -16.320 1.00 91.44 422 THR A C 1
ATOM 3359 O O . THR A 1 422 ? 5.640 3.970 -16.939 1.00 91.44 422 THR A O 1
ATOM 3362 N N . LEU A 1 423 ? 4.329 3.412 -15.207 1.00 94.69 423 LEU A N 1
ATOM 3363 C CA . LEU A 1 423 ? 5.276 2.447 -14.663 1.00 94.69 423 LEU A CA 1
ATOM 3364 C C . LEU A 1 423 ? 5.395 1.191 -15.553 1.00 94.69 423 LEU A C 1
ATOM 3366 O O . LEU A 1 423 ? 4.382 0.650 -16.014 1.00 94.69 423 LEU A O 1
ATOM 3370 N N . PRO A 1 424 ? 6.620 0.685 -15.767 1.00 93.06 424 PRO A N 1
ATOM 3371 C CA . PRO A 1 424 ? 6.915 -0.404 -16.699 1.00 93.06 424 PRO A CA 1
ATOM 3372 C C . PRO A 1 424 ? 6.698 -1.782 -16.060 1.00 93.06 424 PRO A C 1
ATOM 3374 O O . PRO A 1 424 ? 7.640 -2.554 -15.885 1.00 93.06 424 PRO A O 1
ATOM 3377 N N . PHE A 1 425 ? 5.457 -2.089 -15.683 1.00 95.75 425 PHE A N 1
ATOM 3378 C CA . PHE A 1 425 ? 5.098 -3.450 -15.281 1.00 95.75 425 PHE A CA 1
ATOM 3379 C C . PHE A 1 425 ? 5.198 -4.411 -16.470 1.00 95.75 425 PHE A C 1
ATOM 3381 O O . PHE A 1 425 ? 4.787 -4.081 -17.586 1.00 95.75 425 PHE A O 1
ATOM 3388 N N . TYR A 1 426 ? 5.729 -5.601 -16.213 1.00 95.38 426 TYR A N 1
ATOM 3389 C CA . TYR A 1 426 ? 5.969 -6.637 -17.200 1.00 95.38 426 TYR A CA 1
ATOM 3390 C C . TYR A 1 426 ? 4.661 -7.195 -17.763 1.00 95.38 426 TYR A C 1
ATOM 3392 O O . TYR A 1 426 ? 3.720 -7.521 -17.025 1.00 95.38 426 TYR A O 1
ATOM 3400 N N . GLN A 1 427 ? 4.665 -7.372 -19.080 1.00 94.12 427 GLN A N 1
ATOM 3401 C CA . GLN A 1 427 ? 3.671 -8.109 -19.838 1.00 94.12 427 GLN A CA 1
ATOM 3402 C C . GLN A 1 427 ? 4.371 -8.805 -21.015 1.00 94.12 427 GLN A C 1
ATOM 3404 O O . GLN A 1 427 ? 5.346 -8.271 -21.550 1.00 94.12 427 GLN A O 1
ATOM 3409 N N . ASP A 1 428 ? 3.898 -9.986 -21.406 1.00 95.25 428 ASP A N 1
ATOM 3410 C CA . ASP A 1 428 ? 4.500 -10.766 -22.482 1.00 95.25 428 ASP A CA 1
ATOM 3411 C C . ASP A 1 428 ? 4.423 -10.005 -23.821 1.00 95.25 428 ASP A C 1
ATOM 3413 O O . ASP A 1 428 ? 3.368 -9.450 -24.163 1.00 95.25 428 ASP A O 1
ATOM 3417 N N . PRO A 1 429 ? 5.514 -9.965 -24.609 1.00 93.81 429 PRO A N 1
ATOM 3418 C CA . PRO A 1 429 ? 5.514 -9.327 -25.919 1.00 93.81 429 PRO A CA 1
ATOM 3419 C C . PRO A 1 429 ? 4.410 -9.869 -26.837 1.00 93.81 429 PRO A C 1
ATOM 3421 O O . PRO A 1 429 ? 4.163 -11.070 -26.896 1.00 93.81 429 PRO A O 1
ATOM 3424 N N . GLY A 1 430 ? 3.761 -8.979 -27.592 1.00 92.56 430 GLY A N 1
ATOM 3425 C CA . GLY A 1 430 ? 2.709 -9.350 -28.548 1.00 92.56 430 GLY A CA 1
ATOM 3426 C C . GLY A 1 430 ? 1.334 -9.628 -27.931 1.00 92.56 430 GLY A C 1
ATOM 3427 O O . GLY A 1 430 ? 0.409 -9.973 -28.664 1.00 92.56 430 GLY A O 1
ATOM 3428 N N . THR A 1 431 ? 1.171 -9.457 -26.618 1.00 93.56 431 THR A N 1
ATOM 3429 C CA . THR A 1 431 ? -0.124 -9.612 -25.940 1.00 93.56 431 THR A CA 1
ATOM 3430 C C . THR A 1 431 ? -0.897 -8.295 -25.858 1.00 93.56 431 THR A C 1
ATOM 3432 O O . THR A 1 431 ? -0.326 -7.209 -25.978 1.00 93.56 431 THR A O 1
ATOM 3435 N N . VAL A 1 432 ? -2.219 -8.383 -25.680 1.00 92.31 432 VAL A N 1
ATOM 3436 C CA . VAL A 1 432 ? -3.091 -7.206 -25.553 1.00 92.31 432 VAL A CA 1
ATOM 3437 C C . VAL A 1 432 ? -2.824 -6.528 -24.205 1.00 92.31 432 VAL A C 1
ATOM 3439 O O . VAL A 1 432 ? -2.943 -7.203 -23.182 1.00 92.31 432 VAL A O 1
ATOM 3442 N N . PRO A 1 433 ? -2.470 -5.228 -24.157 1.00 88.62 433 PRO A N 1
ATOM 3443 C CA . PRO A 1 433 ? -2.258 -4.513 -22.899 1.00 88.62 433 PRO A CA 1
ATOM 3444 C C . PRO A 1 433 ? -3.450 -4.651 -21.945 1.00 88.62 433 PRO A C 1
ATOM 3446 O O . PRO A 1 433 ? -4.592 -4.438 -22.346 1.00 88.62 433 PRO A O 1
ATOM 3449 N N . ILE A 1 434 ? -3.187 -5.005 -20.686 1.00 91.56 434 ILE A N 1
ATOM 3450 C CA . ILE A 1 434 ? -4.235 -5.094 -19.663 1.00 91.56 434 ILE A CA 1
ATOM 3451 C C . ILE A 1 434 ? -4.695 -3.697 -19.220 1.00 91.56 434 ILE A C 1
ATOM 3453 O O . ILE A 1 434 ? -3.876 -2.820 -18.932 1.00 91.56 434 ILE A O 1
ATOM 3457 N N . ASP A 1 435 ? -6.004 -3.529 -19.029 1.00 88.94 435 ASP A N 1
ATOM 3458 C CA . ASP A 1 435 ? -6.539 -2.436 -18.214 1.00 88.94 435 ASP A CA 1
ATOM 3459 C C . ASP A 1 435 ? -6.163 -2.661 -16.746 1.00 88.94 435 ASP A C 1
ATOM 3461 O O . ASP A 1 435 ? -6.728 -3.513 -16.045 1.00 88.94 435 ASP A O 1
ATOM 3465 N N . ARG A 1 436 ? -5.171 -1.907 -16.271 1.00 90.62 436 ARG A N 1
ATOM 3466 C CA . ARG A 1 436 ? -4.617 -2.049 -14.921 1.00 90.62 436 ARG A CA 1
ATOM 3467 C C . ARG A 1 436 ? -5.613 -1.513 -13.894 1.00 90.62 436 ARG A C 1
ATOM 3469 O O . ARG A 1 436 ? -5.679 -0.303 -13.689 1.00 90.62 436 ARG A O 1
ATOM 3476 N N . SER A 1 437 ? -6.361 -2.395 -13.227 1.00 90.56 437 SER A N 1
ATOM 3477 C CA . SER A 1 437 ? -7.066 -2.001 -11.998 1.00 90.56 437 SER A CA 1
ATOM 3478 C C . SER A 1 437 ? -6.229 -2.258 -10.763 1.00 90.56 437 SER A C 1
ATOM 3480 O O . SER A 1 437 ? -5.366 -3.129 -10.776 1.00 90.56 437 SER A O 1
ATOM 3482 N N . TRP A 1 438 ? -6.531 -1.558 -9.681 1.00 91.94 438 TRP A N 1
ATOM 3483 C CA . TRP A 1 438 ? -5.882 -1.722 -8.392 1.00 91.94 438 TRP A CA 1
ATOM 3484 C C . TRP A 1 438 ? -6.913 -2.185 -7.371 1.00 91.94 438 TRP A C 1
ATOM 3486 O O . TRP A 1 438 ? -7.944 -1.548 -7.168 1.00 91.94 438 TRP A O 1
ATOM 3496 N N . ASP A 1 439 ? -6.638 -3.335 -6.763 1.00 88.56 439 ASP A N 1
ATOM 3497 C CA . ASP A 1 439 ? -7.570 -4.017 -5.859 1.00 88.56 439 ASP A CA 1
ATOM 3498 C C . ASP A 1 439 ? -7.383 -3.576 -4.403 1.00 88.56 439 ASP A C 1
ATOM 3500 O O . ASP A 1 439 ? -8.144 -3.964 -3.519 1.00 88.56 439 ASP A O 1
ATOM 3504 N N . SER A 1 440 ? -6.292 -2.868 -4.116 1.00 91.56 440 SER A N 1
ATOM 3505 C CA . SER A 1 440 ? -5.906 -2.475 -2.767 1.00 91.56 440 SER A CA 1
ATOM 3506 C C . SER A 1 440 ? -4.995 -1.262 -2.829 1.00 91.56 440 SER A C 1
ATOM 3508 O O . SER A 1 440 ? -3.988 -1.277 -3.543 1.00 91.56 440 SER A O 1
ATOM 3510 N N . ILE A 1 441 ? -5.358 -0.219 -2.091 1.00 95.69 441 ILE A N 1
ATOM 3511 C CA . ILE A 1 441 ? -4.630 1.046 -2.011 1.00 95.69 441 ILE A CA 1
ATOM 3512 C C . ILE A 1 441 ? -4.494 1.406 -0.536 1.00 95.69 441 ILE A C 1
ATOM 3514 O O . ILE A 1 441 ? -5.490 1.475 0.184 1.00 95.69 441 ILE A O 1
ATOM 3518 N N . GLY A 1 442 ? -3.275 1.641 -0.062 1.00 96.00 442 GLY A N 1
ATOM 3519 C CA . GLY A 1 442 ? -3.042 1.903 1.352 1.00 96.00 442 GLY A CA 1
ATOM 3520 C C . GLY A 1 442 ? -1.781 2.689 1.662 1.00 96.00 442 GLY A C 1
ATOM 3521 O O . GLY A 1 442 ? -0.971 2.999 0.790 1.00 96.00 442 GLY A O 1
ATOM 3522 N N . VAL A 1 443 ? -1.635 2.989 2.948 1.00 97.94 443 VAL A N 1
ATOM 3523 C CA . VAL A 1 443 ? -0.526 3.743 3.535 1.00 97.94 443 VAL A CA 1
ATOM 3524 C C . VAL A 1 443 ? -0.024 2.981 4.753 1.00 97.94 443 VAL A C 1
ATOM 3526 O O . VAL A 1 443 ? -0.812 2.418 5.522 1.00 97.94 443 VAL A O 1
ATOM 3529 N N . GLY A 1 444 ? 1.286 2.960 4.963 1.00 96.56 444 GLY A N 1
ATOM 3530 C CA . GLY A 1 444 ? 1.842 2.377 6.175 1.00 96.56 444 GLY A CA 1
ATOM 3531 C C . GLY A 1 444 ? 3.309 2.030 6.060 1.00 96.56 444 GLY A C 1
ATOM 3532 O O . GLY A 1 444 ? 3.983 2.395 5.103 1.00 96.56 444 GLY A O 1
ATOM 3533 N N . THR A 1 445 ? 3.809 1.307 7.049 1.00 95.12 445 THR A N 1
ATOM 3534 C CA . THR A 1 445 ? 5.241 1.055 7.203 1.00 95.12 445 THR A CA 1
ATOM 3535 C C . THR A 1 445 ? 5.566 -0.426 7.192 1.00 95.12 445 THR A C 1
ATOM 3537 O O . THR A 1 445 ? 4.758 -1.248 7.622 1.00 95.12 445 THR A O 1
ATOM 3540 N N . GLU A 1 446 ? 6.772 -0.749 6.749 1.00 92.19 446 GLU A N 1
ATOM 3541 C CA . GLU A 1 446 ? 7.405 -2.057 6.825 1.00 92.19 446 GLU A CA 1
ATOM 3542 C C . GLU A 1 446 ? 8.786 -1.879 7.466 1.00 92.19 446 GLU A C 1
ATOM 3544 O O . GLU A 1 446 ? 9.671 -1.240 6.899 1.00 92.19 446 GLU A O 1
ATOM 3549 N N . VAL A 1 447 ? 8.970 -2.425 8.666 1.00 89.56 447 VAL A N 1
ATOM 3550 C CA . VAL A 1 447 ? 10.279 -2.525 9.317 1.00 89.56 447 VAL A CA 1
ATOM 3551 C C . VAL A 1 447 ? 10.841 -3.894 8.985 1.00 89.56 447 VAL A C 1
ATOM 3553 O O . VAL A 1 447 ? 10.185 -4.899 9.256 1.00 89.56 447 VAL A O 1
ATOM 3556 N N . PHE A 1 448 ? 12.037 -3.936 8.401 1.00 84.69 448 PHE A N 1
ATOM 3557 C CA . PHE A 1 448 ? 12.670 -5.179 7.978 1.00 84.69 448 PHE A CA 1
ATOM 3558 C C . PHE A 1 448 ? 13.904 -5.485 8.826 1.00 84.69 448 PHE A C 1
ATOM 3560 O O . PHE A 1 448 ? 14.822 -4.668 8.906 1.00 84.69 448 PHE A O 1
ATOM 3567 N N . MET A 1 449 ? 13.914 -6.671 9.442 1.00 79.81 449 MET A N 1
ATOM 3568 C CA . MET A 1 449 ? 15.041 -7.245 10.191 1.00 79.81 449 MET A CA 1
ATOM 3569 C C . MET A 1 449 ? 15.728 -6.260 11.147 1.00 79.81 449 MET A C 1
ATOM 3571 O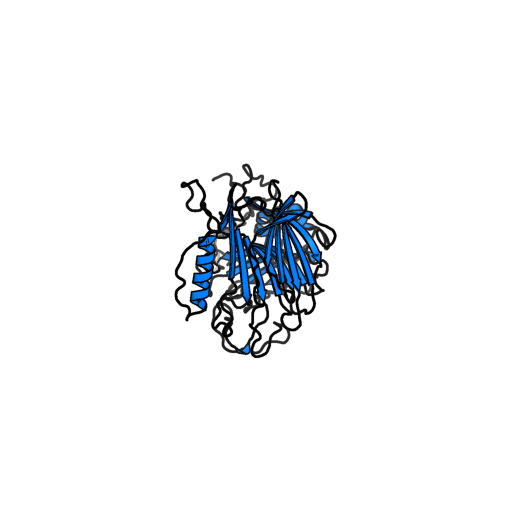 O . MET A 1 449 ? 16.954 -6.196 11.217 1.00 79.81 449 MET A O 1
ATOM 3575 N N . ASN A 1 450 ? 14.944 -5.453 11.860 1.00 82.19 450 ASN A N 1
ATOM 3576 C CA . ASN A 1 450 ? 15.485 -4.412 12.721 1.00 82.19 450 ASN A CA 1
ATOM 3577 C C . ASN A 1 450 ? 14.682 -4.332 14.026 1.00 82.19 450 ASN A C 1
ATOM 3579 O O . ASN A 1 450 ? 13.564 -3.803 14.016 1.00 82.19 450 ASN A O 1
ATOM 3583 N N . PRO A 1 451 ? 15.198 -4.889 15.136 1.00 85.25 451 PRO A N 1
ATOM 3584 C CA . PRO A 1 451 ? 14.532 -4.836 16.430 1.00 85.25 451 PRO A CA 1
ATOM 3585 C C . PRO A 1 451 ? 14.560 -3.421 17.032 1.00 85.25 451 PRO A C 1
ATOM 3587 O O . PRO A 1 451 ? 15.305 -2.546 16.591 1.00 85.25 451 PRO A O 1
ATOM 3590 N N . ASP A 1 452 ? 13.702 -3.199 18.032 1.00 88.25 452 ASP A N 1
ATOM 3591 C CA . ASP A 1 452 ? 13.606 -1.963 18.824 1.00 88.25 452 ASP A CA 1
ATOM 3592 C C . ASP A 1 452 ? 13.373 -0.673 18.029 1.00 88.25 452 ASP A C 1
ATOM 3594 O O . ASP A 1 452 ? 13.661 0.434 18.487 1.00 88.25 452 ASP A O 1
ATOM 3598 N N . GLN A 1 453 ? 12.771 -0.799 16.849 1.00 92.38 453 GLN A N 1
ATOM 3599 C CA . GLN A 1 453 ? 12.339 0.344 16.061 1.00 92.38 453 GLN A CA 1
ATOM 3600 C C . GLN A 1 453 ? 10.929 0.746 16.448 1.00 92.38 453 GLN A C 1
ATOM 3602 O O . GLN A 1 453 ? 10.084 -0.105 16.722 1.00 92.38 453 GLN A O 1
ATOM 3607 N N . VAL A 1 454 ? 10.671 2.053 16.432 1.00 93.62 454 VAL A N 1
ATOM 3608 C CA . VAL A 1 454 ? 9.344 2.622 16.661 1.00 93.62 454 VAL A CA 1
ATOM 3609 C C . VAL A 1 454 ? 8.952 3.480 15.469 1.00 93.62 454 VAL A C 1
ATOM 3611 O O . VAL A 1 454 ? 9.674 4.402 15.086 1.00 93.62 454 VAL A O 1
ATOM 3614 N N . VAL A 1 455 ? 7.783 3.188 14.914 1.00 95.75 455 VAL A N 1
ATOM 3615 C CA . VAL A 1 455 ? 7.156 3.967 13.850 1.00 95.75 455 VAL A CA 1
ATOM 3616 C C . VAL A 1 455 ? 5.783 4.408 14.335 1.00 95.75 455 VAL A C 1
ATOM 3618 O O . VAL A 1 455 ? 5.035 3.612 14.901 1.00 95.75 455 VAL A O 1
ATOM 3621 N N . GLU A 1 456 ? 5.457 5.678 14.140 1.00 97.38 456 GLU A N 1
ATOM 3622 C CA . GLU A 1 456 ? 4.228 6.279 14.655 1.00 97.38 456 GLU A CA 1
ATOM 3623 C C . GLU A 1 456 ? 3.711 7.303 13.646 1.00 97.38 456 GLU A C 1
ATOM 3625 O O . GLU A 1 456 ? 4.493 8.112 13.142 1.00 97.38 456 GLU A O 1
ATOM 3630 N N . TRP A 1 457 ? 2.427 7.246 13.299 1.00 98.31 457 TRP A N 1
ATOM 3631 C CA . TRP A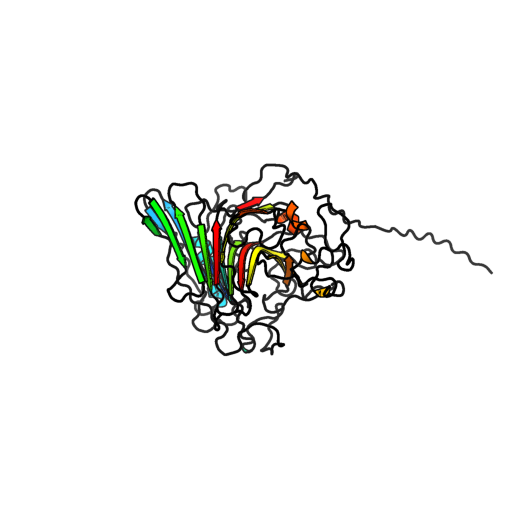 1 457 ? 1.829 8.149 12.313 1.00 98.31 457 TRP A CA 1
ATOM 3632 C C . TRP A 1 457 ? 0.319 8.263 12.477 1.00 98.31 457 TRP A C 1
ATOM 3634 O O . TRP A 1 457 ? -0.338 7.367 13.013 1.00 98.31 457 TRP A O 1
ATOM 3644 N N . THR A 1 458 ? -0.246 9.349 11.956 1.00 98.50 458 THR A N 1
ATOM 3645 C CA . THR A 1 458 ? -1.694 9.520 11.838 1.00 98.50 458 THR A CA 1
ATOM 3646 C C . THR A 1 458 ? -2.122 9.680 10.392 1.00 98.50 458 THR A C 1
ATOM 3648 O O . THR A 1 458 ? -1.411 10.297 9.598 1.00 98.50 458 THR A O 1
ATOM 3651 N N . ILE A 1 459 ? -3.307 9.168 10.073 1.00 98.50 459 ILE A N 1
ATOM 3652 C CA . ILE A 1 459 ? -3.957 9.349 8.775 1.00 98.50 459 ILE A CA 1
ATOM 3653 C C . ILE A 1 459 ? -5.434 9.714 8.958 1.00 98.50 459 ILE A C 1
ATOM 3655 O O . ILE A 1 459 ? -6.107 9.185 9.848 1.00 98.50 459 ILE A O 1
ATOM 3659 N N . SER A 1 460 ? -5.912 10.635 8.127 1.00 98.31 460 SER A N 1
ATOM 3660 C CA . SER A 1 460 ? -7.308 11.076 8.035 1.00 98.31 460 SER A CA 1
ATOM 3661 C C . SER A 1 460 ? -7.632 11.494 6.599 1.00 98.31 460 SER A C 1
ATOM 3663 O O . SER A 1 460 ? -6.750 11.529 5.743 1.00 98.31 460 SER A O 1
ATOM 3665 N N . ASP A 1 461 ? -8.889 11.833 6.327 1.00 97.69 461 ASP A N 1
ATOM 3666 C CA . ASP A 1 461 ? -9.365 12.389 5.058 1.00 97.69 461 ASP A CA 1
ATOM 3667 C C . ASP A 1 461 ? -9.083 11.486 3.849 1.00 97.69 461 ASP A C 1
ATOM 3669 O O . ASP A 1 461 ? -8.905 11.991 2.740 1.00 97.69 461 ASP A O 1
ATOM 3673 N N . PHE A 1 462 ? -9.002 10.166 4.064 1.00 98.25 462 PHE A N 1
ATOM 3674 C CA . PHE A 1 462 ? -8.675 9.216 3.006 1.00 98.25 462 PHE A CA 1
ATOM 3675 C C . PHE A 1 462 ? -9.864 9.071 2.051 1.00 98.25 462 PHE A C 1
ATOM 3677 O O . PHE A 1 462 ? -10.954 8.670 2.457 1.00 98.25 462 PHE A O 1
ATOM 3684 N N . ASP A 1 463 ? -9.636 9.392 0.783 1.00 97.31 463 ASP A N 1
ATOM 3685 C CA . ASP A 1 463 ? -10.551 9.170 -0.322 1.00 97.31 463 ASP A CA 1
ATOM 3686 C C . ASP A 1 463 ? -9.822 8.645 -1.574 1.00 97.31 463 ASP A C 1
ATOM 3688 O O . ASP A 1 463 ? -8.606 8.809 -1.732 1.00 97.31 463 ASP A O 1
ATOM 3692 N N . ILE A 1 464 ? -10.579 8.029 -2.476 1.00 96.31 464 ILE A N 1
ATOM 3693 C CA . ILE A 1 464 ? -10.141 7.642 -3.817 1.00 96.31 464 ILE A CA 1
ATOM 3694 C C . ILE A 1 464 ? -11.178 8.184 -4.790 1.00 96.31 464 ILE A C 1
ATOM 3696 O O . ILE A 1 464 ? -12.352 7.811 -4.727 1.00 96.31 464 ILE A O 1
ATOM 3700 N N . LEU A 1 465 ? -10.735 9.072 -5.674 1.00 94.56 465 LEU A N 1
ATOM 3701 C CA . LEU A 1 465 ? -11.593 9.760 -6.626 1.00 94.56 465 LEU A CA 1
ATOM 3702 C C . LEU A 1 465 ? -11.373 9.175 -8.014 1.00 94.56 465 LEU A C 1
ATOM 3704 O O . LEU A 1 465 ? -10.244 9.188 -8.503 1.00 94.56 465 LEU A O 1
ATOM 3708 N N . MET A 1 466 ? -12.437 8.665 -8.625 1.00 90.94 466 MET A N 1
ATOM 3709 C CA . MET A 1 466 ? -12.450 8.285 -10.032 1.00 90.94 466 MET A CA 1
ATOM 3710 C C . MET A 1 466 ? -12.873 9.468 -10.888 1.00 90.94 466 MET A C 1
ATOM 3712 O O . MET A 1 466 ? -13.675 10.315 -10.484 1.00 90.94 466 MET A O 1
ATOM 3716 N N . HIS A 1 467 ? -12.366 9.461 -12.107 1.00 87.06 467 HIS A N 1
ATOM 3717 C CA . HIS A 1 467 ? -12.692 10.423 -13.135 1.00 87.06 467 HIS A CA 1
ATOM 3718 C C . HIS A 1 467 ? -13.405 9.709 -14.291 1.00 87.06 467 HIS A C 1
ATOM 3720 O O . HIS A 1 467 ? -12.896 8.692 -14.768 1.00 87.06 467 HIS A O 1
ATOM 3726 N N . PRO A 1 468 ? -14.583 10.183 -14.738 1.00 77.31 468 PRO A N 1
ATOM 3727 C CA . PRO A 1 468 ? -15.315 9.538 -15.825 1.00 77.31 468 PRO A CA 1
ATOM 3728 C C . PRO A 1 468 ? -14.496 9.505 -17.122 1.00 77.31 468 PRO A C 1
ATOM 3730 O O . PRO A 1 468 ? -13.740 10.435 -17.418 1.00 77.31 468 PRO A O 1
ATOM 3733 N N . ARG A 1 469 ? -14.659 8.450 -17.925 1.00 69.38 469 ARG A N 1
ATOM 3734 C CA . ARG A 1 469 ? -14.134 8.424 -19.295 1.00 69.38 469 ARG A CA 1
ATOM 3735 C C . ARG A 1 469 ? -15.124 9.118 -20.232 1.00 69.38 469 ARG A C 1
ATOM 3737 O O . ARG A 1 469 ? -16.326 9.018 -20.018 1.00 69.38 469 ARG A O 1
ATOM 3744 N N . PRO A 1 470 ? -14.666 9.755 -21.323 1.00 52.41 470 PRO A N 1
ATOM 3745 C CA . PRO A 1 470 ? -15.538 10.482 -22.252 1.00 52.41 470 PRO A CA 1
ATOM 3746 C C . PRO A 1 470 ? -16.514 9.586 -23.043 1.00 52.41 470 PRO A C 1
ATOM 3748 O O . PRO A 1 470 ? -17.236 10.085 -23.905 1.00 52.41 470 PRO A O 1
ATOM 3751 N N . HIS A 1 471 ? -16.524 8.273 -22.793 1.00 48.88 471 HIS A N 1
ATOM 3752 C CA . HIS A 1 471 ? -17.322 7.285 -23.517 1.00 48.88 471 HIS A CA 1
ATOM 3753 C C . HIS A 1 471 ? -18.163 6.365 -22.614 1.00 48.88 471 HIS A C 1
ATOM 3755 O O . HIS A 1 471 ? -18.724 5.407 -23.142 1.00 48.88 471 HIS A O 1
ATOM 3761 N N . ASP A 1 472 ? -18.268 6.660 -21.313 1.00 43.78 472 ASP A N 1
ATOM 3762 C CA . ASP A 1 472 ? -19.171 5.954 -20.387 1.00 43.78 472 ASP A CA 1
ATOM 3763 C C . ASP A 1 472 ? -20.504 6.694 -20.188 1.00 43.78 472 ASP A C 1
ATOM 3765 O O . ASP A 1 472 ? -20.488 7.946 -20.081 1.00 43.78 472 ASP A O 1
#

Radius of gyration: 23.67 Å; chains: 1; bounding box: 57×48×97 Å